Protein 6F70 (pdb70)

Foldseek 3Di:
DLQFAKEWEAEQQDLQQLLLLLLCVLLVHDYHYDYAAPQDGDPLQCVAENVPPSDDTKMWTGHDDDDPSHHDDPPIDIDHDRVVSQVVSCVVRVVSCLDPDDPVLNVQLVVLLVLCVPPQVVQCCCAFAVADAQVSNVVSVLVNLVQPDQVDDANSDNDHHSSRSNPLSVVVSLLVCLVVVQGPHHVPRSVVNNVCCVDPSNPSVVRRNVVSCPDPSNVVRHPPVRNVVSNNSNSVSVVVVD/DDFAAKEWEDAFQDLQQQLLLLLCVLLVHDYHYDYDDVCLLVPACCPAENVPPSDDGKMWGHDDDDDRNHHGDPPIDIDDDRVVSQVVSCVRRVVSCLDPDDPVLNVQLVVLLVCCVPPLVVLCCCAFAVADALVSNVVSVLVNLVQQPPVDDENSPPDHHSSNSNCLSVVVSLLVCLVVVQGPHHPPNSVVNNVCCVDPSPPSVVRNNVVVCPDPSNVVRDDPVRNVVVNNVVSVVVVVVD

Sequence (484 aa):
SAQKRITLYMASASSPFPHRVRLALEEAHATYEMIHISLVDKQDWYQKKVYPDRAQVPYLIYGGPELHPDEAPSPDAAKIPESLVILEFLADLFPAAHLLPSDPVLRARARLFTTTAVETELLPAQKAFFLMGGPPDAMLAALDALQARLPPAGGFAAGPQWSIADAAVMPILLRLRMMSVTLEVGFFAPGAAPVVRAALESPRFARLQRYIADNVARPSMAATWDEAAVKAEFVGRFEKLRSLKSAQKRITLYMASASPFPHRVRLALEEAHATYEMIHHISLVDKQDWYQKKVYPDRAQVPYLIYGGPELHPDEAPSPDAAKIPEESLVILEFLADLFPAAHLLPSDPVLRARARLFTTAVETELLPAQKAFFLMGGPPDAMLAALDALQARRLPPAGGFAAGPQWSIADAAVMPILLRLRMSVTLEVGFFAPGAAPVVRAALESPRFARLQRYIADNVARPSMAATWDEAAVKAEFVGRFEKLRSLK

Radius of gyration: 23.29 Å; Cα contacts (8 Å, |Δi|>4): 727; chains: 2; bounding box: 56×59×62 Å

Organism: Trametes versicolor (NCBI:txid5325)

B-factor: mean 24.03, std 10.71, range [9.19, 93.74]

Structure (mmCIF, N/CA/C/O backbone):
data_6F70
#
_entry.id   6F70
#
_cell.length_a   53.060
_cell.length_b   78.500
_cell.length_c   67.860
_cell.angle_alpha   90.00
_cell.angle_beta   106.56
_cell.angle_gamma   90.00
#
_symmetry.space_group_name_H-M   'P 1 21 1'
#
loop_
_entity.id
_entity.type
_entity.pdbx_description
1 polymer 'glutathione transferase'
2 non-polymer GLUTATHIONE
3 non-polymer GLYCEROL
4 non-polymer DI(HYDROXYETHYL)ETHER
5 water water
#
loop_
_atom_site.group_PDB
_atom_site.id
_atom_site.type_symbol
_atom_site.label_atom_id
_atom_site.label_alt_id
_atom_site.label_comp_id
_atom_site.label_asym_id
_atom_site.label_entity_id
_atom_site.label_seq_id
_atom_site.pdbx_PDB_ins_code
_atom_site.Cartn_x
_atom_site.Cartn_y
_atom_site.Cartn_z
_atom_site.occupancy
_atom_site.B_iso_or_equiv
_atom_site.auth_seq_id
_atom_site.auth_comp_id
_atom_site.auth_asym_id
_atom_site.auth_atom_id
_atom_site.pdbx_PDB_model_num
ATOM 1 N N . SER A 1 2 ? -14.789 12.803 -5.287 1.00 32.17 2 SER A N 1
ATOM 2 C CA . SER A 1 2 ? -14.686 14.130 -5.878 1.00 32.96 2 SER A CA 1
ATOM 3 C C . SER A 1 2 ? -13.245 14.447 -6.289 1.00 34.23 2 SER A C 1
ATOM 4 O O . SER A 1 2 ? -12.292 13.832 -5.800 1.00 29.99 2 SER A O 1
ATOM 11 N N . ALA A 1 3 ? -13.079 15.401 -7.218 1.00 28.50 3 ALA A N 1
ATOM 12 C CA . ALA A 1 3 ? -11.734 15.849 -7.554 1.00 23.78 3 ALA A CA 1
ATOM 13 C C . ALA A 1 3 ? -11.105 16.606 -6.396 1.00 23.83 3 ALA A C 1
ATOM 14 O O . ALA A 1 3 ? -9.877 16.698 -6.314 1.00 25.84 3 ALA A O 1
ATOM 21 N N . GLN A 1 4 ? -11.916 17.202 -5.529 1.00 23.08 4 GLN A N 1
ATOM 22 C CA . GLN A 1 4 ? -11.346 17.903 -4.384 1.00 23.94 4 GLN A CA 1
ATOM 23 C C . GLN A 1 4 ? -10.754 16.927 -3.367 1.00 22.98 4 GLN A C 1
ATOM 24 O O . GLN A 1 4 ? -9.747 17.249 -2.721 1.00 23.28 4 GLN A O 1
ATOM 38 N N . LYS A 1 5 ? -11.326 15.714 -3.254 1.00 21.73 5 LYS A N 1
ATOM 39 C CA . LYS A 1 5 ? -11.026 14.780 -2.174 1.00 19.31 5 LYS A CA 1
ATOM 40 C C . LYS A 1 5 ? -10.554 13.404 -2.658 1.00 17.72 5 LYS A C 1
ATOM 41 O O . LYS A 1 5 ? -10.528 12.454 -1.868 1.00 19.57 5 LYS A O 1
ATOM 60 N N . ARG A 1 6 ? -10.133 13.273 -3.914 1.00 16.67 6 ARG A N 1
ATOM 61 C CA . ARG A 1 6 ? -9.650 11.993 -4.426 1.00 15.93 6 ARG A CA 1
ATOM 62 C C . ARG A 1 6 ? -8.395 11.533 -3.676 1.00 15.96 6 ARG A C 1
ATOM 63 O O . ARG A 1 6 ? -7.474 12.307 -3.463 1.00 16.86 6 ARG A O 1
ATOM 84 N N . ILE A 1 7 ? -8.323 10.233 -3.340 1.00 14.97 7 ILE A N 1
ATOM 85 C CA . ILE A 1 7 ? -7.156 9.649 -2.686 1.00 13.53 7 ILE A CA 1
ATOM 86 C C . ILE A 1 7 ? -6.543 8.597 -3.580 1.00 12.30 7 ILE A C 1
ATOM 87 O O . ILE A 1 7 ? -7.218 7.634 -3.963 1.00 14.11 7 ILE A O 1
ATOM 103 N N . THR A 1 8 ? -5.277 8.780 -3.917 1.00 13.03 8 THR A N 1
ATOM 104 C CA . THR A 1 8 ? -4.478 7.752 -4.574 1.00 13.85 8 THR A CA 1
ATOM 105 C C . THR A 1 8 ? -3.292 7.418 -3.672 1.00 12.77 8 THR A C 1
ATOM 106 O O . THR A 1 8 ? -2.583 8.316 -3.206 1.00 13.55 8 THR A O 1
ATOM 117 N N . LEU A 1 9 ? -3.069 6.131 -3.416 1.00 10.86 9 LEU A N 1
ATOM 118 C CA . LEU A 1 9 ? -2.005 5.690 -2.526 1.00 11.87 9 LEU A CA 1
ATOM 119 C C . LEU A 1 9 ? -0.975 4.868 -3.280 1.00 12.75 9 LEU A C 1
ATOM 120 O O . LEU A 1 9 ? -1.307 3.788 -3.820 1.00 12.40 9 LEU A O 1
ATOM 136 N N . TYR A 1 10 ? 0.262 5.362 -3.334 1.00 11.93 10 TYR A N 1
ATOM 137 C CA . TYR A 1 10 ? 1.387 4.567 -3.802 1.00 10.42 10 TYR A CA 1
ATOM 138 C C . TYR A 1 10 ? 1.845 3.676 -2.664 1.00 11.14 10 TYR A C 1
ATOM 139 O O . TYR A 1 10 ? 2.069 4.153 -1.556 1.00 12.06 10 TYR A O 1
ATOM 157 N N . MET A 1 11 ? 1.919 2.375 -2.925 1.00 11.05 11 MET A N 1
ATOM 158 C CA . MET A 1 11 ? 2.071 1.389 -1.849 1.00 12.57 11 MET A CA 1
ATOM 159 C C . MET A 1 11 ? 2.874 0.199 -2.353 1.00 12.80 11 MET A C 1
ATOM 160 O O . MET A 1 11 ? 3.380 0.190 -3.472 1.00 12.89 11 MET A O 1
ATOM 174 N N . ALA A 1 12 ? 3.078 -0.764 -1.459 1.00 12.61 12 ALA A N 1
ATOM 175 C CA . ALA A 1 12 ? 3.736 -2.022 -1.763 1.00 13.35 12 ALA A CA 1
ATOM 176 C C . ALA A 1 12 ? 3.266 -3.011 -0.706 1.00 14.48 12 ALA A C 1
ATOM 177 O O . ALA A 1 12 ? 2.491 -2.671 0.188 1.00 15.92 12 ALA A O 1
ATOM 184 N N . SER A 1 13 ? 3.655 -4.276 -0.886 1.00 14.56 13 SER A N 1
ATOM 185 C CA . SER A 1 13 ? 3.152 -5.331 -0.005 1.00 14.60 13 SER A CA 1
ATOM 186 C C . SER A 1 13 ? 4.128 -5.753 1.100 1.00 13.83 13 SER A C 1
ATOM 187 O O . SER A 1 13 ? 3.726 -5.983 2.249 1.00 15.11 13 SER A O 1
ATOM 195 N N . ALA A 1 14 ? 5.414 -5.867 0.788 1.00 13.48 14 ALA A N 1
ATOM 196 C CA . ALA A 1 14 ? 6.374 -6.407 1.761 1.00 13.48 14 ALA A CA 1
ATOM 197 C C . ALA A 1 14 ? 6.557 -5.535 2.998 1.00 15.63 14 ALA A C 1
ATOM 198 O O . ALA A 1 14 ? 6.739 -6.055 4.104 1.00 16.16 14 ALA A O 1
ATOM 205 N N . SER A 1 15 ? 6.554 -4.214 2.839 1.00 15.37 15 SER A N 1
ATOM 206 C CA A SER A 1 15 ? 6.874 -3.427 4.011 0.30 15.59 15 SER A CA 1
ATOM 207 C CA B SER A 1 15 ? 6.838 -3.265 3.909 0.70 15.81 15 SER A CA 1
ATOM 208 C C . SER A 1 15 ? 5.631 -3.108 4.848 1.00 11.96 15 SER A C 1
ATOM 209 O O . SER A 1 15 ? 4.501 -3.105 4.374 1.00 14.95 15 SER A O 1
ATOM 224 N N . PRO A 1 16 ? 5.853 -2.895 6.153 1.00 12.08 16 PRO A N 1
ATOM 225 C CA . PRO A 1 16 ? 4.724 -2.593 7.037 1.00 13.86 16 PRO A CA 1
ATOM 226 C C . PRO A 1 16 ? 4.126 -1.216 6.824 1.00 11.54 16 PRO A C 1
ATOM 227 O O . PRO A 1 16 ? 2.969 -1.001 7.206 1.00 11.33 16 PRO A O 1
ATOM 238 N N . PHE A 1 17 ? 4.868 -0.266 6.246 1.00 11.00 17 PHE A N 1
ATOM 239 C CA . PHE A 1 17 ? 4.485 1.141 6.262 1.00 10.80 17 PHE A CA 1
ATOM 240 C C . PHE A 1 17 ? 3.249 1.437 5.403 1.00 12.07 17 PHE A C 1
ATOM 241 O O . PHE A 1 17 ? 2.310 2.094 5.871 1.00 12.13 17 PHE A O 1
ATOM 258 N N . PRO A 1 18 ? 3.131 0.925 4.178 1.00 10.77 18 PRO A N 1
ATOM 259 C CA . PRO A 1 18 ? 1.870 1.110 3.436 1.00 10.31 18 PRO A CA 1
ATOM 260 C C . PRO A 1 18 ? 0.691 0.391 4.057 1.00 12.47 18 PRO A C 1
ATOM 261 O O . PRO A 1 18 ? -0.442 0.878 3.969 1.00 12.79 18 PRO A O 1
ATOM 272 N N . HIS A 1 19 ? 0.911 -0.765 4.686 1.00 11.83 19 HIS A N 1
ATOM 273 C CA . HIS A 1 19 ? -0.193 -1.462 5.316 1.00 10.90 19 HIS A CA 1
ATOM 274 C C . HIS A 1 19 ? -0.838 -0.602 6.385 1.00 10.86 19 HIS A C 1
ATOM 275 O O . HIS A 1 19 ? -2.059 -0.648 6.563 1.00 11.23 19 HIS A O 1
ATOM 289 N N . ARG A 1 20 ? -0.028 0.139 7.145 1.00 10.28 20 ARG A N 1
ATOM 290 C CA . ARG A 1 20 ? -0.571 0.990 8.190 1.00 11.86 20 ARG A CA 1
ATOM 291 C C . ARG A 1 20 ? -1.639 1.891 7.613 1.00 10.75 20 ARG A C 1
ATOM 292 O O . ARG A 1 20 ? -2.735 2.018 8.173 1.00 11.06 20 ARG A O 1
ATOM 313 N N . VAL A 1 21 ? -1.350 2.479 6.472 1.00 10.85 21 VAL A N 1
ATOM 314 C CA . VAL A 1 21 ? -2.231 3.433 5.808 1.00 11.34 21 VAL A CA 1
ATOM 315 C C . VAL A 1 21 ? -3.495 2.761 5.304 1.00 12.38 21 VAL A C 1
ATOM 316 O O . VAL A 1 21 ? -4.609 3.267 5.511 1.00 12.29 21 VAL A O 1
ATOM 329 N N . ARG A 1 22 ? -3.332 1.592 4.693 1.00 12.16 22 ARG A N 1
ATOM 330 C CA . ARG A 1 22 ? -4.469 0.831 4.193 1.00 11.86 22 ARG A CA 1
ATOM 331 C C . ARG A 1 22 ? -5.444 0.496 5.345 1.00 10.75 22 ARG A C 1
ATOM 332 O O . ARG A 1 22 ? -6.657 0.620 5.172 1.00 11.82 22 ARG A O 1
ATOM 353 N N . LEU A 1 23 ? -4.932 0.090 6.512 1.00 11.36 23 LEU A N 1
ATOM 354 C CA . LEU A 1 23 ? -5.800 -0.196 7.654 1.00 11.58 23 LEU A CA 1
ATOM 355 C C . LEU A 1 23 ? -6.662 1.002 7.992 1.00 11.96 23 LEU A C 1
ATOM 356 O O . LEU A 1 23 ? -7.868 0.858 8.228 1.00 13.55 23 LEU A O 1
ATOM 372 N N . ALA A 1 24 ? -6.053 2.198 8.094 1.00 12.17 24 ALA A N 1
ATOM 373 C CA . ALA A 1 24 ? -6.846 3.375 8.439 1.00 13.32 24 ALA A CA 1
ATOM 374 C C . ALA A 1 24 ? -7.842 3.757 7.347 1.00 13.13 24 ALA A C 1
ATOM 375 O O . ALA A 1 24 ? -8.963 4.136 7.656 1.00 14.35 24 ALA A O 1
ATOM 382 N N . LEU A 1 25 ? -7.463 3.656 6.076 1.00 12.23 25 LEU A N 1
ATOM 383 C CA . LEU A 1 25 ? -8.400 3.913 4.967 1.00 12.45 25 LEU A CA 1
ATOM 384 C C . LEU A 1 25 ? -9.618 3.004 5.063 1.00 14.07 25 LEU A C 1
ATOM 385 O O . LEU A 1 25 ? -10.761 3.443 4.884 1.00 15.54 25 LEU A O 1
ATOM 401 N N . GLU A 1 26 ? -9.402 1.725 5.353 1.00 13.35 26 GLU A N 1
ATOM 402 C CA . GLU A 1 26 ? -10.520 0.795 5.457 1.00 16.30 26 GLU A CA 1
ATOM 403 C C . GLU A 1 26 ? -11.354 1.046 6.706 1.00 15.81 26 GLU A C 1
ATOM 404 O O . GLU A 1 26 ? -12.589 0.982 6.657 1.00 16.18 26 GLU A O 1
ATOM 416 N N . GLU A 1 27 ? -10.721 1.350 7.842 1.00 14.80 27 GLU A N 1
ATOM 417 C CA . GLU A 1 27 ? -11.506 1.662 9.034 1.00 14.04 27 GLU A CA 1
ATOM 418 C C . GLU A 1 27 ? -12.354 2.915 8.850 1.00 19.62 27 GLU A C 1
ATOM 419 O O . GLU A 1 27 ? -13.437 3.016 9.452 1.00 21.82 27 GLU A O 1
ATOM 431 N N . ALA A 1 28 ? -11.897 3.852 8.014 1.00 17.86 28 ALA A N 1
ATOM 432 C CA . ALA A 1 28 ? -12.673 5.053 7.685 1.00 18.91 28 ALA A CA 1
ATOM 433 C C . ALA A 1 28 ? -13.698 4.830 6.576 1.00 23.13 28 ALA A C 1
ATOM 434 O O . ALA A 1 28 ? -14.495 5.748 6.311 1.00 24.34 28 ALA A O 1
ATOM 441 N N . HIS A 1 29 ? -13.704 3.654 5.947 1.00 19.85 29 HIS A N 1
ATOM 442 C CA . HIS A 1 29 ? -14.534 3.366 4.777 1.00 20.47 29 HIS A CA 1
ATOM 443 C C . HIS A 1 29 ? -14.285 4.387 3.688 1.00 24.43 29 HIS A C 1
ATOM 444 O O . HIS A 1 29 ? -15.206 4.825 2.988 1.00 25.80 29 HIS A O 1
ATOM 458 N N . ALA A 1 30 ? -13.019 4.748 3.522 1.00 19.51 30 ALA A N 1
ATOM 459 C CA . ALA A 1 30 ? -12.659 5.721 2.512 1.00 18.71 30 ALA A CA 1
ATOM 460 C C . ALA A 1 30 ? -12.685 5.093 1.133 1.00 17.43 30 ALA A C 1
ATOM 461 O O . ALA A 1 30 ? -12.522 3.878 0.963 1.00 18.72 30 ALA A O 1
ATOM 468 N N . THR A 1 31 ? -12.929 5.947 0.131 1.00 17.46 31 THR A N 1
ATOM 469 C CA . THR A 1 31 ? -12.757 5.586 -1.255 1.00 16.98 31 THR A CA 1
ATOM 470 C C . THR A 1 31 ? -11.362 5.985 -1.707 1.00 14.55 31 THR A C 1
ATOM 471 O O . THR A 1 31 ? -10.937 7.131 -1.495 1.00 19.06 31 THR A O 1
ATOM 482 N N . TYR A 1 32 ? -10.660 5.053 -2.325 1.00 15.02 32 TYR A N 1
ATOM 483 C CA . TYR A 1 32 ? -9.269 5.254 -2.731 1.00 13.99 32 TYR A CA 1
ATOM 484 C C . TYR A 1 32 ? -8.859 4.267 -3.800 1.00 16.22 32 TYR A C 1
ATOM 485 O O . TYR A 1 32 ? -9.459 3.203 -3.972 1.00 18.39 32 TYR A O 1
ATOM 503 N N . GLU A 1 33 ? -7.801 4.634 -4.516 1.00 13.55 33 GLU A N 1
ATOM 504 C CA . GLU A 1 33 ? -7.117 3.799 -5.477 1.00 15.49 33 GLU A CA 1
ATOM 505 C C . GLU A 1 33 ? -5.683 3.578 -5.036 1.00 17.03 33 GLU A C 1
ATOM 506 O O . GLU A 1 33 ? -5.105 4.415 -4.334 1.00 17.22 33 GLU A O 1
ATOM 518 N N . MET A 1 34 ? -5.115 2.448 -5.438 1.00 14.71 34 MET A N 1
ATOM 519 C CA . MET A 1 34 ? -3.749 2.083 -5.109 1.00 14.09 34 MET A CA 1
ATOM 520 C C . MET A 1 34 ? -2.932 1.889 -6.382 1.00 15.71 34 MET A C 1
ATOM 521 O O . MET A 1 34 ? -3.443 1.373 -7.402 1.00 16.54 34 MET A O 1
ATOM 535 N N . ILE A 1 35 ? -1.672 2.320 -6.328 1.00 10.99 35 ILE A N 1
ATOM 536 C CA . ILE A 1 35 ? -0.642 2.055 -7.330 1.00 11.41 35 ILE A CA 1
ATOM 537 C C . ILE A 1 35 ? 0.506 1.292 -6.659 1.00 13.01 35 ILE A C 1
ATOM 538 O O . ILE A 1 35 ? 1.027 1.726 -5.621 1.00 12.87 35 ILE A O 1
ATOM 554 N N . HIS A 1 36 ? 0.887 0.146 -7.239 1.00 14.32 36 HIS A N 1
ATOM 555 C CA . HIS A 1 36 ? 1.865 -0.738 -6.628 1.00 13.78 36 HIS A CA 1
ATOM 556 C C . HIS A 1 36 ? 3.255 -0.426 -7.135 1.00 12.23 36 HIS A C 1
ATOM 557 O O . HIS A 1 36 ? 3.503 -0.469 -8.348 1.00 16.62 36 HIS A O 1
ATOM 571 N N . ILE A 1 37 ? 4.154 -0.110 -6.219 1.00 13.27 37 ILE A N 1
ATOM 572 C CA . ILE A 1 37 ? 5.554 0.129 -6.522 1.00 12.95 37 ILE A CA 1
ATOM 573 C C . ILE A 1 37 ? 6.297 -1.102 -6.043 1.00 14.93 37 ILE A C 1
ATOM 574 O O . ILE A 1 37 ? 6.150 -1.491 -4.874 1.00 15.06 37 ILE A O 1
ATOM 590 N N . SER A 1 38 ? 7.065 -1.722 -6.934 1.00 14.65 38 SER A N 1
ATOM 591 C CA . SER A 1 38 ? 7.828 -2.917 -6.555 1.00 15.43 38 SER A CA 1
ATOM 592 C C . SER A 1 38 ? 8.957 -2.576 -5.581 1.00 17.08 38 SER A C 1
ATOM 593 O O . SER A 1 38 ? 9.741 -1.648 -5.814 1.00 17.72 38 SER A O 1
ATOM 601 N N . LEU A 1 39 ? 9.093 -3.387 -4.525 1.00 16.51 39 LEU A N 1
ATOM 602 C CA . LEU A 1 39 ? 10.197 -3.279 -3.608 1.00 15.70 39 LEU A CA 1
ATOM 603 C C . LEU A 1 39 ? 11.289 -4.283 -3.933 1.00 20.92 39 LEU A C 1
ATOM 604 O O . LEU A 1 39 ? 12.213 -4.456 -3.140 1.00 24.11 39 LEU A O 1
ATOM 620 N N . VAL A 1 40 ? 11.181 -4.980 -5.050 1.00 18.62 40 VAL A N 1
ATOM 621 C CA . VAL A 1 40 ? 12.260 -5.826 -5.543 1.00 20.65 40 VAL A CA 1
ATOM 622 C C . VAL A 1 40 ? 13.002 -5.150 -6.690 1.00 23.55 40 VAL A C 1
ATOM 623 O O . VAL A 1 40 ? 14.221 -4.992 -6.648 1.00 27.81 40 VAL A O 1
ATOM 636 N N . ASP A 1 41 ? 12.261 -4.724 -7.721 1.00 21.42 41 ASP A N 1
ATOM 637 C CA . ASP A 1 41 ? 12.808 -4.006 -8.876 1.00 27.71 41 ASP A CA 1
ATOM 638 C C . ASP A 1 41 ? 11.970 -2.729 -9.034 1.00 18.42 41 ASP A C 1
ATOM 639 O O . ASP A 1 41 ? 11.025 -2.719 -9.798 1.00 21.18 41 ASP A O 1
ATOM 648 N N . LYS A 1 42 ? 12.327 -1.689 -8.288 1.00 21.31 42 LYS A N 1
ATOM 649 C CA . LYS A 1 42 ? 11.506 -0.490 -8.231 1.00 20.39 42 LYS A CA 1
ATOM 650 C C . LYS A 1 42 ? 11.448 0.184 -9.598 1.00 20.21 42 LYS A C 1
ATOM 651 O O . LYS A 1 42 ? 12.483 0.386 -10.240 1.00 23.76 42 LYS A O 1
ATOM 670 N N . GLN A 1 43 ? 10.237 0.527 -10.037 1.00 17.66 43 GLN A N 1
ATOM 671 C CA . GLN A 1 43 ? 10.055 1.197 -11.322 1.00 19.91 43 GLN A CA 1
ATOM 672 C C . GLN A 1 43 ? 10.759 2.554 -11.333 1.00 20.42 43 GLN A C 1
ATOM 673 O O . GLN A 1 43 ? 10.585 3.358 -10.433 1.00 18.79 43 GLN A O 1
ATOM 687 N N . ASP A 1 44 ? 11.579 2.799 -12.351 1.00 20.24 44 ASP A N 1
ATOM 688 C CA . ASP A 1 44 ? 12.329 4.045 -12.369 1.00 21.18 44 ASP A CA 1
ATOM 689 C C . ASP A 1 44 ? 11.412 5.250 -12.486 1.00 19.82 44 ASP A C 1
ATOM 690 O O . ASP A 1 44 ? 11.807 6.339 -12.056 1.00 18.99 44 ASP A O 1
ATOM 699 N N . TRP A 1 45 ? 10.208 5.089 -13.062 1.00 18.41 45 TRP A N 1
ATOM 700 C CA . TRP A 1 45 ? 9.318 6.242 -13.192 1.00 17.50 45 TRP A CA 1
ATOM 701 C C . TRP A 1 45 ? 8.829 6.742 -11.850 1.00 18.06 45 TRP A C 1
ATOM 702 O O . TRP A 1 45 ? 8.373 7.879 -11.765 1.00 16.27 45 TRP A O 1
ATOM 723 N N . TYR A 1 46 ? 8.903 5.934 -10.792 1.00 16.22 46 TYR A N 1
ATOM 724 C CA . TYR A 1 46 ? 8.452 6.415 -9.491 1.00 15.11 46 TYR A CA 1
ATOM 725 C C . TYR A 1 46 ? 9.316 7.574 -9.009 1.00 18.72 46 TYR A C 1
ATOM 726 O O . TYR A 1 46 ? 8.801 8.658 -8.718 1.00 15.62 46 TYR A O 1
ATOM 744 N N . GLN A 1 47 ? 10.633 7.379 -8.949 1.00 16.75 47 GLN A N 1
ATOM 745 C CA . GLN A 1 47 ? 11.523 8.470 -8.565 1.00 19.05 47 GLN A CA 1
ATOM 746 C C . GLN A 1 47 ? 11.456 9.605 -9.581 1.00 20.07 47 GLN A C 1
ATOM 747 O O . GLN A 1 47 ? 11.419 10.786 -9.209 1.00 19.87 47 GLN A O 1
ATOM 761 N N . LYS A 1 48 ? 11.416 9.264 -10.865 1.00 17.63 48 LYS A N 1
ATOM 762 C CA . LYS A 1 48 ? 11.528 10.296 -11.898 1.00 20.05 48 LYS A CA 1
ATOM 763 C C . LYS A 1 48 ? 10.282 11.181 -11.968 1.00 22.07 48 LYS A C 1
ATOM 764 O O . LYS A 1 48 ? 10.389 12.414 -12.098 1.00 23.01 48 LYS A O 1
ATOM 783 N N . LYS A 1 49 ? 9.088 10.589 -11.927 1.00 18.79 49 LYS A N 1
ATOM 784 C CA . LYS A 1 49 ? 7.856 11.328 -12.169 1.00 19.82 49 LYS A CA 1
ATOM 785 C C . LYS A 1 49 ? 7.051 11.638 -10.918 1.00 19.69 49 LYS A C 1
ATOM 786 O O . LYS A 1 49 ? 6.258 12.585 -10.955 1.00 18.80 49 LYS A O 1
ATOM 805 N N . VAL A 1 50 ? 7.160 10.843 -9.840 1.00 16.60 50 VAL A N 1
ATOM 806 C CA . VAL A 1 50 ? 6.199 10.895 -8.734 1.00 14.99 50 VAL A CA 1
ATOM 807 C C . VAL A 1 50 ? 6.830 11.485 -7.488 1.00 16.82 50 VAL A C 1
ATOM 808 O O . VAL A 1 50 ? 6.307 12.446 -6.903 1.00 17.78 50 VAL A O 1
ATOM 821 N N . TYR A 1 51 ? 7.937 10.899 -7.033 1.00 15.18 51 TYR A N 1
ATOM 822 C CA . TYR A 1 51 ? 8.504 11.199 -5.716 1.00 14.86 51 TYR A CA 1
ATOM 823 C C . TYR A 1 51 ? 10.024 11.282 -5.818 1.00 18.71 51 TYR A C 1
ATOM 824 O O . TYR A 1 51 ? 10.763 10.398 -5.359 1.00 17.44 51 TYR A O 1
ATOM 842 N N . PRO A 1 52 ? 10.539 12.362 -6.413 1.00 18.44 52 PRO A N 1
ATOM 843 C CA . PRO A 1 52 ? 11.980 12.396 -6.676 1.00 19.20 52 PRO A CA 1
ATOM 844 C C . PRO A 1 52 ? 12.856 12.448 -5.429 1.00 23.02 52 PRO A C 1
ATOM 845 O O . PRO A 1 52 ? 13.987 11.952 -5.467 1.00 24.40 52 PRO A O 1
ATOM 856 N N . ASP A 1 53 ? 12.382 13.011 -4.326 1.00 22.34 53 ASP A N 1
ATOM 857 C CA . ASP A 1 53 ? 13.296 13.247 -3.199 1.00 28.28 53 ASP A CA 1
ATOM 858 C C . ASP A 1 53 ? 13.704 11.956 -2.505 1.00 31.28 53 ASP A C 1
ATOM 859 O O . ASP A 1 53 ? 14.854 11.809 -2.086 1.00 28.86 53 ASP A O 1
ATOM 868 N N . ARG A 1 54 ? 12.769 11.028 -2.327 1.00 22.51 54 ARG A N 1
ATOM 869 C CA . ARG A 1 54 ? 13.050 9.834 -1.551 1.00 19.72 54 ARG A CA 1
ATOM 870 C C . ARG A 1 54 ? 12.578 8.548 -2.223 1.00 16.34 54 ARG A C 1
ATOM 871 O O . ARG A 1 54 ? 13.079 7.457 -1.913 1.00 18.40 54 ARG A O 1
ATOM 892 N N . ALA A 1 55 ? 11.565 8.646 -3.065 1.00 17.92 55 ALA A N 1
ATOM 893 C CA . ALA A 1 55 ? 11.084 7.484 -3.800 1.00 15.80 55 ALA A CA 1
ATOM 894 C C . ALA A 1 55 ? 10.712 6.334 -2.868 1.00 14.23 55 ALA A C 1
ATOM 895 O O . ALA A 1 55 ? 10.987 5.171 -3.143 1.00 18.13 55 ALA A O 1
ATOM 902 N N . GLN A 1 56 ? 10.039 6.666 -1.768 1.00 15.58 56 GLN A N 1
ATOM 903 C CA . GLN A 1 56 ? 9.600 5.688 -0.789 1.00 14.54 56 GLN A CA 1
ATOM 904 C C . GLN A 1 56 ? 8.083 5.575 -0.827 1.00 13.80 56 GLN A C 1
ATOM 905 O O . GLN A 1 56 ? 7.388 6.459 -1.305 1.00 13.98 56 GLN A O 1
ATOM 919 N N . VAL A 1 57 ? 7.592 4.432 -0.383 1.00 13.35 57 VAL A N 1
ATOM 920 C CA . VAL A 1 57 ? 6.176 4.230 -0.094 1.00 12.18 57 VAL A CA 1
ATOM 921 C C . VAL A 1 57 ? 5.958 4.051 1.400 1.00 12.61 57 VAL A C 1
ATOM 922 O O . VAL A 1 57 ? 6.854 3.583 2.086 1.00 14.47 57 VAL A O 1
ATOM 935 N N . PRO A 1 58 ? 4.775 4.422 1.936 1.00 11.70 58 PRO A N 1
ATOM 936 C CA . PRO A 1 58 ? 3.610 4.965 1.247 1.00 11.59 58 PRO A CA 1
ATOM 937 C C . PRO A 1 58 ? 3.784 6.442 0.817 1.00 11.48 58 PRO A C 1
ATOM 938 O O . PRO A 1 58 ? 4.537 7.186 1.449 1.00 13.05 58 PRO A O 1
ATOM 949 N N . TYR A 1 59 ? 2.985 6.830 -0.158 1.00 10.89 59 TYR A N 1
ATOM 950 C CA . TYR A 1 59 ? 2.910 8.238 -0.593 1.00 10.01 59 TYR A CA 1
ATOM 951 C C . TYR A 1 59 ? 1.467 8.464 -1.014 1.00 11.60 59 TYR A C 1
ATOM 952 O O . TYR A 1 59 ? 0.964 7.793 -1.940 1.00 11.29 59 TYR A O 1
ATOM 970 N N . LEU A 1 60 ? 0.791 9.387 -0.328 1.00 11.51 60 LEU A N 1
ATOM 971 C CA . LEU A 1 60 ? -0.623 9.614 -0.569 1.00 11.68 60 LEU A CA 1
ATOM 972 C C . LEU A 1 60 ? -0.814 10.878 -1.388 1.00 12.31 60 LEU A C 1
ATOM 973 O O . LEU A 1 60 ? -0.278 11.938 -1.042 1.00 12.72 60 LEU A O 1
ATOM 989 N N . ILE A 1 61 ? -1.614 10.786 -2.436 1.00 11.25 61 ILE A N 1
ATOM 990 C CA . ILE A 1 61 ? -1.934 11.918 -3.320 1.00 11.29 61 ILE A CA 1
ATOM 991 C C . ILE A 1 61 ? -3.385 12.299 -3.032 1.00 12.68 61 ILE A C 1
ATOM 992 O O . ILE A 1 61 ? -4.293 11.470 -3.171 1.00 15.69 61 ILE A O 1
ATOM 1008 N N . TYR A 1 62 ? -3.623 13.572 -2.673 1.00 12.24 62 TYR A N 1
ATOM 1009 C CA . TYR A 1 62 ? -4.940 14.010 -2.220 1.00 12.13 62 TYR A CA 1
ATOM 1010 C C . TYR A 1 62 ? -5.413 15.119 -3.148 1.00 13.73 62 TYR A C 1
ATOM 1011 O O . TYR A 1 62 ? -4.793 16.196 -3.210 1.00 14.48 62 TYR A O 1
ATOM 1029 N N . GLY A 1 63 ? -6.547 14.883 -3.797 1.00 12.95 63 GLY A N 1
ATOM 1030 C CA . GLY A 1 63 ? -7.073 15.830 -4.761 1.00 13.09 63 GLY A CA 1
ATOM 1031 C C . GLY A 1 63 ? -6.558 15.634 -6.177 1.00 14.04 63 GLY A C 1
ATOM 1032 O O . GLY A 1 63 ? -5.519 15.032 -6.433 1.00 15.78 63 GLY A O 1
ATOM 1036 N N . GLY A 1 64 ? -7.325 16.164 -7.131 1.00 14.86 64 GLY A N 1
ATOM 1037 C CA . GLY A 1 64 ? -6.921 16.194 -8.502 1.00 16.07 64 GLY A CA 1
ATOM 1038 C C . GLY A 1 64 ? -7.573 15.079 -9.286 1.00 14.74 64 GLY A C 1
ATOM 1039 O O . GLY A 1 64 ? -8.480 14.394 -8.811 1.00 17.24 64 GLY A O 1
ATOM 1043 N N . PRO A 1 65 ? -7.139 14.906 -10.513 1.00 17.03 65 PRO A N 1
ATOM 1044 C CA . PRO A 1 65 ? -7.754 13.935 -11.411 1.00 17.80 65 PRO A CA 1
ATOM 1045 C C . PRO A 1 65 ? -7.242 12.526 -11.148 1.00 16.55 65 PRO A C 1
ATOM 1046 O O . PRO A 1 65 ? -6.388 12.278 -10.291 1.00 15.63 65 PRO A O 1
ATOM 1057 N N . GLU A 1 66 ? -7.847 11.592 -11.862 1.00 17.95 66 GLU A N 1
ATOM 1058 C CA . GLU A 1 66 ? -7.472 10.201 -11.746 1.00 16.85 66 GLU A CA 1
ATOM 1059 C C . GLU A 1 66 ? -6.000 10.032 -12.102 1.00 17.77 66 GLU A C 1
ATOM 1060 O O . GLU A 1 66 ? -5.480 10.658 -13.037 1.00 19.63 66 GLU A O 1
ATOM 1072 N N . LEU A 1 67 ? -5.307 9.199 -11.333 1.00 15.88 67 LEU A N 1
ATOM 1073 C CA . LEU A 1 67 ? -3.877 9.037 -11.496 1.00 14.07 67 LEU A CA 1
ATOM 1074 C C . LEU A 1 67 ? -3.558 7.574 -11.763 1.00 19.01 67 LEU A C 1
ATOM 1075 O O . LEU A 1 67 ? -4.033 6.699 -11.031 1.00 23.13 67 LEU A O 1
ATOM 1091 N N . HIS A 1 68 ? -2.740 7.319 -12.778 1.00 17.66 68 HIS A N 1
ATOM 1092 C CA . HIS A 1 68 ? -2.313 5.967 -13.171 1.00 18.81 68 HIS A CA 1
ATOM 1093 C C . HIS A 1 68 ? -0.805 5.761 -13.035 1.00 18.44 68 HIS A C 1
ATOM 1094 O O . HIS A 1 68 ? -0.050 6.721 -12.883 1.00 16.66 68 HIS A O 1
ATOM 1108 N N . PRO A 1 69 ? -0.308 4.525 -13.104 1.00 16.61 69 PRO A N 1
ATOM 1109 C CA . PRO A 1 69 ? 1.136 4.318 -13.086 1.00 16.09 69 PRO A CA 1
ATOM 1110 C C . PRO A 1 69 ? 1.828 5.070 -14.204 1.00 16.15 69 PRO A C 1
ATOM 1111 O O . PRO A 1 69 ? 1.245 5.321 -15.278 1.00 18.26 69 PRO A O 1
ATOM 1122 N N . ASP A 1 70 ? 3.081 5.424 -13.955 1.00 17.01 70 ASP A N 1
ATOM 1123 C CA . ASP A 1 70 ? 3.959 6.003 -14.975 1.00 17.88 70 ASP A CA 1
ATOM 1124 C C . ASP A 1 70 ? 3.417 7.360 -15.435 1.00 20.62 70 ASP A C 1
ATOM 1125 O O . ASP A 1 70 ? 3.448 7.706 -16.628 1.00 21.53 70 ASP A O 1
ATOM 1134 N N . GLU A 1 71 ? 2.888 8.114 -14.457 1.00 16.79 71 GLU A N 1
ATOM 1135 C CA . GLU A 1 71 ? 2.351 9.464 -14.654 1.00 17.64 71 GLU A CA 1
ATOM 1136 C C . GLU A 1 71 ? 2.736 10.348 -13.477 1.00 19.10 71 GLU A C 1
ATOM 1137 O O . GLU A 1 71 ? 2.779 9.904 -12.334 1.00 17.77 71 GLU A O 1
ATOM 1149 N N . ALA A 1 72 ? 2.990 11.623 -13.755 1.00 18.09 72 ALA A N 1
ATOM 1150 C CA . ALA A 1 72 ? 3.243 12.571 -12.674 1.00 15.37 72 ALA A CA 1
ATOM 1151 C C . ALA A 1 72 ? 1.927 13.032 -12.040 1.00 16.01 72 ALA A C 1
ATOM 1152 O O . ALA A 1 72 ? 0.975 13.359 -12.751 1.00 19.14 72 ALA A O 1
ATOM 1159 N N . PRO A 1 73 ? 1.866 13.137 -10.709 1.00 16.07 73 PRO A N 1
ATOM 1160 C CA . PRO A 1 73 ? 0.704 13.782 -10.080 1.00 15.87 73 PRO A CA 1
ATOM 1161 C C . PRO A 1 73 ? 0.598 15.242 -10.500 1.00 15.65 73 PRO A C 1
ATOM 1162 O O . PRO A 1 73 ? 1.586 15.886 -10.847 1.00 17.00 73 PRO A O 1
ATOM 1173 N N . SER A 1 74 ? -0.629 15.740 -10.464 1.00 17.57 74 SER A N 1
ATOM 1174 C CA . SER A 1 74 ? -0.886 17.137 -10.778 1.00 15.37 74 SER A CA 1
ATOM 1175 C C . SER A 1 74 ? -0.126 18.022 -9.790 1.00 16.65 74 SER A C 1
ATOM 1176 O O . SER A 1 74 ? -0.027 17.682 -8.601 1.00 16.46 74 SER A O 1
ATOM 1184 N N . PRO A 1 75 ? 0.398 19.179 -10.223 1.00 17.45 75 PRO A N 1
ATOM 1185 C CA . PRO A 1 75 ? 0.975 20.134 -9.267 1.00 18.13 75 PRO A CA 1
ATOM 1186 C C . PRO A 1 75 ? -0.002 20.628 -8.237 1.00 16.56 75 PRO A C 1
ATOM 1187 O O . PRO A 1 75 ? 0.430 21.100 -7.172 1.00 18.26 75 PRO A O 1
ATOM 1198 N N . ASP A 1 76 ? -1.294 20.542 -8.496 1.00 15.28 76 ASP A N 1
ATOM 1199 C CA . ASP A 1 76 ? -2.309 21.024 -7.577 1.00 16.23 76 ASP A CA 1
ATOM 1200 C C . ASP A 1 76 ? -2.774 19.976 -6.569 1.00 17.04 76 ASP A C 1
ATOM 1201 O O . ASP A 1 76 ? -3.573 20.294 -5.671 1.00 18.66 76 ASP A O 1
ATOM 1210 N N . ALA A 1 77 ? -2.295 18.736 -6.671 1.00 14.71 77 ALA A N 1
ATOM 1211 C CA . ALA A 1 77 ? -2.656 17.739 -5.672 1.00 13.62 77 ALA A CA 1
ATOM 1212 C C . ALA A 1 77 ? -1.693 17.823 -4.500 1.00 14.22 77 ALA A C 1
ATOM 1213 O O . ALA A 1 77 ? -0.527 18.185 -4.676 1.00 17.80 77 ALA A O 1
ATOM 1220 N N . ALA A 1 78 ? -2.173 17.497 -3.317 1.00 12.72 78 ALA A N 1
ATOM 1221 C CA . ALA A 1 78 ? -1.289 17.428 -2.172 1.00 10.64 78 ALA A CA 1
ATOM 1222 C C . ALA A 1 78 ? -0.600 16.078 -2.142 1.00 12.44 78 ALA A C 1
ATOM 1223 O O . ALA A 1 78 ? -1.217 15.062 -2.487 1.00 14.05 78 ALA A O 1
ATOM 1230 N N . LYS A 1 79 ? 0.676 16.067 -1.775 1.00 12.91 79 LYS A N 1
ATOM 1231 C CA . LYS A 1 79 ? 1.478 14.847 -1.695 1.00 10.72 79 LYS A CA 1
ATOM 1232 C C . LYS A 1 79 ? 1.957 14.676 -0.256 1.00 12.61 79 LYS A C 1
ATOM 1233 O O . LYS A 1 79 ? 2.643 15.548 0.287 1.00 14.40 79 LYS A O 1
ATOM 1252 N N . ILE A 1 80 ? 1.615 13.549 0.347 1.00 11.56 80 ILE A N 1
ATOM 1253 C CA . ILE A 1 80 ? 1.852 13.336 1.774 1.00 10.46 80 ILE A CA 1
ATOM 1254 C C . ILE A 1 80 ? 2.606 12.026 1.976 1.00 11.88 80 ILE A C 1
ATOM 1255 O O . ILE A 1 80 ? 2.021 10.927 1.794 1.00 12.61 80 ILE A O 1
ATOM 1271 N N . PRO A 1 81 ? 3.903 12.082 2.312 1.00 10.87 81 PRO A N 1
ATOM 1272 C CA . PRO A 1 81 ? 4.639 10.891 2.726 1.00 10.24 81 PRO A CA 1
ATOM 1273 C C . PRO A 1 81 ? 4.537 10.653 4.221 1.00 12.33 81 PRO A C 1
ATOM 1274 O O . PRO A 1 81 ? 3.847 11.417 4.912 1.00 12.03 81 PRO A O 1
ATOM 1285 N N . GLU A 1 82 ? 5.197 9.589 4.706 1.00 12.22 82 GLU A N 1
ATOM 1286 C CA . GLU A 1 82 ? 5.421 9.282 6.127 1.00 11.01 82 GLU A CA 1
ATOM 1287 C C . GLU A 1 82 ? 4.178 8.656 6.731 1.00 11.29 82 GLU A C 1
ATOM 1288 O O . GLU A 1 82 ? 3.188 9.306 7.019 1.00 12.37 82 GLU A O 1
ATOM 1300 N N . SER A 1 83 ? 4.190 7.336 6.866 1.00 10.76 83 SER A N 1
ATOM 1301 C CA . SER A 1 83 ? 3.001 6.630 7.286 1.00 11.26 83 SER A CA 1
ATOM 1302 C C . SER A 1 83 ? 2.338 7.197 8.522 1.00 11.49 83 SER A C 1
ATOM 1303 O O . SER A 1 83 ? 1.102 7.228 8.583 1.00 12.04 83 SER A O 1
ATOM 1311 N N . LEU A 1 84 ? 3.112 7.551 9.566 1.00 11.00 84 LEU A N 1
ATOM 1312 C CA . LEU A 1 84 ? 2.480 8.025 10.802 1.00 11.30 84 LEU A CA 1
ATOM 1313 C C . LEU A 1 84 ? 1.803 9.362 10.599 1.00 12.04 84 LEU A C 1
ATOM 1314 O O . LEU A 1 84 ? 0.756 9.629 11.213 1.00 11.67 84 LEU A O 1
ATOM 1330 N N . VAL A 1 85 ? 2.356 10.212 9.734 1.00 11.98 85 VAL A N 1
ATOM 1331 C CA . VAL A 1 85 ? 1.698 11.476 9.392 1.00 11.53 85 VAL A CA 1
ATOM 1332 C C . VAL A 1 85 ? 0.442 11.242 8.578 1.00 12.10 85 VAL A C 1
ATOM 1333 O O . VAL A 1 85 ? -0.575 11.881 8.789 1.00 11.72 85 VAL A O 1
ATOM 1346 N N . ILE A 1 86 ? 0.494 10.288 7.663 1.00 10.82 86 ILE A N 1
ATOM 1347 C CA . ILE A 1 86 ? -0.691 9.948 6.879 1.00 9.92 86 ILE A CA 1
ATOM 1348 C C . ILE A 1 86 ? -1.810 9.463 7.785 1.00 11.39 86 ILE A C 1
ATOM 1349 O O . ILE A 1 86 ? -2.967 9.794 7.572 1.00 11.59 86 ILE A O 1
ATOM 1365 N N . LEU A 1 87 ? -1.487 8.639 8.802 1.00 12.12 87 LEU A N 1
ATOM 1366 C CA . LEU A 1 87 ? -2.525 8.177 9.721 1.00 11.67 87 LEU A CA 1
ATOM 1367 C C . LEU A 1 87 ? -3.184 9.349 10.424 1.00 12.58 87 LEU A C 1
ATOM 1368 O O . LEU A 1 87 ? -4.415 9.394 10.569 1.00 11.70 87 LEU A O 1
ATOM 1384 N N . GLU A 1 88 ? -2.386 10.312 10.881 1.00 12.62 88 GLU A N 1
ATOM 1385 C CA . GLU A 1 88 ? -2.958 11.492 11.510 1.00 10.88 88 GLU A CA 1
ATOM 1386 C C . GLU A 1 88 ? -3.775 12.316 10.512 1.00 11.98 88 GLU A C 1
ATOM 1387 O O . GLU A 1 88 ? -4.815 12.882 10.878 1.00 12.73 88 GLU A O 1
ATOM 1399 N N . PHE A 1 89 ? -3.342 12.369 9.261 1.00 11.85 89 PHE A N 1
ATOM 1400 C CA . PHE A 1 89 ? -4.071 13.068 8.207 1.00 11.23 89 PHE A CA 1
ATOM 1401 C C . PHE A 1 89 ? -5.444 12.440 7.992 1.00 14.06 89 PHE A C 1
ATOM 1402 O O . PHE A 1 89 ? -6.463 13.145 7.948 1.00 12.95 89 PHE A O 1
ATOM 1419 N N . LEU A 1 90 ? -5.494 11.111 7.884 1.00 11.05 90 LEU A N 1
ATOM 1420 C CA . LEU A 1 90 ? -6.786 10.449 7.695 1.00 12.52 90 LEU A CA 1
ATOM 1421 C C . LEU A 1 90 ? -7.686 10.645 8.912 1.00 13.24 90 LEU A C 1
ATOM 1422 O O . LEU A 1 90 ? -8.898 10.810 8.765 1.00 14.08 90 LEU A O 1
ATOM 1438 N N . ALA A 1 91 ? -7.142 10.629 10.134 1.00 13.84 91 ALA A N 1
ATOM 1439 C CA . ALA A 1 91 ? -7.995 10.898 11.290 1.00 14.62 91 ALA A CA 1
ATOM 1440 C C . ALA A 1 91 ? -8.576 12.297 11.244 1.00 14.51 91 ALA A C 1
ATOM 1441 O O . ALA A 1 91 ? -9.736 12.487 11.618 1.00 17.66 91 ALA A O 1
ATOM 1448 N N . ASP A 1 92 ? -7.837 13.277 10.740 1.00 12.32 92 ASP A N 1
ATOM 1449 C CA . ASP A 1 92 ? -8.363 14.640 10.532 1.00 15.61 92 ASP A CA 1
ATOM 1450 C C . ASP A 1 92 ? -9.389 14.702 9.385 1.00 17.92 92 ASP A C 1
ATOM 1451 O O . ASP A 1 92 ? -10.374 15.471 9.479 1.00 18.98 92 ASP A O 1
ATOM 1460 N N . LEU A 1 93 ? -9.194 13.924 8.318 1.00 14.97 93 LEU A N 1
ATOM 1461 C CA . LEU A 1 93 ? -10.128 13.959 7.187 1.00 16.09 93 LEU A CA 1
ATOM 1462 C C . LEU A 1 93 ? -11.456 13.292 7.507 1.00 18.21 93 LEU A C 1
ATOM 1463 O O . LEU A 1 93 ? -12.481 13.661 6.911 1.00 19.56 93 LEU A O 1
ATOM 1479 N N . PHE A 1 94 ? -11.460 12.275 8.364 1.00 17.14 94 PHE A N 1
ATOM 1480 C CA . PHE A 1 94 ? -12.636 11.448 8.635 1.00 18.67 94 PHE A CA 1
ATOM 1481 C C . PHE A 1 94 ? -12.976 11.457 10.119 1.00 20.57 94 PHE A C 1
ATOM 1482 O O . PHE A 1 94 ? -12.976 10.400 10.761 1.00 19.94 94 PHE A O 1
ATOM 1499 N N . PRO A 1 95 ? -13.362 12.611 10.670 1.00 19.21 95 PRO A N 1
ATOM 1500 C CA . PRO A 1 95 ? -13.667 12.685 12.117 1.00 21.14 95 PRO A CA 1
ATOM 1501 C C . PRO A 1 95 ? -14.765 11.743 12.557 1.00 21.75 95 PRO A C 1
ATOM 1502 O O . PRO A 1 95 ? -14.707 11.223 13.680 1.00 24.23 95 PRO A O 1
ATOM 1513 N N . ALA A 1 96 ? -15.745 11.478 11.690 1.00 25.95 96 ALA A N 1
ATOM 1514 C CA . ALA A 1 96 ? -16.849 10.600 12.062 1.00 31.08 96 ALA A CA 1
ATOM 1515 C C . ALA A 1 96 ? -16.420 9.151 12.248 1.00 31.84 96 ALA A C 1
ATOM 1516 O O . ALA A 1 96 ? -17.142 8.385 12.894 1.00 26.96 96 ALA A O 1
ATOM 1523 N N . ALA A 1 97 ? -15.283 8.742 11.677 1.00 24.19 97 ALA A N 1
ATOM 1524 C CA . ALA A 1 97 ? -14.788 7.385 11.867 1.00 21.86 97 ALA A CA 1
ATOM 1525 C C . ALA A 1 97 ? -14.059 7.190 13.183 1.00 21.23 97 ALA A C 1
ATOM 1526 O O . ALA A 1 97 ? -13.764 6.050 13.549 1.00 22.30 97 ALA A O 1
ATOM 1533 N N . HIS A 1 98 ? -13.745 8.256 13.899 1.00 19.74 98 HIS A N 1
ATOM 1534 C CA . HIS A 1 98 ? -13.111 8.128 15.205 1.00 21.00 98 HIS A CA 1
ATOM 1535 C C . HIS A 1 98 ? -11.842 7.298 15.121 1.00 17.38 98 HIS A C 1
ATOM 1536 O O . HIS A 1 98 ? -11.613 6.372 15.899 1.00 18.51 98 HIS A O 1
ATOM 1550 N N . LEU A 1 99 ? -10.982 7.671 14.187 1.00 15.52 99 LEU A N 1
ATOM 1551 C CA . LEU A 1 99 ? -9.717 6.956 14.084 1.00 14.94 99 LEU A CA 1
ATOM 1552 C C . LEU A 1 99 ? -8.775 7.284 15.248 1.00 14.97 99 LEU A C 1
ATOM 1553 O O . LEU A 1 99 ? -7.814 6.554 15.488 1.00 14.74 99 LEU A O 1
ATOM 1569 N N . LEU A 1 100 ? -9.023 8.392 15.947 1.00 14.15 100 LEU A N 1
ATOM 1570 C CA . LEU A 1 100 ? -8.503 8.634 17.277 1.00 12.89 100 LEU A CA 1
ATOM 1571 C C . LEU A 1 100 ? -9.690 8.895 18.196 1.00 18.24 100 LEU A C 1
ATOM 1572 O O . LEU A 1 100 ? -10.753 9.337 17.728 1.00 19.58 100 LEU A O 1
ATOM 1588 N N . PRO A 1 101 ? -9.527 8.692 19.504 1.00 18.54 101 PRO A N 1
ATOM 1589 C CA . PRO A 1 101 ? -10.590 9.043 20.464 1.00 21.87 101 PRO A CA 1
ATOM 1590 C C . PRO A 1 101 ? -10.813 10.545 20.519 1.00 21.10 101 PRO A C 1
ATOM 1591 O O . PRO A 1 101 ? -10.016 11.333 20.029 1.00 22.24 101 PRO A O 1
ATOM 1602 N N . SER A 1 102 ? -11.932 10.955 21.127 1.00 26.22 102 SER A N 1
ATOM 1603 C CA . SER A 1 102 ? -12.233 12.382 21.209 1.00 28.50 102 SER A CA 1
ATOM 1604 C C . SER A 1 102 ? -11.551 13.077 22.393 1.00 22.57 102 SER A C 1
ATOM 1605 O O . SER A 1 102 ? -11.182 14.248 22.281 1.00 27.12 102 SER A O 1
ATOM 1613 N N . ASP A 1 103 ? -11.362 12.393 23.494 1.00 24.63 103 ASP A N 1
ATOM 1614 C CA . ASP A 1 103 ? -10.797 13.038 24.691 1.00 23.96 103 ASP A CA 1
ATOM 1615 C C . ASP A 1 103 ? -9.302 13.324 24.521 1.00 21.24 103 ASP A C 1
ATOM 1616 O O . ASP A 1 103 ? -8.548 12.419 24.141 1.00 21.89 103 ASP A O 1
ATOM 1625 N N . PRO A 1 104 ? -8.823 14.542 24.844 1.00 22.03 104 PRO A N 1
ATOM 1626 C CA . PRO A 1 104 ? -7.379 14.818 24.722 1.00 19.13 104 PRO A CA 1
ATOM 1627 C C . PRO A 1 104 ? -6.456 13.839 25.435 1.00 20.99 104 PRO A C 1
ATOM 1628 O O . PRO A 1 104 ? -5.394 13.508 24.893 1.00 17.46 104 PRO A O 1
ATOM 1639 N N . VAL A 1 105 ? -6.772 13.396 26.6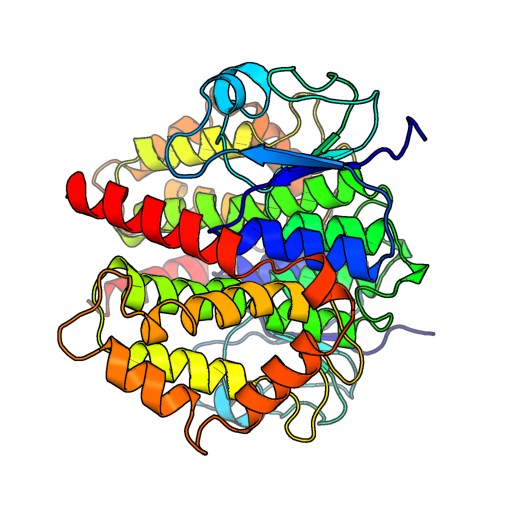52 1.00 20.46 105 VAL A N 1
ATOM 1640 C CA . VAL A 1 105 ? -5.888 12.476 27.360 1.00 17.64 105 VAL A CA 1
ATOM 1641 C C . VAL A 1 105 ? -5.812 11.136 26.642 1.00 18.60 105 VAL A C 1
ATOM 1642 O O . VAL A 1 105 ? -4.739 10.513 26.544 1.00 18.55 105 VAL A O 1
ATOM 1655 N N . LEU A 1 106 ? -6.941 10.661 26.150 1.00 18.62 106 LEU A N 1
ATOM 1656 C CA . LEU A 1 106 ? -6.957 9.380 25.448 1.00 20.78 106 LEU A CA 1
ATOM 1657 C C . LEU A 1 106 ? -6.243 9.477 24.097 1.00 16.43 106 LEU A C 1
ATOM 1658 O O . LEU A 1 106 ? -5.619 8.506 23.660 1.00 17.48 106 LEU A O 1
ATOM 1674 N N . ARG A 1 107 ? -6.356 10.628 23.418 1.00 17.02 107 ARG A N 1
ATOM 1675 C CA . ARG A 1 107 ? -5.565 10.850 22.215 1.00 14.86 107 ARG A CA 1
ATOM 1676 C C . ARG A 1 107 ? -4.078 10.817 22.537 1.00 15.72 107 ARG A C 1
ATOM 1677 O O . ARG A 1 107 ? -3.294 10.219 21.791 1.00 14.88 107 ARG A O 1
ATOM 1698 N N . ALA A 1 108 ? -3.667 11.384 23.683 1.00 13.35 108 ALA A N 1
ATOM 1699 C CA . ALA A 1 108 ? -2.251 11.289 24.062 1.00 14.52 108 ALA A CA 1
ATOM 1700 C C . ALA A 1 108 ? -1.831 9.849 24.319 1.00 14.20 108 ALA A C 1
ATOM 1701 O O . ALA A 1 108 ? -0.722 9.459 23.960 1.00 14.87 108 ALA A O 1
ATOM 1708 N N . ARG A 1 109 ? -2.698 9.048 24.967 1.00 15.03 109 ARG A N 1
ATOM 1709 C CA . ARG A 1 109 ? -2.406 7.634 25.169 1.00 16.55 109 ARG A CA 1
ATOM 1710 C C . ARG A 1 109 ? -2.116 6.934 23.838 1.00 16.06 109 ARG A C 1
ATOM 1711 O O . ARG A 1 109 ? -1.127 6.193 23.702 1.00 16.30 109 ARG A O 1
ATOM 1732 N N . ALA A 1 110 ? -2.948 7.189 22.818 1.00 14.27 110 ALA A N 1
ATOM 1733 C CA . ALA A 1 110 ? -2.713 6.561 21.528 1.00 15.29 110 ALA A CA 1
ATOM 1734 C C . ALA A 1 110 ? -1.382 7.019 20.934 1.00 12.34 110 ALA A C 1
ATOM 1735 O O . ALA A 1 110 ? -0.609 6.228 20.379 1.00 14.40 110 ALA A O 1
ATOM 1742 N N . ARG A 1 111 ? -1.083 8.321 21.054 1.00 12.88 111 ARG A N 1
ATOM 1743 C CA . ARG A 1 111 ? 0.153 8.843 20.517 1.00 12.64 111 ARG A CA 1
ATOM 1744 C C . ARG A 1 111 ? 1.381 8.345 21.261 1.00 13.66 111 ARG A C 1
ATOM 1745 O O . ARG A 1 111 ? 2.417 8.132 20.627 1.00 14.90 111 ARG A O 1
ATOM 1766 N N . LEU A 1 112 ? 1.303 8.126 22.585 1.00 13.27 112 LEU A N 1
ATOM 1767 C CA . LEU A 1 112 ? 2.423 7.538 23.330 1.00 13.55 112 LEU A CA 1
ATOM 1768 C C . LEU A 1 112 ? 2.667 6.094 22.881 1.00 13.36 112 LEU A C 1
ATOM 1769 O O . LEU A 1 112 ? 3.814 5.656 22.727 1.00 14.13 112 LEU A O 1
ATOM 1785 N N . PHE A 1 113 ? 1.597 5.349 22.623 1.00 13.15 113 PHE A N 1
ATOM 1786 C CA . PHE A 1 113 ? 1.774 3.995 22.112 1.00 13.40 113 PHE A CA 1
ATOM 1787 C C . PHE A 1 113 ? 2.496 3.991 20.768 1.00 12.92 113 PHE A C 1
ATOM 1788 O O . PHE A 1 113 ? 3.487 3.271 20.566 1.00 13.72 113 PHE A O 1
ATOM 1805 N N . THR A 1 114 ? 2.080 4.884 19.863 1.00 13.43 114 THR A N 1
ATOM 1806 C CA . THR A 1 114 ? 2.721 4.974 18.561 1.00 13.75 114 THR A CA 1
ATOM 1807 C C . THR A 1 114 ? 4.167 5.400 18.677 1.00 14.30 114 THR A C 1
ATOM 1808 O O . THR A 1 114 ? 5.028 4.872 17.981 1.00 13.26 114 THR A O 1
ATOM 1819 N N . THR A 1 115 ? 4.483 6.380 19.558 1.00 12.94 115 THR A N 1
ATOM 1820 C CA A THR A 1 115 ? 5.878 6.792 19.686 0.60 13.00 115 THR A CA 1
ATOM 1821 C CA B THR A 1 115 ? 5.883 6.783 19.651 0.40 13.06 115 THR A CA 1
ATOM 1822 C C . THR A 1 115 ? 6.753 5.622 20.109 1.00 13.38 115 THR A C 1
ATOM 1823 O O . THR A 1 115 ? 7.870 5.464 19.626 1.00 14.90 115 THR A O 1
ATOM 1842 N N . ALA A 1 116 ? 6.257 4.785 20.998 1.00 13.25 116 ALA A N 1
ATOM 1843 C CA . ALA A 1 116 ? 7.045 3.635 21.444 1.00 14.74 116 ALA A CA 1
ATOM 1844 C C . ALA A 1 116 ? 7.194 2.585 20.343 1.00 13.69 116 ALA A C 1
ATOM 1845 O O . ALA A 1 116 ? 8.245 1.938 20.229 1.00 14.90 116 ALA A O 1
ATOM 1852 N N . VAL A 1 117 ? 6.198 2.448 19.475 1.00 13.63 117 VAL A N 1
ATOM 1853 C CA . VAL A 1 117 ? 6.367 1.581 18.304 1.00 14.21 117 VAL A CA 1
ATOM 1854 C C . VAL A 1 117 ? 7.529 2.056 17.442 1.00 14.63 117 VAL A C 1
ATOM 1855 O O . VAL A 1 117 ? 8.375 1.272 17.018 1.00 14.13 117 VAL A O 1
ATOM 1868 N N . GLU A 1 118 ? 7.559 3.367 17.134 1.00 13.84 118 GLU A N 1
ATOM 1869 C CA . GLU A 1 118 ? 8.504 3.888 16.170 1.00 17.53 118 GLU A CA 1
ATOM 1870 C C . GLU A 1 118 ? 9.899 3.987 16.740 1.00 17.50 118 GLU A C 1
ATOM 1871 O O . GLU A 1 118 ? 10.874 3.781 16.010 1.00 20.47 118 GLU A O 1
ATOM 1883 N N . THR A 1 119 ? 10.048 4.288 18.035 1.00 15.32 119 THR A N 1
ATOM 1884 C CA . THR A 1 119 ? 11.350 4.545 18.635 1.00 15.48 119 THR A CA 1
ATOM 1885 C C . THR A 1 119 ? 11.927 3.393 19.430 1.00 17.05 119 THR A C 1
ATOM 1886 O O . THR A 1 119 ? 13.109 3.437 19.773 1.00 20.93 119 THR A O 1
ATOM 1897 N N . GLU A 1 120 ? 11.130 2.374 19.777 1.00 16.89 120 GLU A N 1
ATOM 1898 C CA . GLU A 1 120 ? 11.590 1.232 20.547 1.00 14.97 120 GLU A CA 1
ATOM 1899 C C . GLU A 1 120 ? 11.391 -0.076 19.781 1.00 16.97 120 GLU A C 1
ATOM 1900 O O . GLU A 1 120 ? 12.356 -0.813 19.533 1.00 17.06 120 GLU A O 1
ATOM 1912 N N . LEU A 1 121 ? 10.166 -0.381 19.343 1.00 17.02 121 LEU A N 1
ATOM 1913 C CA . LEU A 1 121 ? 9.921 -1.650 18.662 1.00 13.69 121 LEU A CA 1
ATOM 1914 C C . LEU A 1 121 ? 10.609 -1.736 17.295 1.00 15.08 121 LEU A C 1
ATOM 1915 O O . LEU A 1 121 ? 11.247 -2.739 16.985 1.00 15.38 121 LEU A O 1
ATOM 1931 N N . LEU A 1 122 ? 10.462 -0.702 16.429 1.00 14.42 122 LEU A N 1
ATOM 1932 C CA . LEU A 1 122 ? 11.080 -0.792 15.104 1.00 15.44 122 LEU A CA 1
ATOM 1933 C C . LEU A 1 122 ? 12.594 -0.879 15.186 1.00 17.44 122 LEU A C 1
ATOM 1934 O O . LEU A 1 122 ? 13.185 -1.714 14.489 1.00 16.33 122 LEU A O 1
ATOM 1950 N N . PRO A 1 123 ? 13.289 -0.083 16.002 1.00 15.88 123 PRO A N 1
ATOM 1951 C CA . PRO A 1 123 ? 14.743 -0.295 16.117 1.00 19.11 123 PRO A CA 1
ATOM 1952 C C . PRO A 1 123 ? 15.115 -1.676 16.590 1.00 17.67 123 PRO A C 1
ATOM 1953 O O . PRO A 1 123 ? 16.126 -2.216 16.126 1.00 18.46 123 PRO A O 1
ATOM 1964 N N . ALA A 1 124 ? 14.347 -2.261 17.509 1.00 15.17 124 ALA A N 1
ATOM 1965 C CA . ALA A 1 124 ? 14.631 -3.626 17.940 1.00 15.50 124 ALA A CA 1
ATOM 1966 C C . ALA A 1 124 ? 14.450 -4.623 16.799 1.00 14.93 124 ALA A C 1
ATOM 1967 O O . ALA A 1 124 ? 15.270 -5.547 16.628 1.00 16.05 124 ALA A O 1
ATOM 1974 N N . GLN A 1 125 ? 13.374 -4.503 16.029 1.00 15.80 125 GLN A N 1
ATOM 1975 C CA . GLN A 1 125 ? 13.199 -5.384 14.888 1.00 14.65 125 GLN A CA 1
ATOM 1976 C C . GLN A 1 125 ? 14.373 -5.276 13.915 1.00 16.90 125 GLN A C 1
ATOM 1977 O O . GLN A 1 125 ? 14.816 -6.288 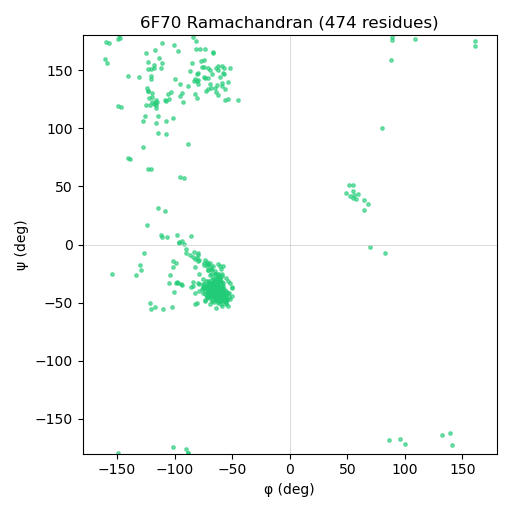13.350 1.00 16.69 125 GLN A O 1
ATOM 1991 N N . LYS A 1 126 ? 14.843 -4.047 13.636 1.00 18.08 126 LYS A N 1
ATOM 1992 C CA . LYS A 1 126 ? 15.961 -3.889 12.708 1.00 20.41 126 LYS A CA 1
ATOM 1993 C C . LYS A 1 126 ? 17.212 -4.575 13.242 1.00 20.54 126 LYS A C 1
ATOM 1994 O O . LYS A 1 126 ? 17.890 -5.301 12.511 1.00 20.45 126 LYS A O 1
ATOM 2013 N N . ALA A 1 127 ? 17.510 -4.393 14.529 1.00 17.99 127 ALA A N 1
ATOM 2014 C CA . ALA A 1 127 ? 18.681 -5.030 15.116 1.00 20.22 127 ALA A CA 1
ATOM 2015 C C . ALA A 1 127 ? 18.594 -6.543 14.986 1.00 21.31 127 ALA A C 1
ATOM 2016 O O . ALA A 1 127 ? 19.587 -7.211 14.704 1.00 23.11 127 ALA A O 1
ATOM 2023 N N . PHE A 1 128 ? 17.395 -7.088 15.128 1.00 17.83 128 PHE A N 1
ATOM 2024 C CA . PHE A 1 128 ? 17.192 -8.526 15.142 1.00 15.88 128 PHE A CA 1
ATOM 2025 C C . PHE A 1 128 ? 17.178 -9.117 13.725 1.00 17.48 128 PHE A C 1
ATOM 2026 O O . PHE A 1 128 ? 17.894 -10.072 13.434 1.00 18.04 128 PHE A O 1
ATOM 2043 N N . PHE A 1 129 ? 16.384 -8.539 12.832 1.00 17.01 129 PHE A N 1
ATOM 2044 C CA . PHE A 1 129 ? 16.132 -9.097 11.509 1.00 16.42 129 PHE A CA 1
ATOM 2045 C C . PHE A 1 129 ? 17.190 -8.692 10.502 1.00 20.22 129 PHE A C 1
ATOM 2046 O O . PHE A 1 129 ? 17.492 -9.467 9.594 1.00 22.10 129 PHE A O 1
ATOM 2063 N N . LEU A 1 130 ? 17.695 -7.459 10.595 1.00 20.33 130 LEU A N 1
ATOM 2064 C CA . LEU A 1 130 ? 18.673 -6.987 9.614 1.00 23.37 130 LEU A CA 1
ATOM 2065 C C . LEU A 1 130 ? 20.112 -7.181 10.072 1.00 22.14 130 LEU A C 1
ATOM 2066 O O . LEU A 1 130 ? 20.989 -7.458 9.250 1.00 24.74 130 LEU A O 1
ATOM 2082 N N . MET A 1 131 ? 20.391 -7.062 11.369 1.00 21.05 131 MET A N 1
ATOM 2083 C CA . MET A 1 131 ? 21.767 -7.026 11.850 1.00 20.74 131 MET A CA 1
ATOM 2084 C C . MET A 1 131 ? 22.153 -8.267 12.639 1.00 24.56 131 MET A C 1
ATOM 2085 O O . MET A 1 131 ? 23.226 -8.297 13.260 1.00 25.69 131 MET A O 1
ATOM 2099 N N . GLY A 1 132 ? 21.290 -9.274 12.690 1.00 21.59 132 GLY A N 1
ATOM 2100 C CA . GLY A 1 132 ? 21.662 -10.509 13.325 1.00 20.35 132 GLY A CA 1
ATOM 2101 C C . GLY A 1 132 ? 21.846 -10.448 14.824 1.00 20.84 132 GLY A C 1
ATOM 2102 O O . GLY A 1 132 ? 22.674 -11.191 15.372 1.00 23.26 132 GLY A O 1
ATOM 2106 N N . GLY A 1 133 ? 21.052 -9.626 15.509 1.00 19.08 133 GLY A N 1
ATOM 2107 C CA . GLY A 1 133 ? 21.168 -9.465 16.940 1.00 23.04 133 GLY A CA 1
ATOM 2108 C C . GLY A 1 133 ? 20.543 -10.609 17.712 1.00 22.09 133 GLY A C 1
ATOM 2109 O O . GLY A 1 133 ? 19.799 -11.436 17.189 1.00 21.93 133 GLY A O 1
ATOM 2113 N N . PRO A 1 134 ? 20.828 -10.658 19.013 1.00 20.77 134 PRO A N 1
ATOM 2114 C CA . PRO A 1 134 ? 20.406 -11.797 19.791 1.00 18.39 134 PRO A CA 1
ATOM 2115 C C . PRO A 1 134 ? 18.920 -11.757 20.063 1.00 19.38 134 PRO A C 1
ATOM 2116 O O . PRO A 1 134 ? 18.310 -10.670 20.126 1.00 20.88 134 PRO A O 1
ATOM 2127 N N . PRO A 1 135 ? 18.283 -12.915 20.251 1.00 18.85 135 PRO A N 1
ATOM 2128 C CA . PRO A 1 135 ? 16.811 -12.939 20.425 1.00 17.86 135 PRO A CA 1
ATOM 2129 C C . PRO A 1 135 ? 16.331 -12.333 21.729 1.00 22.69 135 PRO A C 1
ATOM 2130 O O . PRO A 1 135 ? 15.205 -11.817 21.768 1.00 19.19 135 PRO A O 1
ATOM 2141 N N . ASP A 1 136 ? 17.148 -12.315 22.797 1.00 22.72 136 ASP A N 1
ATOM 2142 C CA . ASP A 1 136 ? 16.624 -11.749 24.032 1.00 21.33 136 ASP A CA 1
ATOM 2143 C C . ASP A 1 136 ? 16.342 -10.260 23.900 1.00 21.47 136 ASP A C 1
ATOM 2144 O O . ASP A 1 136 ? 15.415 -9.768 24.543 1.00 20.36 136 ASP A O 1
ATOM 2153 N N . ALA A 1 137 ? 17.098 -9.529 23.078 1.00 18.14 137 ALA A N 1
ATOM 2154 C CA . ALA A 1 137 ? 16.825 -8.111 22.903 1.00 17.42 137 ALA A CA 1
ATOM 2155 C C . ALA A 1 137 ? 15.502 -7.896 22.166 1.00 17.72 137 ALA A C 1
ATOM 2156 O O . ALA A 1 137 ? 14.756 -6.948 22.449 1.00 17.97 137 ALA A O 1
ATOM 2163 N N . MET A 1 138 ? 15.205 -8.751 21.193 1.00 19.27 138 MET A N 1
ATOM 2164 C CA . MET A 1 138 ? 13.910 -8.636 20.531 1.00 16.55 138 MET A CA 1
ATOM 2165 C C . MET A 1 138 ? 12.786 -8.945 21.506 1.00 17.00 138 MET A C 1
ATOM 2166 O O . MET A 1 138 ? 11.744 -8.272 21.530 1.00 15.51 138 MET A O 1
ATOM 2180 N N . LEU A 1 139 ? 12.968 -9.995 22.318 1.00 16.20 139 LEU A N 1
ATOM 2181 C CA . LEU A 1 139 ? 11.937 -10.329 23.285 1.00 17.52 139 LEU A CA 1
ATOM 2182 C C . LEU A 1 139 ? 11.735 -9.207 24.295 1.00 15.18 139 LEU A C 1
ATOM 2183 O O . LEU A 1 139 ? 10.599 -8.966 24.713 1.00 16.59 139 LEU A O 1
ATOM 2199 N N . ALA A 1 140 ? 12.797 -8.516 24.687 1.00 15.93 140 ALA A N 1
ATOM 2200 C CA . ALA A 1 140 ? 12.622 -7.404 25.614 1.00 15.35 140 ALA A CA 1
ATOM 2201 C C . ALA A 1 140 ? 11.700 -6.343 25.030 1.00 15.34 140 ALA A C 1
ATOM 2202 O O . ALA A 1 140 ? 10.857 -5.781 25.732 1.00 16.50 140 ALA A O 1
ATOM 2209 N N . ALA A 1 141 ? 11.844 -6.057 23.741 1.00 16.86 141 ALA A N 1
ATOM 2210 C CA . ALA A 1 141 ? 10.986 -5.053 23.109 1.00 15.97 141 ALA A CA 1
ATOM 2211 C C . ALA A 1 141 ? 9.553 -5.541 22.980 1.00 13.83 141 ALA A C 1
ATOM 2212 O O . ALA A 1 141 ? 8.609 -4.762 23.128 1.00 14.96 141 ALA A O 1
ATOM 2219 N N . LEU A 1 142 ? 9.372 -6.848 22.778 1.00 14.08 142 LEU A N 1
ATOM 2220 C CA . LEU A 1 142 ? 8.018 -7.395 22.708 1.00 14.75 142 LEU A CA 1
ATOM 2221 C C . LEU A 1 142 ? 7.384 -7.443 24.091 1.00 13.57 142 LEU A C 1
ATOM 2222 O O . LEU A 1 142 ? 6.192 -7.142 24.246 1.00 13.68 142 LEU A O 1
ATOM 2238 N N . ASP A 1 143 ? 8.159 -7.820 25.114 1.00 15.51 143 ASP A N 1
ATOM 2239 C CA . ASP A 1 143 ? 7.653 -7.715 26.486 1.00 16.62 143 ASP A CA 1
ATOM 2240 C C . ASP A 1 143 ? 7.193 -6.298 26.812 1.00 15.80 143 ASP A C 1
ATOM 2241 O O . ASP A 1 143 ? 6.138 -6.102 27.440 1.00 16.94 143 ASP A O 1
ATOM 2250 N N . ALA A 1 144 ? 7.979 -5.285 26.419 1.00 13.50 144 ALA A N 1
ATOM 2251 C CA . ALA A 1 144 ? 7.595 -3.913 26.727 1.00 14.29 144 ALA A CA 1
ATOM 2252 C C . ALA A 1 144 ? 6.335 -3.492 25.970 1.00 15.29 144 ALA A C 1
ATOM 2253 O O . ALA A 1 144 ? 5.440 -2.874 26.549 1.00 15.54 144 ALA A O 1
ATOM 2260 N N . LEU A 1 145 ? 6.226 -3.864 24.698 1.00 14.63 145 LEU A N 1
ATOM 2261 C CA . LEU A 1 145 ? 5.017 -3.606 23.941 1.00 15.54 145 LEU A CA 1
ATOM 2262 C C . LEU A 1 145 ? 3.813 -4.266 24.603 1.00 14.45 145 LEU A C 1
ATOM 2263 O O . LEU A 1 145 ? 2.754 -3.647 24.769 1.00 15.22 145 LEU A O 1
ATOM 2279 N N . GLN A 1 146 ? 3.949 -5.533 24.977 1.00 13.66 146 GLN A N 1
ATOM 2280 C CA . GLN A 1 146 ? 2.824 -6.250 25.572 1.00 14.13 146 GLN A CA 1
ATOM 2281 C C . GLN A 1 146 ? 2.359 -5.572 26.851 1.00 15.86 146 GLN A C 1
ATOM 2282 O O . GLN A 1 146 ? 1.148 -5.496 27.120 1.00 15.80 146 GLN A O 1
ATOM 2296 N N . ALA A 1 147 ? 3.309 -5.067 27.652 1.00 15.44 147 ALA A N 1
ATOM 2297 C CA . ALA A 1 147 ? 2.963 -4.391 28.903 1.00 17.34 147 ALA A CA 1
ATOM 2298 C C . ALA A 1 147 ? 2.279 -3.051 28.697 1.00 20.27 147 ALA A C 1
ATOM 2299 O O . ALA A 1 147 ? 1.627 -2.565 29.630 1.00 20.21 147 ALA A O 1
ATOM 2306 N N . ARG A 1 148 ? 2.350 -2.472 27.496 1.00 15.59 148 ARG A N 1
ATOM 2307 C CA . ARG A 1 148 ? 1.661 -1.224 27.208 1.00 16.01 148 ARG A CA 1
ATOM 2308 C C . ARG A 1 148 ? 0.207 -1.444 26.811 1.00 16.35 148 ARG A C 1
ATOM 2309 O O . ARG A 1 148 ? -0.553 -0.477 26.722 1.00 20.82 148 ARG A O 1
ATOM 2330 N N . LEU A 1 149 ? -0.195 -2.691 26.562 1.00 17.47 149 LEU A N 1
ATOM 2331 C CA . LEU A 1 149 ? -1.596 -3.001 26.217 1.00 17.48 149 LEU A CA 1
ATOM 2332 C C . LEU A 1 149 ? -2.481 -3.045 27.472 1.00 19.27 149 LEU A C 1
ATOM 2333 O O . LEU A 1 149 ? -2.047 -3.545 28.526 1.00 22.12 149 LEU A O 1
ATOM 2349 N N . PRO A 1 150 ? -3.722 -2.555 27.411 1.00 20.03 150 PRO A N 1
ATOM 2350 C CA . PRO A 1 150 ? -4.653 -2.789 28.550 1.00 23.46 150 PRO A CA 1
ATOM 2351 C C . PRO A 1 150 ? -4.753 -4.271 28.869 1.00 22.16 150 PRO A C 1
ATOM 2352 O O . PRO A 1 150 ? -5.053 -5.074 27.978 1.00 22.24 150 PRO A O 1
ATOM 2363 N N . PRO A 1 151 ? -4.500 -4.692 30.122 1.00 21.00 151 PRO A N 1
ATOM 2364 C CA . PRO A 1 151 ? -4.394 -6.132 30.396 1.00 20.33 151 PRO A CA 1
ATOM 2365 C C . PRO A 1 151 ? -5.676 -6.923 30.181 1.00 22.15 151 PRO A C 1
ATOM 2366 O O . PRO A 1 151 ? -5.607 -8.100 29.810 1.00 22.68 151 PRO A O 1
ATOM 2377 N N . ALA A 1 152 ? -6.845 -6.319 30.420 1.00 24.46 152 ALA A N 1
ATOM 2378 C CA . ALA A 1 152 ? -8.084 -7.072 30.402 1.00 27.84 152 ALA A CA 1
ATOM 2379 C C . ALA A 1 152 ? -8.602 -7.324 28.994 1.00 28.72 152 ALA A C 1
ATOM 2380 O O . ALA A 1 152 ? -9.489 -8.166 28.815 1.00 28.18 152 ALA A O 1
ATOM 2387 N N . GLY A 1 153 ? -8.069 -6.627 27.985 1.00 21.90 153 GLY A N 1
ATOM 2388 C CA . GLY A 1 153 ? -8.498 -6.815 26.620 1.00 22.88 153 GLY A CA 1
ATOM 2389 C C . GLY A 1 153 ? -8.560 -5.490 25.902 1.00 19.86 153 GLY A C 1
ATOM 2390 O O . GLY A 1 153 ? -8.103 -4.483 26.410 1.00 19.98 153 GLY A O 1
ATOM 2394 N N . GLY A 1 154 ? -9.097 -5.509 24.684 1.00 19.50 154 GLY A N 1
ATOM 2395 C CA . GLY A 1 154 ? -9.230 -4.277 23.915 1.00 18.82 154 GLY A CA 1
ATOM 2396 C C . GLY A 1 154 ? -7.978 -3.946 23.132 1.00 17.10 154 GLY A C 1
ATOM 2397 O O . GLY A 1 154 ? -7.059 -4.755 22.945 1.00 18.33 154 GLY A O 1
ATOM 2401 N N . PHE A 1 155 ? -7.981 -2.717 22.627 1.00 16.19 155 PHE A N 1
ATOM 2402 C CA . PHE A 1 155 ? -6.973 -2.258 21.681 1.00 14.98 155 PHE A CA 1
ATOM 2403 C C . PHE A 1 155 ? -5.925 -1.397 22.386 1.00 17.16 155 PHE A C 1
ATOM 2404 O O . PHE A 1 155 ? -5.895 -1.252 23.620 1.00 20.05 155 PHE A O 1
ATOM 2421 N N . ALA A 1 156 ? -5.019 -0.829 21.587 1.00 16.98 156 ALA A N 1
ATOM 2422 C CA . ALA A 1 156 ? -3.820 -0.221 22.144 1.00 18.68 156 ALA A CA 1
ATOM 2423 C C . ALA A 1 156 ? -4.121 0.966 23.038 1.00 18.22 156 ALA A C 1
ATOM 2424 O O . ALA A 1 156 ? -3.471 1.129 24.075 1.00 23.22 156 ALA A O 1
ATOM 2431 N N . ALA A 1 157 ? -5.112 1.778 22.702 1.00 15.16 157 ALA A N 1
ATOM 2432 C CA . ALA A 1 157 ? -5.406 3.002 23.429 1.00 20.57 157 ALA A CA 1
ATOM 2433 C C . ALA A 1 157 ? -6.653 2.881 24.274 1.00 22.93 157 ALA A C 1
ATOM 2434 O O . ALA A 1 157 ? -7.060 3.865 24.893 1.00 26.35 157 ALA A O 1
ATOM 2441 N N . GLY A 1 158 ? -7.237 1.683 24.355 1.00 20.71 158 GLY A N 1
ATOM 2442 C CA . GLY A 1 158 ? -8.474 1.481 25.067 1.00 21.39 158 GLY A CA 1
ATOM 2443 C C . GLY A 1 158 ? -9.409 0.553 24.325 1.00 21.42 158 GLY A C 1
ATOM 2444 O O . GLY A 1 158 ? -8.997 -0.207 23.455 1.00 19.67 158 GLY A O 1
ATOM 2448 N N . PRO A 1 159 ? -10.698 0.582 24.680 1.00 22.55 159 PRO A N 1
ATOM 2449 C CA . PRO A 1 159 ? -11.647 -0.383 24.107 1.00 22.47 159 PRO A CA 1
ATOM 2450 C C . PRO A 1 159 ? -11.854 -0.248 22.613 1.00 19.66 159 PRO A C 1
ATOM 2451 O O . PRO A 1 159 ? -12.278 -1.219 21.978 1.00 21.17 159 PRO A O 1
ATOM 2462 N N . GLN A 1 160 ? -11.633 0.937 22.044 1.00 17.77 160 GLN A N 1
ATOM 2463 C CA . GLN A 1 160 ? -11.850 1.172 20.626 1.00 18.25 160 GLN A CA 1
ATOM 2464 C C . GLN A 1 160 ? -10.538 1.115 19.846 1.00 17.77 160 GLN A C 1
ATOM 2465 O O . GLN A 1 160 ? -9.517 1.665 20.287 1.00 17.65 160 GLN A O 1
ATOM 2479 N N . TRP A 1 161 ? -10.626 0.545 18.642 1.00 16.80 161 TRP A N 1
ATOM 2480 C CA . TRP A 1 161 ? -9.536 0.601 17.670 1.00 13.13 161 TRP A CA 1
ATOM 2481 C C . TRP A 1 161 ? -9.172 2.058 17.372 1.00 16.90 161 TRP A C 1
ATOM 2482 O O . TRP A 1 161 ? -10.028 2.954 17.327 1.00 16.97 161 TRP A O 1
ATOM 2503 N N . SER A 1 162 ? -7.882 2.282 17.108 1.00 11.23 162 SER A N 1
ATOM 2504 C CA . SER A 1 162 ? -7.392 3.602 16.721 1.00 13.73 162 SER A CA 1
ATOM 2505 C C . SER A 1 162 ? -6.196 3.436 15.809 1.00 12.84 162 SER A C 1
ATOM 2506 O O . SER A 1 162 ? -5.679 2.337 15.605 1.00 12.43 162 SER A O 1
ATOM 2514 N N . ILE A 1 163 ? -5.698 4.571 15.323 1.00 12.91 163 ILE A N 1
ATOM 2515 C CA . ILE A 1 163 ? -4.495 4.554 14.498 1.00 13.37 163 ILE A CA 1
ATOM 2516 C C . ILE A 1 163 ? -3.270 4.017 15.251 1.00 11.17 163 ILE A C 1
ATOM 2517 O O . ILE A 1 163 ? -2.258 3.715 14.597 1.00 12.19 163 ILE A O 1
ATOM 2533 N N . ALA A 1 164 ? -3.282 3.948 16.587 1.00 12.63 164 ALA A N 1
ATOM 2534 C CA . ALA A 1 164 ? -2.194 3.273 17.283 1.00 11.92 164 ALA A CA 1
ATOM 2535 C C . ALA A 1 164 ? -2.142 1.798 16.908 1.00 13.38 164 ALA A C 1
ATOM 2536 O O . ALA A 1 164 ? -1.052 1.232 16.784 1.00 12.34 164 ALA A O 1
ATOM 2543 N N . ASP A 1 165 ? -3.311 1.168 16.685 1.00 11.94 165 ASP A N 1
ATOM 2544 C CA . ASP A 1 165 ? -3.339 -0.227 16.262 1.00 11.64 165 ASP A CA 1
ATOM 2545 C C . ASP A 1 165 ? -2.846 -0.357 14.836 1.00 12.62 165 ASP A C 1
ATOM 2546 O O . ASP A 1 165 ? -2.076 -1.261 14.507 1.00 12.57 165 ASP A O 1
ATOM 2555 N N . ALA A 1 166 ? -3.254 0.576 13.964 1.00 11.68 166 ALA A N 1
ATOM 2556 C CA . ALA A 1 166 ? -2.745 0.575 12.600 1.00 11.50 166 ALA A CA 1
ATOM 2557 C C . ALA A 1 166 ? -1.229 0.702 12.577 1.00 11.60 166 ALA A C 1
ATOM 2558 O O . ALA A 1 166 ? -0.578 0.155 11.688 1.00 12.16 166 ALA A O 1
ATOM 2565 N N . ALA A 1 167 ? -0.638 1.456 13.518 1.00 10.74 167 ALA A N 1
ATOM 2566 C CA . ALA A 1 167 ? 0.809 1.632 13.487 1.00 11.78 167 ALA A CA 1
ATOM 2567 C C . ALA A 1 167 ? 1.561 0.322 13.749 1.00 11.38 167 ALA A C 1
ATOM 2568 O O . ALA A 1 167 ? 2.647 0.108 13.211 1.00 13.42 167 ALA A O 1
ATOM 2575 N N . VAL A 1 168 ? 1.056 -0.508 14.662 1.00 11.43 168 VAL A N 1
ATOM 2576 C CA . VAL A 1 168 ? 1.800 -1.673 15.164 1.00 12.15 168 VAL A CA 1
ATOM 2577 C C . VAL A 1 168 ? 1.442 -2.984 14.464 1.00 11.89 168 VAL A C 1
ATOM 2578 O O . VAL A 1 168 ? 2.308 -3.860 14.305 1.00 11.37 168 VAL A O 1
ATOM 2591 N N . MET A 1 169 ? 0.198 -3.153 14.041 1.00 11.71 169 MET A N 1
ATOM 2592 C CA . MET A 1 169 ? -0.210 -4.473 13.566 1.00 12.59 169 MET A CA 1
ATOM 2593 C C . MET A 1 169 ? 0.539 -4.915 12.327 1.00 11.97 169 MET A C 1
ATOM 2594 O O . MET A 1 169 ? 0.922 -6.096 12.250 1.00 11.74 169 MET A O 1
ATOM 2608 N N . PRO A 1 170 ? 0.859 -4.041 11.366 1.00 11.54 170 PRO A N 1
ATOM 2609 C CA . PRO A 1 170 ? 1.668 -4.499 10.224 1.00 11.08 170 PRO A CA 1
ATOM 2610 C C . PRO A 1 170 ? 3.027 -5.013 10.611 1.00 13.80 170 PRO A C 1
ATOM 2611 O O . PRO A 1 170 ? 3.529 -5.913 9.941 1.00 12.61 170 PRO A O 1
ATOM 2622 N N . ILE A 1 171 ? 3.623 -4.470 11.667 1.00 11.60 171 ILE A N 1
ATOM 2623 C CA . ILE A 1 171 ? 4.932 -4.905 12.132 1.00 11.41 171 ILE A CA 1
ATOM 2624 C C . ILE A 1 171 ? 4.820 -6.301 12.763 1.00 13.23 171 ILE A C 1
ATOM 2625 O O . ILE A 1 171 ? 5.632 -7.209 12.507 1.00 13.26 171 ILE A O 1
ATOM 2641 N N . LEU A 1 172 ? 3.815 -6.480 13.611 1.00 11.23 172 LEU A N 1
ATOM 2642 C CA . LEU A 1 172 ? 3.661 -7.744 14.316 1.00 11.59 172 LEU A CA 1
ATOM 2643 C C . LEU A 1 172 ? 3.418 -8.885 13.345 1.00 12.06 172 LEU A C 1
ATOM 2644 O O . LEU A 1 172 ? 3.983 -9.968 13.504 1.00 13.08 172 LEU A O 1
ATOM 2660 N N . LEU A 1 173 ? 2.575 -8.668 12.354 1.00 12.01 173 LEU A N 1
ATOM 2661 C CA . LEU A 1 173 ? 2.288 -9.724 11.362 1.00 10.63 173 LEU A CA 1
ATOM 2662 C C . LEU A 1 173 ? 3.538 -10.092 10.578 1.00 12.01 173 LEU A C 1
ATOM 2663 O O . LEU A 1 173 ? 3.825 -11.286 10.348 1.00 13.10 173 LEU A O 1
ATOM 2679 N N . ARG A 1 174 ? 4.314 -9.102 10.165 1.00 11.30 174 ARG A N 1
ATOM 2680 C CA . ARG A 1 174 ? 5.522 -9.404 9.410 1.00 10.45 174 ARG A CA 1
ATOM 2681 C C . ARG A 1 174 ? 6.612 -10.023 10.271 1.00 12.45 174 ARG A C 1
ATOM 2682 O O . ARG A 1 174 ? 7.422 -10.825 9.767 1.00 13.30 174 ARG A O 1
ATOM 2703 N N . LEU A 1 175 ? 6.719 -9.594 11.535 1.00 12.29 175 LEU A N 1
ATOM 2704 C CA . LEU A 1 175 ? 7.676 -10.210 12.449 1.00 13.20 175 LEU A CA 1
ATOM 2705 C C . LEU A 1 175 ? 7.371 -11.688 12.595 1.00 12.51 175 LEU A C 1
ATOM 2706 O O . LEU A 1 175 ? 8.264 -12.530 12.468 1.00 13.27 175 LEU A O 1
ATOM 2722 N N . ARG A 1 176 ? 6.121 -12.001 12.892 1.00 12.51 176 ARG A N 1
ATOM 2723 C CA . ARG A 1 176 ? 5.712 -13.409 13.048 1.00 13.11 176 ARG A CA 1
ATOM 2724 C C . ARG A 1 176 ? 6.034 -14.208 11.779 1.00 14.51 176 ARG A C 1
ATOM 2725 O O . ARG A 1 176 ? 6.586 -15.314 11.828 1.00 13.37 176 ARG A O 1
ATOM 2746 N N . MET A 1 177 ? 5.681 -13.657 10.614 1.00 13.49 177 MET A N 1
ATOM 2747 C CA A MET A 1 177 ? 5.949 -14.355 9.365 0.68 14.93 177 MET A CA 1
ATOM 2748 C CA B MET A 1 177 ? 5.946 -14.371 9.380 0.32 14.93 177 MET A CA 1
ATOM 2749 C C . MET A 1 177 ? 7.445 -14.595 9.187 1.00 12.95 177 MET A C 1
ATOM 2750 O O . MET A 1 177 ? 7.869 -15.699 8.798 1.00 14.83 177 MET A O 1
ATOM 2775 N N . SER A 1 178 ? 8.271 -13.581 9.438 1.00 13.12 178 SER A N 1
ATOM 2776 C CA . SER A 1 178 ? 9.704 -13.689 9.224 1.00 14.79 178 SER A CA 1
ATOM 2777 C C . SER A 1 178 ? 10.319 -14.753 10.119 1.00 14.30 178 SER A C 1
ATOM 2778 O O . SER A 1 178 ? 11.204 -15.474 9.674 1.00 14.98 178 SER A O 1
ATOM 2786 N N . VAL A 1 179 ? 9.897 -14.827 11.383 1.00 14.02 179 VAL A N 1
ATOM 2787 C CA . VAL A 1 179 ? 10.528 -15.798 12.268 1.00 13.92 179 VAL A CA 1
ATOM 2788 C C . VAL A 1 179 ? 9.984 -17.182 12.015 1.00 17.05 179 VAL A C 1
ATOM 2789 O O . VAL A 1 179 ? 10.673 -18.180 12.285 1.00 17.60 179 VAL A O 1
ATOM 2802 N N . THR A 1 180 ? 8.756 -17.278 11.491 1.00 14.55 180 THR A N 1
ATOM 2803 C CA . THR A 1 180 ? 8.150 -18.577 11.220 1.00 15.10 180 THR A CA 1
ATOM 2804 C C . THR A 1 180 ? 8.741 -19.200 9.963 1.00 17.78 180 THR A C 1
ATOM 2805 O O . THR A 1 180 ? 8.973 -20.427 9.913 1.00 16.88 180 THR A O 1
ATOM 2816 N N . LEU A 1 181 ? 9.016 -18.388 8.939 1.00 16.71 181 LEU A N 1
ATOM 2817 C CA . LEU A 1 181 ? 9.659 -18.882 7.724 1.00 15.51 181 LEU A CA 1
ATOM 2818 C C . LEU A 1 181 ? 11.173 -18.791 7.802 1.00 17.19 181 LEU A C 1
ATOM 2819 O O . LEU A 1 181 ? 11.878 -19.270 6.909 1.00 18.55 181 LEU A O 1
ATOM 2835 N N . GLU A 1 182 ? 11.703 -18.163 8.852 1.00 16.39 182 GLU A N 1
ATOM 2836 C CA . GLU A 1 182 ? 13.132 -17.942 8.983 1.00 18.19 182 GLU A CA 1
ATOM 2837 C C . GLU A 1 182 ? 13.716 -17.215 7.780 1.00 19.29 182 GLU A C 1
ATOM 2838 O O . GLU A 1 182 ? 14.816 -17.532 7.305 1.00 23.46 182 GLU A O 1
ATOM 2850 N N . VAL A 1 183 ? 13.031 -16.153 7.353 1.00 16.37 183 VAL A N 1
ATOM 2851 C CA . VAL A 1 183 ? 13.449 -15.321 6.228 1.00 15.56 183 VAL A CA 1
ATOM 2852 C C . VAL A 1 183 ? 13.940 -14.006 6.823 1.00 17.51 183 VAL A C 1
ATOM 2853 O O . VAL A 1 183 ? 13.147 -13.191 7.299 1.00 18.33 183 VAL A O 1
ATOM 2866 N N . GLY A 1 184 ? 15.253 -13.815 6.828 1.00 17.29 184 GLY A N 1
ATOM 2867 C CA . GLY A 1 184 ? 15.852 -12.668 7.483 1.00 17.19 184 GLY A CA 1
ATOM 2868 C C . GLY A 1 184 ? 17.319 -12.930 7.735 1.00 16.15 184 GLY A C 1
ATOM 2869 O O . GLY A 1 184 ? 17.822 -14.048 7.531 1.00 17.58 184 GLY A O 1
ATOM 2873 N N . PHE A 1 185 ? 18.021 -11.866 8.161 1.00 18.09 185 PHE A N 1
ATOM 2874 C CA . PHE A 1 185 ? 19.454 -11.970 8.453 1.00 18.04 185 PHE A CA 1
ATOM 2875 C C . PHE A 1 185 ? 19.680 -12.299 9.924 1.00 18.90 185 PHE A C 1
ATOM 2876 O O . PHE A 1 185 ? 20.380 -11.607 10.639 1.00 23.63 185 PHE A O 1
ATOM 2893 N N . PHE A 1 186 ? 19.089 -13.405 10.349 1.00 20.97 186 PHE A N 1
ATOM 2894 C CA . PHE A 1 186 ? 19.081 -13.792 11.757 1.00 19.50 186 PHE A CA 1
ATOM 2895 C C . PHE A 1 186 ? 20.382 -14.462 12.172 1.00 22.62 186 PHE A C 1
ATOM 2896 O O . PHE A 1 186 ? 21.033 -15.163 11.395 1.00 25.68 186 PHE A O 1
ATOM 2913 N N . ALA A 1 187 ? 20.760 -14.240 13.417 1.00 20.54 187 ALA A N 1
ATOM 2914 C CA . ALA A 1 187 ? 21.832 -15.016 14.023 1.00 21.84 187 ALA A CA 1
ATOM 2915 C C . ALA A 1 187 ? 21.441 -16.492 14.079 1.00 23.31 187 ALA A C 1
ATOM 2916 O O . ALA A 1 187 ? 20.265 -16.824 14.214 1.00 21.36 187 ALA A O 1
ATOM 2923 N N . PRO A 1 188 ? 22.420 -17.414 14.009 1.00 24.94 188 PRO A N 1
ATOM 2924 C CA . PRO A 1 188 ? 22.132 -18.830 14.301 1.00 25.49 188 PRO A CA 1
ATOM 2925 C C . PRO A 1 188 ? 21.285 -19.050 15.547 1.00 22.52 188 PRO A C 1
ATOM 2926 O O . PRO A 1 188 ? 21.642 -18.577 16.634 1.00 27.35 188 PRO A O 1
ATOM 2937 N N . GLY A 1 189 ? 20.150 -19.747 15.409 1.00 25.48 189 GLY A N 1
ATOM 2938 C CA . GLY A 1 189 ? 19.266 -20.043 16.520 1.00 25.05 189 GLY A CA 1
ATOM 2939 C C . GLY A 1 189 ? 18.296 -18.966 16.924 1.00 23.18 189 GLY A C 1
ATOM 2940 O O . GLY A 1 189 ? 17.417 -19.237 17.747 1.00 24.55 189 GLY A O 1
ATOM 2944 N N . ALA A 1 190 ? 18.391 -17.764 16.365 1.00 19.92 190 ALA A N 1
ATOM 2945 C CA . ALA A 1 190 ? 17.654 -16.644 16.932 1.00 20.78 190 ALA A CA 1
ATOM 2946 C C . ALA A 1 190 ? 16.186 -16.658 16.531 1.00 19.61 190 ALA A C 1
ATOM 2947 O O . ALA A 1 190 ? 15.315 -16.335 17.347 1.00 19.12 190 ALA A O 1
ATOM 2954 N N . ALA A 1 191 ? 15.891 -16.995 15.277 1.00 18.45 191 ALA A N 1
ATOM 2955 C CA . ALA A 1 191 ? 14.501 -17.005 14.834 1.00 18.90 191 ALA A CA 1
ATOM 2956 C C . ALA A 1 191 ? 13.665 -18.001 15.616 1.00 17.18 191 ALA A C 1
ATOM 2957 O O . ALA A 1 191 ? 12.549 -17.648 16.034 1.00 16.32 191 ALA A O 1
ATOM 2964 N N . PRO A 1 192 ? 14.112 -19.245 15.843 1.00 18.33 192 PRO A N 1
ATOM 2965 C CA . PRO A 1 192 ? 13.273 -20.186 16.582 1.00 19.32 192 PRO A CA 1
ATOM 2966 C C . PRO A 1 192 ? 12.989 -19.740 18.007 1.00 15.88 192 PRO A C 1
ATOM 2967 O O . PRO A 1 192 ? 11.909 -20.046 18.536 1.00 18.56 192 PRO A O 1
ATOM 2978 N N . VAL A 1 193 ? 13.905 -19.008 18.628 1.00 16.26 193 VAL A N 1
ATOM 2979 C CA . VAL A 1 193 ? 13.660 -18.552 19.989 1.00 18.83 193 VAL A CA 1
ATOM 2980 C C . VAL A 1 193 ? 12.490 -17.588 20.009 1.00 18.77 193 VAL A C 1
ATOM 2981 O O . VAL A 1 193 ? 11.555 -17.721 20.806 1.00 18.68 193 VAL A O 1
ATOM 2994 N N . VAL A 1 194 ? 12.495 -16.631 19.085 1.00 16.23 194 VAL A N 1
ATOM 2995 C CA . VAL A 1 194 ? 11.401 -15.676 19.072 1.00 16.83 194 VAL A CA 1
ATOM 2996 C C . VAL A 1 194 ? 10.095 -16.329 18.602 1.00 18.07 194 VAL A C 1
ATOM 2997 O O . VAL A 1 194 ? 9.010 -16.048 19.147 1.00 15.03 194 VAL A O 1
ATOM 3010 N N . ARG A 1 195 ? 10.153 -17.184 17.570 1.00 15.61 195 ARG A N 1
ATOM 3011 C CA . ARG A 1 195 ? 8.956 -17.896 17.128 1.00 15.68 195 ARG A CA 1
ATOM 3012 C C . ARG A 1 195 ? 8.312 -18.654 18.284 1.00 16.64 195 ARG A C 1
ATOM 3013 O O . ARG A 1 195 ? 7.105 -18.537 18.527 1.00 16.95 195 ARG A O 1
ATOM 3034 N N . ALA A 1 196 ? 9.115 -19.403 19.046 1.00 19.01 196 ALA A N 1
ATOM 3035 C CA . ALA A 1 196 ? 8.538 -20.179 20.131 1.00 20.93 196 ALA A CA 1
ATOM 3036 C C . ALA A 1 196 ? 7.957 -19.281 21.221 1.00 18.44 196 ALA A C 1
ATOM 3037 O O . ALA A 1 196 ? 6.869 -19.546 21.745 1.00 21.38 196 ALA A O 1
ATOM 3044 N N . ALA A 1 197 ? 8.635 -18.192 21.538 1.00 17.51 197 ALA A N 1
ATOM 3045 C CA . ALA A 1 197 ? 8.125 -17.294 22.565 1.00 18.33 197 ALA A CA 1
ATOM 3046 C C . ALA A 1 197 ? 6.795 -16.678 22.152 1.00 17.31 197 ALA A C 1
ATOM 3047 O O . ALA A 1 197 ? 5.875 -16.553 22.975 1.00 18.45 197 ALA A O 1
ATOM 3054 N N . LEU A 1 198 ? 6.666 -16.266 20.880 1.00 17.78 198 LEU A N 1
ATOM 3055 C CA . LEU A 1 198 ? 5.431 -15.646 20.433 1.00 16.87 198 LEU A CA 1
ATOM 3056 C C . LEU A 1 198 ? 4.240 -16.581 20.548 1.00 18.58 198 LEU A C 1
ATOM 3057 O O . LEU A 1 198 ? 3.118 -16.109 20.724 1.00 19.87 198 LEU A O 1
ATOM 3073 N N . GLU A 1 199 ? 4.467 -17.892 20.473 1.00 19.16 199 GLU A N 1
ATOM 3074 C CA . GLU A 1 199 ? 3.428 -18.908 20.595 1.00 21.20 199 GLU A CA 1
ATOM 3075 C C . GLU A 1 199 ? 3.230 -19.400 22.018 1.00 20.87 199 GLU A C 1
ATOM 3076 O O . GLU A 1 199 ? 2.383 -20.277 22.230 1.00 24.55 199 GLU A O 1
ATOM 3088 N N . SER A 1 200 ? 3.979 -18.887 22.973 1.00 20.06 200 SER A N 1
ATOM 3089 C CA . SER A 1 200 ? 3.981 -19.417 24.345 1.00 19.50 200 SER A CA 1
ATOM 3090 C C . SER A 1 200 ? 3.062 -18.616 25.275 1.00 19.79 200 SER A C 1
ATOM 3091 O O . SER A 1 200 ? 2.658 -17.488 24.975 1.00 18.24 200 SER A O 1
ATOM 3099 N N . PRO A 1 201 ? 2.753 -19.139 26.467 1.00 17.95 201 PRO A N 1
ATOM 3100 C CA . PRO A 1 201 ? 1.870 -18.386 27.367 1.00 17.12 201 PRO A CA 1
ATOM 3101 C C . PRO A 1 201 ? 2.417 -17.036 27.788 1.00 17.45 201 PRO A C 1
ATOM 3102 O O . PRO A 1 201 ? 1.620 -16.148 28.118 1.00 18.12 201 PRO A O 1
ATOM 3113 N N . ARG A 1 202 ? 3.748 -16.844 27.786 1.00 16.76 202 ARG A N 1
ATOM 3114 C CA . ARG A 1 202 ? 4.324 -15.538 28.090 1.00 16.84 202 ARG A CA 1
ATOM 3115 C C . ARG A 1 202 ? 3.657 -14.440 27.261 1.00 16.72 202 ARG A C 1
ATOM 3116 O O . ARG A 1 202 ? 3.463 -13.320 27.745 1.00 17.73 202 ARG A O 1
ATOM 3137 N N . PHE A 1 203 ? 3.335 -14.747 26.009 1.00 17.80 203 PHE A N 1
ATOM 3138 C CA . PHE A 1 203 ? 2.796 -13.754 25.087 1.00 15.71 203 PHE A CA 1
ATOM 3139 C C . PHE A 1 203 ? 1.315 -13.949 24.783 1.00 17.53 203 PHE A C 1
ATOM 3140 O O . PHE A 1 203 ? 0.808 -13.527 23.746 1.00 15.35 203 PHE A O 1
ATOM 3157 N N . ALA A 1 204 ? 0.567 -14.521 25.718 1.00 15.90 204 ALA A N 1
ATOM 3158 C CA . ALA A 1 204 ? -0.860 -14.704 25.503 1.00 17.76 204 ALA A CA 1
ATOM 3159 C C . ALA A 1 204 ? -1.582 -13.380 25.244 1.00 16.59 204 ALA A C 1
ATOM 3160 O O . ALA A 1 204 ? -2.500 -13.334 24.429 1.00 16.04 204 ALA A O 1
ATOM 3167 N N . ARG A 1 205 ? -1.250 -12.325 25.982 1.00 15.76 205 ARG A N 1
ATOM 3168 C CA . ARG A 1 205 ? -1.931 -11.048 25.807 1.00 16.21 205 ARG A CA 1
ATOM 3169 C C . ARG A 1 205 ? -1.692 -10.503 24.403 1.00 14.89 205 ARG A C 1
ATOM 3170 O O . ARG A 1 205 ? -2.625 -10.017 23.753 1.00 14.53 205 ARG A O 1
ATOM 3191 N N . LEU A 1 206 ? -0.458 -10.606 23.912 1.00 15.44 206 LEU A N 1
ATOM 3192 C CA . LEU A 1 206 ? -0.144 -10.114 22.582 1.00 14.47 206 LEU A CA 1
ATOM 3193 C C . LEU A 1 206 ? -0.812 -10.970 21.519 1.00 13.40 206 LEU A C 1
ATOM 3194 O O . LEU A 1 206 ? -1.244 -10.450 20.484 1.00 13.99 206 LEU A O 1
ATOM 3210 N N . GLN A 1 207 ? -0.910 -12.284 21.759 1.00 15.02 207 GLN A N 1
ATOM 3211 C CA . GLN A 1 207 ? -1.627 -13.157 20.832 1.00 16.38 207 GLN A CA 1
ATOM 3212 C C . GLN A 1 207 ? -3.092 -12.766 20.728 1.00 14.05 207 GLN A C 1
ATOM 3213 O O . GLN A 1 207 ? -3.682 -12.791 19.637 1.00 16.61 207 GLN A O 1
ATOM 3227 N N . ARG A 1 208 ? -3.720 -12.473 21.862 1.00 14.16 208 ARG A N 1
ATOM 3228 C CA . ARG A 1 208 ? -5.120 -12.076 21.846 1.00 14.57 208 ARG A CA 1
ATOM 3229 C C . ARG A 1 208 ? -5.270 -10.754 21.095 1.00 15.85 208 ARG A C 1
ATOM 3230 O O . ARG A 1 208 ? -6.213 -10.576 20.318 1.00 15.59 208 ARG A O 1
ATOM 3251 N N . TYR A 1 209 ? -4.366 -9.805 21.359 1.00 13.49 209 TYR A N 1
ATOM 3252 C CA . TYR A 1 209 ? -4.343 -8.538 20.625 1.00 14.34 209 TYR A CA 1
ATOM 3253 C C . TYR A 1 209 ? -4.294 -8.767 19.114 1.00 14.91 209 TYR A C 1
ATOM 3254 O O . TYR A 1 209 ? -5.087 -8.172 18.354 1.00 14.13 209 TYR A O 1
ATOM 3272 N N . ILE A 1 210 ? -3.336 -9.570 18.657 1.00 14.56 210 ILE A N 1
ATOM 3273 C CA . ILE A 1 210 ? -3.221 -9.859 17.225 1.00 14.02 210 ILE A CA 1
ATOM 3274 C C . ILE A 1 210 ? -4.532 -10.455 16.727 1.00 16.60 210 ILE A C 1
ATOM 3275 O O . ILE A 1 210 ? -5.075 -10.018 15.714 1.00 14.43 210 ILE A O 1
ATOM 3291 N N . ALA A 1 211 ? -5.096 -11.425 17.464 1.00 15.61 211 ALA A N 1
ATOM 3292 C CA . ALA A 1 211 ? -6.329 -12.051 17.008 1.00 15.06 211 ALA A CA 1
ATOM 3293 C C . ALA A 1 211 ? -7.505 -11.085 16.945 1.00 15.72 211 ALA A C 1
ATOM 3294 O O . ALA A 1 211 ? -8.305 -11.154 15.998 1.00 16.53 211 ALA A O 1
ATOM 3301 N N . ASP A 1 212 ? -7.616 -10.163 17.907 1.00 15.08 212 ASP A N 1
ATOM 3302 C CA . ASP A 1 212 ? -8.709 -9.197 17.917 1.00 16.75 212 ASP A CA 1
ATOM 3303 C C . ASP A 1 212 ? -8.597 -8.224 16.731 1.00 18.95 212 ASP A C 1
ATOM 3304 O O . ASP A 1 212 ? -9.614 -7.791 16.179 1.00 18.37 212 ASP A O 1
ATOM 3313 N N . ASN A 1 213 ? -7.374 -7.879 16.318 1.00 14.55 213 ASN A N 1
ATOM 3314 C CA . ASN A 1 213 ? -7.198 -7.017 15.151 1.00 13.88 213 ASN A CA 1
ATOM 3315 C C . ASN A 1 213 ? -7.451 -7.769 13.844 1.00 12.63 213 ASN A C 1
ATOM 3316 O O . ASN A 1 213 ? -8.060 -7.225 12.911 1.00 14.03 213 ASN A O 1
ATOM 3327 N N . VAL A 1 214 ? -6.966 -9.000 13.739 1.00 13.62 214 VAL A N 1
ATOM 3328 C CA . VAL A 1 214 ? -7.180 -9.805 12.544 1.00 14.07 214 VAL A CA 1
ATOM 3329 C C . VAL A 1 214 ? -8.664 -10.080 12.299 1.00 15.26 214 VAL A C 1
ATOM 3330 O O . VAL A 1 214 ? -9.094 -10.252 11.143 1.00 17.19 214 VAL A O 1
ATOM 3343 N N . ALA A 1 215 ? -9.465 -10.121 13.353 1.00 16.22 215 ALA A N 1
ATOM 3344 C CA . ALA A 1 215 ? -10.880 -10.425 13.203 1.00 16.33 215 ALA A CA 1
ATOM 3345 C C . ALA A 1 215 ? -11.664 -9.270 12.630 1.00 17.30 215 ALA A C 1
ATOM 3346 O O . ALA A 1 215 ? -12.783 -9.480 12.166 1.00 20.72 215 ALA A O 1
ATOM 3353 N N . ARG A 1 216 ? -11.127 -8.056 12.662 1.00 15.43 216 ARG A N 1
ATOM 3354 C CA . ARG A 1 216 ? -11.847 -6.915 12.110 1.00 16.65 216 ARG A CA 1
ATOM 3355 C C . ARG A 1 216 ? -11.825 -6.960 10.579 1.00 14.16 216 ARG A C 1
ATOM 3356 O O . ARG A 1 216 ? -10.834 -7.385 9.976 1.00 16.10 216 ARG A O 1
ATOM 3377 N N . PRO A 1 217 ? -12.910 -6.534 9.919 1.00 14.50 217 PRO A N 1
ATOM 3378 C CA . PRO A 1 217 ? -12.948 -6.539 8.448 1.00 17.47 217 PRO A CA 1
ATOM 3379 C C . PRO A 1 217 ? -11.802 -5.821 7.778 1.00 15.94 217 PRO A C 1
ATOM 3380 O O . PRO A 1 217 ? -11.375 -6.207 6.700 1.00 16.16 217 PRO A O 1
ATOM 3391 N N . SER A 1 218 ? -11.269 -4.773 8.411 1.00 15.05 218 SER A N 1
ATOM 3392 C CA . SER A 1 218 ? -10.147 -4.063 7.811 1.00 13.76 218 SER A CA 1
ATOM 3393 C C . SER A 1 218 ? -8.941 -4.961 7.575 1.00 14.74 218 SER A C 1
ATOM 3394 O O . SER A 1 218 ? -8.123 -4.637 6.718 1.00 13.58 218 SER A O 1
ATOM 3402 N N . MET A 1 219 ? -8.749 -6.040 8.360 1.00 13.14 219 MET A N 1
ATOM 3403 C CA . MET A 1 219 ? -7.584 -6.886 8.099 1.00 12.63 219 MET A CA 1
ATOM 3404 C C . MET A 1 219 ? -7.725 -7.650 6.778 1.00 14.26 219 MET A C 1
ATOM 3405 O O . MET A 1 219 ? -6.795 -7.649 5.972 1.00 13.69 219 MET A O 1
ATOM 3419 N N . ALA A 1 220 ? -8.849 -8.345 6.555 1.00 16.25 220 ALA A N 1
ATOM 3420 C CA . ALA A 1 220 ? -9.003 -9.073 5.292 1.00 17.22 220 ALA A CA 1
ATOM 3421 C C . ALA A 1 220 ? -8.954 -8.134 4.086 1.00 15.88 220 ALA A C 1
ATOM 3422 O O . ALA A 1 220 ? -8.494 -8.514 3.009 1.00 16.23 220 ALA A O 1
ATOM 3429 N N . ALA A 1 221 ? -9.357 -6.894 4.265 1.00 12.98 221 ALA A N 1
ATOM 3430 C CA . ALA A 1 221 ? -9.359 -5.926 3.172 1.00 13.79 221 ALA A CA 1
ATOM 3431 C C . ALA A 1 221 ? -7.978 -5.331 2.903 1.00 13.86 221 ALA A C 1
ATOM 3432 O O . ALA A 1 221 ? -7.817 -4.592 1.932 1.00 16.86 221 ALA A O 1
ATOM 3439 N N . THR A 1 222 ? -6.984 -5.629 3.749 1.00 13.47 222 THR A N 1
ATOM 3440 C CA . THR A 1 222 ? -5.660 -5.050 3.587 1.00 13.91 222 THR A CA 1
ATOM 3441 C C . THR A 1 222 ? -4.485 -6.028 3.617 1.00 14.54 222 THR A C 1
ATOM 3442 O O . THR A 1 222 ? -3.373 -5.631 3.227 1.00 15.05 222 THR A O 1
ATOM 3453 N N . TRP A 1 223 ? -4.646 -7.244 4.121 1.00 13.96 223 TRP A N 1
ATOM 3454 C CA . TRP A 1 223 ? -3.560 -8.196 4.354 1.00 12.95 223 TRP A CA 1
ATOM 3455 C C . TRP A 1 223 ? -3.789 -9.406 3.455 1.00 15.76 223 TRP A C 1
ATOM 3456 O O . TRP A 1 223 ? -4.648 -10.256 3.761 1.00 17.77 223 TRP A O 1
ATOM 3477 N N . ASP A 1 224 ? -3.002 -9.483 2.379 1.00 13.31 224 ASP A N 1
ATOM 3478 C CA . ASP A 1 224 ? -2.976 -10.618 1.422 1.00 13.61 224 ASP A CA 1
ATOM 3479 C C . ASP A 1 224 ? -1.649 -11.308 1.734 1.00 12.74 224 ASP A C 1
ATOM 3480 O O . ASP A 1 224 ? -0.581 -10.896 1.265 1.00 13.49 224 ASP A O 1
ATOM 3489 N N . GLU A 1 225 ? -1.697 -12.334 2.584 1.00 13.98 225 GLU A N 1
ATOM 3490 C CA . GLU A 1 225 ? -0.431 -12.837 3.067 1.00 17.22 225 GLU A CA 1
ATOM 3491 C C . GLU A 1 225 ? 0.392 -13.467 1.961 1.00 14.50 225 GLU A C 1
ATOM 3492 O O . GLU A 1 225 ? 1.606 -13.331 1.959 1.00 12.36 225 GLU A O 1
ATOM 3504 N N . ALA A 1 226 ? -0.238 -14.081 0.952 1.00 13.10 226 ALA A N 1
ATOM 3505 C CA . ALA A 1 226 ? 0.581 -14.642 -0.121 1.00 12.83 226 ALA A CA 1
ATOM 3506 C C . ALA A 1 226 ? 1.297 -13.577 -0.929 1.00 13.83 226 ALA A C 1
ATOM 3507 O O . ALA A 1 226 ? 2.448 -13.763 -1.350 1.00 12.27 226 ALA A O 1
ATOM 3514 N N . ALA A 1 227 ? 0.659 -12.439 -1.147 1.00 12.54 227 ALA A N 1
ATOM 3515 C CA . ALA A 1 227 ? 1.344 -11.381 -1.891 1.00 12.79 227 ALA A CA 1
ATOM 3516 C C . ALA A 1 227 ? 2.422 -10.705 -1.034 1.00 10.83 227 ALA A C 1
ATOM 3517 O O . ALA A 1 227 ? 3.508 -10.372 -1.536 1.00 12.06 227 ALA A O 1
ATOM 3524 N N . VAL A 1 228 ? 2.144 -10.526 0.248 1.00 11.88 228 VAL A N 1
ATOM 3525 C CA . VAL A 1 228 ? 3.150 -9.995 1.182 1.00 11.63 228 VAL A CA 1
ATOM 3526 C C . VAL A 1 228 ? 4.366 -10.904 1.208 1.00 11.62 228 VAL A C 1
ATOM 3527 O O . VAL A 1 228 ? 5.512 -10.456 1.028 1.00 11.78 228 VAL A O 1
ATOM 3540 N N . LYS A 1 229 ? 4.125 -12.200 1.443 1.00 11.76 229 LYS A N 1
ATOM 3541 C CA . LYS A 1 229 ? 5.219 -13.151 1.514 1.00 12.89 229 LYS A CA 1
ATOM 3542 C C . LYS A 1 229 ? 6.031 -13.182 0.214 1.00 11.13 229 LYS A C 1
ATOM 3543 O O . LYS A 1 229 ? 7.273 -13.241 0.255 1.00 12.76 229 LYS A O 1
ATOM 3562 N N . ALA A 1 230 ? 5.363 -13.184 -0.971 1.00 10.48 230 ALA A N 1
ATOM 3563 C CA . ALA A 1 230 ? 6.135 -13.274 -2.202 1.00 11.58 230 ALA A CA 1
ATOM 3564 C C . ALA A 1 230 ? 7.074 -12.091 -2.330 1.00 12.63 230 ALA A C 1
ATOM 3565 O O . ALA A 1 230 ? 8.240 -12.248 -2.715 1.00 13.53 230 ALA A O 1
ATOM 3572 N N . GLU A 1 231 ? 6.597 -10.878 -2.007 1.00 12.89 231 GLU A N 1
ATOM 3573 C CA . GLU A 1 231 ? 7.473 -9.717 -2.163 1.00 12.30 231 GLU A CA 1
ATOM 3574 C C . GLU A 1 231 ? 8.521 -9.669 -1.055 1.00 13.09 231 GLU A C 1
ATOM 3575 O O . GLU A 1 231 ? 9.660 -9.260 -1.283 1.00 13.58 231 GLU A O 1
ATOM 3587 N N . PHE A 1 232 ? 8.145 -10.050 0.157 1.00 10.88 232 PHE A N 1
ATOM 3588 C CA . PHE A 1 232 ? 9.077 -10.070 1.294 1.00 11.12 232 PHE A CA 1
ATOM 3589 C C . PHE A 1 232 ? 10.222 -11.031 1.015 1.00 14.16 232 PHE A C 1
ATOM 3590 O O . PHE A 1 232 ? 11.394 -10.686 1.204 1.00 14.29 232 PHE A O 1
ATOM 3607 N N . VAL A 1 233 ? 9.900 -12.249 0.559 1.00 13.09 233 VAL A N 1
ATOM 3608 C CA . VAL A 1 233 ? 10.940 -13.230 0.244 1.00 15.65 233 VAL A CA 1
ATOM 3609 C C . VAL A 1 233 ? 11.754 -12.769 -0.943 1.00 14.68 233 VAL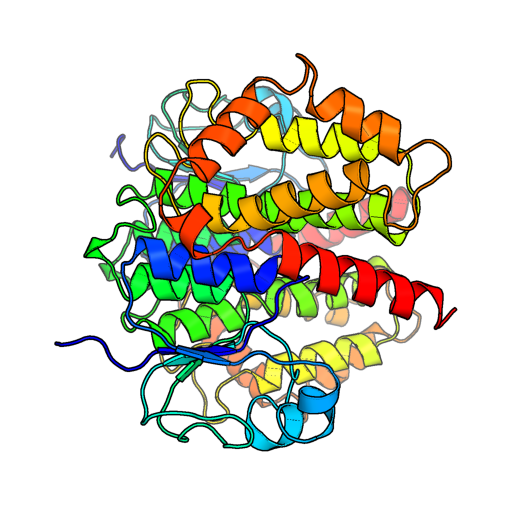 A C 1
ATOM 3610 O O . VAL A 1 233 ? 12.991 -12.818 -0.922 1.00 14.94 233 VAL A O 1
ATOM 3623 N N . GLY A 1 234 ? 11.094 -12.256 -1.972 1.00 15.06 234 GLY A N 1
ATOM 3624 C CA . GLY A 1 234 ? 11.822 -11.753 -3.118 1.00 15.68 234 GLY A CA 1
ATOM 3625 C C . GLY A 1 234 ? 12.800 -10.647 -2.757 1.00 15.94 234 GLY A C 1
ATOM 3626 O O . GLY A 1 234 ? 13.931 -10.594 -3.260 1.00 16.11 234 GLY A O 1
ATOM 3630 N N . ARG A 1 235 ? 12.362 -9.713 -1.949 1.00 14.36 235 ARG A N 1
ATOM 3631 C CA . ARG A 1 235 ? 13.255 -8.633 -1.547 1.00 15.33 235 ARG A CA 1
ATOM 3632 C C . ARG A 1 235 ? 14.400 -9.150 -0.685 1.00 15.72 235 ARG A C 1
ATOM 3633 O O . ARG A 1 235 ? 15.562 -8.779 -0.898 1.00 16.73 235 ARG A O 1
ATOM 3654 N N . PHE A 1 236 ? 14.114 -10.013 0.281 1.00 14.44 236 PHE A N 1
ATOM 3655 C CA . PHE A 1 236 ? 15.180 -10.583 1.105 1.00 18.04 236 PHE A CA 1
ATOM 3656 C C . PHE A 1 236 ? 16.218 -11.304 0.260 1.00 17.64 236 PHE A C 1
ATOM 3657 O O . PHE A 1 236 ? 17.419 -11.090 0.437 1.00 17.23 236 PHE A O 1
ATOM 3674 N N . GLU A 1 237 ? 15.777 -12.168 -0.645 1.00 17.42 237 GLU A N 1
ATOM 3675 C CA . GLU A 1 237 ? 16.709 -12.930 -1.465 1.00 18.02 237 GLU A CA 1
ATOM 3676 C C . GLU A 1 237 ? 17.524 -12.007 -2.357 1.00 17.90 237 GLU A C 1
ATOM 3677 O O . GLU A 1 237 ? 18.731 -12.212 -2.540 1.00 17.66 237 GLU A O 1
ATOM 3689 N N . LYS A 1 238 ? 16.918 -10.944 -2.880 1.00 16.27 238 LYS A N 1
ATOM 3690 C CA . LYS A 1 238 ? 17.707 -9.991 -3.662 1.00 17.30 238 LYS A CA 1
ATOM 3691 C C . LYS A 1 238 ? 18.739 -9.286 -2.788 1.00 18.43 238 LYS A C 1
ATOM 3692 O O . LYS A 1 238 ? 19.938 -9.261 -3.118 1.00 17.04 238 LYS A O 1
ATOM 3711 N N . LEU A 1 239 ? 18.319 -8.763 -1.646 1.00 18.20 239 LEU A N 1
ATOM 3712 C CA . LEU A 1 239 ? 19.273 -8.085 -0.781 1.00 20.18 239 LEU A CA 1
ATOM 3713 C C . LEU A 1 239 ? 20.423 -8.993 -0.397 1.00 17.64 239 LEU A C 1
ATOM 3714 O O . LEU A 1 239 ? 21.590 -8.550 -0.376 1.00 20.39 239 LEU A O 1
ATOM 3730 N N . ARG A 1 240 ? 20.122 -10.235 -0.035 1.00 18.67 240 ARG A N 1
ATOM 3731 C CA . ARG A 1 240 ? 21.156 -11.170 0.383 1.00 19.18 240 ARG A CA 1
ATOM 3732 C C . ARG A 1 240 ? 22.153 -11.388 -0.745 1.00 22.23 240 ARG A C 1
ATOM 3733 O O . ARG A 1 240 ? 23.365 -11.450 -0.506 1.00 24.19 240 ARG A O 1
ATOM 3754 N N . SER A 1 241 ? 21.671 -11.423 -1.994 1.00 17.58 241 SER A N 1
ATOM 3755 C CA . SER A 1 241 ? 22.562 -11.748 -3.105 1.00 20.02 241 SER A CA 1
ATOM 3756 C C . SER A 1 241 ? 23.500 -10.596 -3.454 1.00 20.80 241 SER A C 1
ATOM 3757 O O . SER A 1 241 ? 24.501 -10.828 -4.139 1.00 21.64 241 SER A O 1
ATOM 3765 N N . LEU A 1 242 ? 23.222 -9.374 -2.988 1.00 20.23 242 LEU A N 1
ATOM 3766 C CA . LEU A 1 242 ? 24.041 -8.187 -3.204 1.00 19.39 242 LEU A CA 1
ATOM 3767 C C . LEU A 1 242 ? 24.979 -7.922 -2.029 1.00 20.73 242 LEU A C 1
ATOM 3768 O O . LEU A 1 242 ? 25.728 -6.929 -2.051 1.00 24.74 242 LEU A O 1
ATOM 3784 N N . LYS A 1 243 ? 24.920 -8.819 -1.045 1.00 22.86 243 LYS A N 1
ATOM 3785 C CA . LYS A 1 243 ? 25.659 -8.968 0.203 1.00 37.51 243 LYS A CA 1
ATOM 3786 C C . LYS A 1 243 ? 25.351 -7.910 1.231 1.00 36.12 243 LYS A C 1
ATOM 3787 O O . LYS A 1 243 ? 24.625 -8.223 2.187 1.00 44.65 243 LYS A O 1
ATOM 3806 N N . SER B 1 2 ? -15.813 24.118 32.796 1.00 45.47 2 SER B N 1
ATOM 3807 C CA . SER B 1 2 ? -15.359 24.817 31.595 1.00 51.46 2 SER B CA 1
ATOM 3808 C C . SER B 1 2 ? -14.025 25.557 31.803 1.00 45.27 2 SER B C 1
ATOM 3809 O O . SER B 1 2 ? -13.267 25.717 30.857 1.00 42.70 2 SER B O 1
ATOM 3816 N N . ALA B 1 3 ? -13.721 26.003 33.023 1.00 44.93 3 ALA B N 1
ATOM 3817 C CA . ALA B 1 3 ? -12.424 26.631 33.244 1.00 40.21 3 ALA B CA 1
ATOM 3818 C C . ALA B 1 3 ? -11.307 25.591 33.135 1.00 38.44 3 ALA B C 1
ATOM 3819 O O . ALA B 1 3 ? -11.494 24.406 33.410 1.00 29.63 3 ALA B O 1
ATOM 3826 N N . GLN B 1 4 ? -10.133 26.048 32.713 1.00 35.39 4 GLN B N 1
ATOM 3827 C CA . GLN B 1 4 ? -9.015 25.135 32.497 1.00 32.87 4 GLN B CA 1
ATOM 3828 C C . GLN B 1 4 ? -8.667 24.373 33.779 1.00 27.80 4 GLN B C 1
ATOM 3829 O O . GLN B 1 4 ? -8.599 24.960 34.860 1.00 30.28 4 GLN B O 1
ATOM 3843 N N . LYS B 1 5 ? -8.425 23.063 33.662 1.00 27.52 5 LYS B N 1
ATOM 3844 C CA . LYS B 1 5 ? -7.888 22.278 34.775 1.00 29.74 5 LYS B CA 1
ATOM 3845 C C . LYS B 1 5 ? -6.412 22.598 34.999 1.00 29.97 5 LYS B C 1
ATOM 3846 O O . LYS B 1 5 ? -5.742 23.204 34.157 1.00 24.86 5 LYS B O 1
ATOM 3865 N N . ARG B 1 6 ? -5.895 22.133 36.135 1.00 26.83 6 ARG B N 1
ATOM 3866 C CA . ARG B 1 6 ? -4.549 22.504 36.556 1.00 27.56 6 ARG B CA 1
ATOM 3867 C C . ARG B 1 6 ? -3.492 21.882 35.645 1.00 22.52 6 ARG B C 1
ATOM 3868 O O . ARG B 1 6 ? -3.552 20.687 35.316 1.00 25.25 6 ARG B O 1
ATOM 3889 N N . ILE B 1 7 ? -2.471 22.678 35.308 1.00 23.19 7 ILE B N 1
ATOM 3890 C CA . ILE B 1 7 ? -1.279 22.199 34.602 1.00 21.76 7 ILE B CA 1
ATOM 3891 C C . ILE B 1 7 ? -0.037 22.500 35.432 1.00 21.06 7 ILE B C 1
ATOM 3892 O O . ILE B 1 7 ? 0.205 23.659 35.778 1.00 21.54 7 ILE B O 1
ATOM 3908 N N . THR B 1 8 ? 0.755 21.464 35.697 1.00 20.05 8 THR B N 1
ATOM 3909 C CA . THR B 1 8 ? 2.083 21.588 36.284 1.00 22.02 8 THR B CA 1
ATOM 3910 C C . THR B 1 8 ? 3.071 20.916 35.339 1.00 19.78 8 THR B C 1
ATOM 3911 O O . THR B 1 8 ? 2.869 19.762 34.954 1.00 22.02 8 THR B O 1
ATOM 3922 N N . LEU B 1 9 ? 4.178 21.600 35.035 1.00 19.93 9 LEU B N 1
ATOM 3923 C CA . LEU B 1 9 ? 5.193 21.102 34.116 1.00 19.58 9 LEU B CA 1
ATOM 3924 C C . LEU B 1 9 ? 6.503 20.903 34.875 1.00 18.79 9 LEU B C 1
ATOM 3925 O O . LEU B 1 9 ? 7.077 21.878 35.378 1.00 17.70 9 LEU B O 1
ATOM 3941 N N . TYR B 1 10 ? 7.001 19.671 34.897 1.00 16.48 10 TYR B N 1
ATOM 3942 C CA . TYR B 1 10 ? 8.352 19.397 35.358 1.00 17.25 10 TYR B CA 1
ATOM 3943 C C . TYR B 1 10 ? 9.314 19.667 34.213 1.00 18.67 10 TYR B C 1
ATOM 3944 O O . TYR B 1 10 ? 9.103 19.196 33.095 1.00 17.31 10 TYR B O 1
ATOM 3962 N N . MET B 1 11 ? 10.356 20.445 34.475 1.00 18.77 11 MET B N 1
ATOM 3963 C CA . MET B 1 11 ? 11.192 20.960 33.415 1.00 16.55 11 MET B CA 1
ATOM 3964 C C . MET B 1 11 ? 12.620 21.141 33.901 1.00 18.84 11 MET B C 1
ATOM 3965 O O . MET B 1 11 ? 12.958 20.864 35.065 1.00 17.99 11 MET B O 1
ATOM 3979 N N . ALA B 1 12 ? 13.448 21.632 32.987 1.00 18.87 12 ALA B N 1
ATOM 3980 C CA . ALA B 1 12 ? 14.831 22.052 33.222 1.00 19.02 12 ALA B CA 1
ATOM 3981 C C . ALA B 1 12 ? 15.179 22.989 32.074 1.00 19.72 12 ALA B C 1
ATOM 3982 O O . ALA B 1 12 ? 14.419 23.093 31.118 1.00 19.43 12 ALA B O 1
ATOM 3989 N N . SER B 1 13 ? 16.363 23.617 32.118 1.00 19.92 13 SER B N 1
ATOM 3990 C CA . SER B 1 13 ? 16.674 24.685 31.156 1.00 16.21 13 SER B CA 1
ATOM 3991 C C . SER B 1 13 ? 17.634 24.309 30.040 1.00 18.29 13 SER B C 1
ATOM 3992 O O . SER B 1 13 ? 17.523 24.855 28.933 1.00 17.93 13 SER B O 1
ATOM 4000 N N . ALA B 1 14 ? 18.600 23.425 30.284 1.00 18.00 14 ALA B N 1
ATOM 4001 C CA . ALA B 1 14 ? 19.623 23.172 29.267 1.00 20.91 14 ALA B CA 1
ATOM 4002 C C . ALA B 1 14 ? 19.042 22.474 28.033 1.00 17.69 14 ALA B C 1
ATOM 4003 O O . ALA B 1 14 ? 19.400 22.802 26.895 1.00 19.00 14 ALA B O 1
ATOM 4010 N N . SER B 1 15 ? 18.191 21.476 28.262 1.00 18.81 15 SER B N 1
ATOM 4011 C CA . SER B 1 15 ? 17.631 20.658 27.191 1.00 15.89 15 SER B CA 1
ATOM 4012 C C . SER B 1 15 ? 16.684 21.487 26.310 1.00 16.26 15 SER B C 1
ATOM 4013 O O . SER B 1 15 ? 15.969 22.356 26.799 1.00 17.36 15 SER B O 1
ATOM 4021 N N . PRO B 1 16 ? 16.614 21.209 25.002 1.00 15.29 16 PRO B N 1
ATOM 4022 C CA . PRO B 1 16 ? 15.563 21.841 24.192 1.00 13.39 16 PRO B CA 1
ATOM 4023 C C . PRO B 1 16 ? 14.139 21.361 24.538 1.00 12.84 16 PRO B C 1
ATOM 4024 O O . PRO B 1 16 ? 13.179 22.033 24.183 1.00 14.23 16 PRO B O 1
ATOM 4035 N N . PHE B 1 17 ? 13.973 20.163 25.150 1.00 13.92 17 PHE B N 1
ATOM 4036 C CA . PHE B 1 17 ? 12.667 19.500 25.134 1.00 15.19 17 PHE B CA 1
ATOM 4037 C C . PHE B 1 17 ? 11.643 20.186 26.027 1.00 14.85 17 PHE B C 1
ATOM 4038 O O . PHE B 1 17 ? 10.509 20.393 25.592 1.00 14.23 17 PHE B O 1
ATOM 4055 N N . PRO B 1 18 ? 11.973 20.589 27.251 1.00 12.84 18 PRO B N 1
ATOM 4056 C CA . PRO B 1 18 ? 10.978 21.326 28.037 1.00 13.48 18 PRO B CA 1
ATOM 4057 C C . PRO B 1 18 ? 10.636 22.686 27.440 1.00 13.09 18 PRO B C 1
ATOM 4058 O O . PRO B 1 18 ? 9.508 23.169 27.579 1.00 13.98 18 PRO B O 1
ATOM 4069 N N . HIS B 1 19 ? 11.608 23.345 26.804 1.00 12.79 19 HIS B N 1
ATOM 4070 C CA . HIS B 1 19 ? 11.356 24.634 26.180 1.00 11.93 19 HIS B CA 1
ATOM 4071 C C . HIS B 1 19 ? 10.260 24.530 25.125 1.00 12.61 19 HIS B C 1
ATOM 4072 O O . HIS B 1 19 ? 9.437 25.438 24.993 1.00 12.93 19 HIS B O 1
ATOM 4086 N N . ARG B 1 20 ? 10.252 23.429 24.367 1.00 11.97 20 ARG B N 1
ATOM 4087 C CA . ARG B 1 20 ? 9.195 23.224 23.402 1.00 11.96 20 ARG B CA 1
ATOM 4088 C C . ARG B 1 20 ? 7.831 23.365 24.035 1.00 11.63 20 ARG B C 1
ATOM 4089 O O . ARG B 1 20 ? 6.964 24.031 23.475 1.00 12.74 20 ARG B O 1
ATOM 4110 N N . VAL B 1 21 ? 7.646 22.725 25.180 1.00 12.66 21 VAL B N 1
ATOM 4111 C CA . VAL B 1 21 ? 6.349 22.715 25.870 1.00 11.30 21 VAL B CA 1
ATOM 4112 C C . VAL B 1 21 ? 6.004 24.102 26.378 1.00 14.28 21 VAL B C 1
ATOM 4113 O O . VAL B 1 21 ? 4.867 24.557 26.240 1.00 15.28 21 VAL B O 1
ATOM 4126 N N . ARG B 1 22 ? 6.991 24.793 26.969 1.00 13.86 22 ARG B N 1
ATOM 4127 C CA . ARG B 1 22 ? 6.771 26.159 27.466 1.00 15.37 22 ARG B CA 1
ATOM 4128 C C . ARG B 1 22 ? 6.309 27.086 26.353 1.00 14.87 22 ARG B C 1
ATOM 4129 O O . ARG B 1 22 ? 5.435 27.927 26.567 1.00 13.51 22 ARG B O 1
ATOM 4150 N N . LEU B 1 23 ? 6.928 26.996 25.167 1.00 12.09 23 LEU B N 1
ATOM 4151 C CA . LEU B 1 23 ? 6.485 27.819 24.034 1.00 11.33 23 LEU B CA 1
ATOM 4152 C C . LEU B 1 23 ? 5.011 27.596 23.736 1.00 13.22 23 LEU B C 1
ATOM 4153 O O . LEU B 1 23 ? 4.271 28.543 23.493 1.00 13.83 23 LEU B O 1
ATOM 41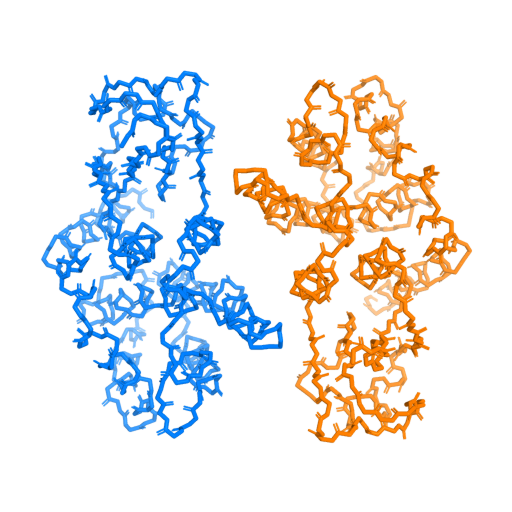69 N N . ALA B 1 24 ? 4.594 26.328 23.675 1.00 14.48 24 ALA B N 1
ATOM 4170 C CA . ALA B 1 24 ? 3.205 26.012 23.360 1.00 14.30 24 ALA B CA 1
ATOM 4171 C C . ALA B 1 24 ? 2.262 26.459 24.468 1.00 15.04 24 ALA B C 1
ATOM 4172 O O . ALA B 1 24 ? 1.204 26.991 24.173 1.00 15.14 24 ALA B O 1
ATOM 4179 N N . LEU B 1 25 ? 2.656 26.319 25.739 1.00 15.38 25 LEU B N 1
ATOM 4180 C CA . LEU B 1 25 ? 1.819 26.815 26.828 1.00 16.74 25 LEU B CA 1
ATOM 4181 C C . LEU B 1 25 ? 1.609 28.320 26.758 1.00 18.20 25 LEU B C 1
ATOM 4182 O O . LEU B 1 25 ? 0.494 28.814 26.993 1.00 18.48 25 LEU B O 1
ATOM 4198 N N . GLU B 1 26 ? 2.666 29.073 26.441 1.00 15.30 26 GLU B N 1
ATOM 4199 C CA . GLU B 1 26 ? 2.534 30.514 26.328 1.00 16.21 26 GLU B CA 1
ATOM 4200 C C . GLU B 1 26 ? 1.689 30.908 25.124 1.00 17.88 26 GLU B C 1
ATOM 4201 O O . GLU B 1 26 ? 0.913 31.876 25.179 1.00 19.06 26 GLU B O 1
ATOM 4213 N N . GLU B 1 27 ? 1.842 30.205 24.006 1.00 15.89 27 GLU B N 1
ATOM 4214 C CA . GLU B 1 27 ? 1.039 30.539 22.828 1.00 16.62 27 GLU B CA 1
ATOM 4215 C C . GLU B 1 27 ? -0.448 30.265 23.054 1.00 18.59 27 GLU B C 1
ATOM 4216 O O . GLU B 1 27 ? -1.300 30.935 22.445 1.00 22.41 27 GLU B O 1
ATOM 4228 N N . ALA B 1 28 ? -0.765 29.277 23.896 1.00 17.51 28 ALA B N 1
ATOM 4229 C CA . ALA B 1 28 ? -2.136 28.940 24.295 1.00 19.85 28 ALA B CA 1
ATOM 4230 C C . ALA B 1 28 ? -2.662 29.871 25.372 1.00 24.84 28 ALA B C 1
ATOM 4231 O O . ALA B 1 28 ? -3.851 29.811 25.686 1.00 26.61 28 ALA B O 1
ATOM 4238 N N . HIS B 1 29 ? -1.804 30.708 25.939 1.00 21.89 29 HIS B N 1
ATOM 4239 C CA . HIS B 1 29 ? -2.120 31.509 27.134 1.00 26.27 29 HIS B CA 1
ATOM 4240 C C . HIS B 1 29 ? -2.660 30.653 28.255 1.00 25.37 29 HIS B C 1
ATOM 4241 O O . HIS B 1 29 ? -3.607 31.038 28.947 1.00 25.68 29 HIS B O 1
ATOM 4255 N N . ALA B 1 30 ? -2.043 29.491 28.438 1.00 23.34 30 ALA B N 1
ATOM 4256 C CA . ALA B 1 30 ? -2.379 28.575 29.508 1.00 20.82 30 ALA B CA 1
ATOM 4257 C C . ALA B 1 30 ? -1.929 29.142 30.851 1.00 21.49 30 ALA B C 1
ATOM 4258 O O . ALA B 1 30 ? -0.961 29.906 30.954 1.00 22.92 30 ALA B O 1
ATOM 4265 N N . THR B 1 31 ? -2.640 28.738 31.882 1.00 23.64 31 THR B N 1
ATOM 4266 C CA . THR B 1 31 ? -2.215 28.948 33.256 1.00 23.30 31 THR B CA 1
ATOM 4267 C C . THR B 1 31 ? -1.499 27.683 33.700 1.00 22.29 31 THR B C 1
ATOM 4268 O O . THR B 1 31 ? -2.036 26.581 33.560 1.00 24.08 31 THR B O 1
ATOM 4279 N N . TYR B 1 32 ? -0.287 27.838 34.221 1.00 23.21 32 TYR B N 1
ATOM 4280 C CA . TYR B 1 32 ? 0.534 26.691 34.567 1.00 20.76 32 TYR B CA 1
ATOM 4281 C C . TYR B 1 32 ? 1.593 27.088 35.593 1.00 23.10 32 TYR B C 1
ATOM 4282 O O . TYR B 1 32 ? 1.966 28.257 35.707 1.00 21.46 32 TYR B O 1
ATOM 4300 N N . GLU B 1 33 ? 2.060 26.095 36.333 1.00 21.29 33 GLU B N 1
ATOM 4301 C CA . GLU B 1 33 ? 3.192 26.224 37.234 1.00 22.45 33 GLU B CA 1
ATOM 4302 C C . GLU B 1 33 ? 4.297 25.290 36.762 1.00 20.01 33 GLU B C 1
ATOM 4303 O O . GLU B 1 33 ? 4.046 24.297 36.061 1.00 21.32 33 GLU B O 1
ATOM 4315 N N . MET B 1 34 ? 5.531 25.632 37.103 1.00 21.04 34 MET B N 1
ATOM 4316 C CA . MET B 1 34 ? 6.687 24.830 36.741 1.00 18.30 34 MET B CA 1
ATOM 4317 C C . MET B 1 34 ? 7.461 24.366 37.970 1.00 24.71 34 MET B C 1
ATOM 4318 O O . MET B 1 34 ? 7.558 25.074 38.976 1.00 23.46 34 MET B O 1
ATOM 4332 N N . ILE B 1 35 ? 8.011 23.164 37.869 1.00 18.73 35 ILE B N 1
ATOM 4333 C CA . ILE B 1 35 ? 8.912 22.613 38.862 1.00 18.23 35 ILE B CA 1
ATOM 4334 C C . ILE B 1 35 ? 10.207 22.200 38.158 1.00 21.96 35 ILE B C 1
ATOM 4335 O O . ILE B 1 35 ? 10.189 21.352 37.251 1.00 19.53 35 ILE B O 1
ATOM 4351 N N . HIS B 1 36 ? 11.335 22.793 38.582 1.00 19.97 36 HIS B N 1
ATOM 4352 C CA A HIS B 1 36 ? 12.646 22.461 38.037 0.41 19.16 36 HIS B CA 1
ATOM 4353 C CA B HIS B 1 36 ? 12.641 22.453 38.032 0.59 19.12 36 HIS B CA 1
ATOM 4354 C C . HIS B 1 36 ? 13.136 21.146 38.627 1.00 23.17 36 HIS B C 1
ATOM 4355 O O . HIS B 1 36 ? 13.118 20.953 39.860 1.00 24.53 36 HIS B O 1
ATOM 4382 N N . ILE B 1 37 ? 13.629 20.273 37.761 1.00 21.30 37 ILE B N 1
ATOM 4383 C CA . ILE B 1 37 ? 14.167 18.972 38.129 1.00 20.24 37 ILE B CA 1
ATOM 4384 C C . ILE B 1 37 ? 15.654 18.920 37.804 1.00 26.32 37 ILE B C 1
ATOM 4385 O O . ILE B 1 37 ? 16.061 19.118 36.652 1.00 25.09 37 ILE B O 1
ATOM 4401 N N . SER B 1 38 ? 16.464 18.639 38.826 1.00 27.80 38 SER B N 1
ATOM 4402 C CA . SER B 1 38 ? 17.894 18.410 38.679 1.00 32.80 38 SER B CA 1
ATOM 4403 C C . SER B 1 38 ? 18.188 16.939 38.959 1.00 29.28 38 SER B C 1
ATOM 4404 O O . SER B 1 38 ? 17.311 16.182 39.382 1.00 27.94 38 SER B O 1
ATOM 4412 N N . LEU B 1 39 ? 19.437 16.523 38.728 1.00 29.71 39 LEU B N 1
ATOM 4413 C CA . LEU B 1 39 ? 19.775 15.119 38.965 1.00 35.21 39 LEU B CA 1
ATOM 4414 C C . LEU B 1 39 ? 19.476 14.710 40.411 1.00 36.10 39 LEU B C 1
ATOM 4415 O O . LEU B 1 39 ? 18.926 13.632 40.659 1.00 28.81 39 LEU B O 1
ATOM 4431 N N . VAL B 1 40 ? 19.834 15.559 41.390 1.00 31.77 40 VAL B N 1
ATOM 4432 C CA . VAL B 1 40 ? 19.526 15.233 42.790 1.00 36.77 40 VAL B CA 1
ATOM 4433 C C . VAL B 1 40 ? 18.034 14.960 42.993 1.00 39.45 40 VAL B C 1
ATOM 4434 O O . VAL B 1 40 ? 17.651 14.066 43.760 1.00 31.81 40 VAL B O 1
ATOM 4447 N N . ASP B 1 41 ? 17.166 15.751 42.348 1.00 32.98 41 ASP B N 1
ATOM 4448 C CA . ASP B 1 41 ? 15.729 15.510 42.459 1.00 33.79 41 ASP B CA 1
ATOM 4449 C C . ASP B 1 41 ? 15.365 14.154 41.876 1.00 38.42 41 ASP B C 1
ATOM 4450 O O . ASP B 1 41 ? 14.553 13.421 42.450 1.00 33.59 41 ASP B O 1
ATOM 4459 N N . LYS B 1 42 ? 15.951 13.814 40.726 1.00 33.51 42 LYS B N 1
ATOM 4460 C CA . LYS B 1 42 ? 15.724 12.501 40.134 1.00 38.90 42 LYS B CA 1
ATOM 4461 C C . LYS B 1 42 ? 16.080 11.408 41.123 1.00 47.11 42 LYS B C 1
ATOM 4462 O O . LYS B 1 42 ? 15.282 10.496 41.378 1.00 49.69 42 LYS B O 1
ATOM 4481 N N . GLN B 1 43 ? 17.276 11.498 41.705 1.00 38.92 43 GLN B N 1
ATOM 4482 C CA . GLN B 1 43 ? 17.756 10.448 42.595 1.00 41.10 43 GLN B CA 1
ATOM 4483 C C . GLN B 1 43 ? 16.986 10.414 43.911 1.00 46.81 43 GLN B C 1
ATOM 4484 O O . GLN B 1 43 ? 16.826 9.339 44.494 1.00 49.21 43 GLN B O 1
ATOM 4492 N N . ASP B 1 44 ? 16.524 11.566 44.415 1.00 50.26 44 ASP B N 1
ATOM 4493 C CA . ASP B 1 44 ? 15.991 11.620 45.776 1.00 39.35 44 ASP B CA 1
ATOM 4494 C C . ASP B 1 44 ? 14.479 11.435 45.861 1.00 48.90 44 ASP B C 1
ATOM 4495 O O . ASP B 1 44 ? 14.004 10.850 46.845 1.00 54.99 44 ASP B O 1
ATOM 4504 N N . TRP B 1 45 ? 13.702 11.922 44.883 1.00 31.66 45 TRP B N 1
ATOM 4505 C CA . TRP B 1 45 ? 12.247 11.889 45.008 1.00 32.33 45 TRP B CA 1
ATOM 4506 C C . TRP B 1 45 ? 11.478 11.883 43.687 1.00 31.98 45 TRP B C 1
ATOM 4507 O O . TRP B 1 45 ? 10.333 11.434 43.671 1.00 33.05 45 TRP B O 1
ATOM 4528 N N . TYR B 1 46 ? 12.057 12.410 42.600 1.00 31.40 46 TYR B N 1
ATOM 4529 C CA . TYR B 1 46 ? 11.292 12.565 41.359 1.00 30.22 46 TYR B CA 1
ATOM 4530 C C . TYR B 1 46 ? 11.045 11.212 40.700 1.00 30.87 46 TYR B C 1
ATOM 4531 O O . TYR B 1 46 ? 9.921 10.919 40.270 1.00 27.27 46 TYR B O 1
ATOM 4549 N N . GLN B 1 47 ? 12.076 10.371 40.623 1.00 26.28 47 GLN B N 1
ATOM 4550 C CA . GLN B 1 47 ? 11.857 9.006 40.148 1.00 31.45 47 GLN B CA 1
ATOM 4551 C C . GLN B 1 47 ? 10.904 8.239 41.066 1.00 38.28 47 GLN B C 1
ATOM 4552 O O . GLN B 1 47 ? 10.037 7.497 40.588 1.00 33.80 47 GLN B O 1
ATOM 4566 N N . LYS B 1 48 ? 11.024 8.426 42.385 1.00 36.71 48 LYS B N 1
ATOM 4567 C CA . LYS B 1 48 ? 10.250 7.629 43.338 1.00 36.85 48 LYS B CA 1
ATOM 4568 C C . LYS B 1 48 ? 8.786 8.031 43.376 1.00 35.29 48 LYS B C 1
ATOM 4569 O O . LYS B 1 48 ? 7.900 7.171 43.353 1.00 39.79 48 LYS B O 1
ATOM 4588 N N . LYS B 1 49 ? 8.507 9.321 43.464 1.00 28.77 49 LYS B N 1
ATOM 4589 C CA . LYS B 1 49 ? 7.154 9.790 43.702 1.00 32.14 49 LYS B CA 1
ATOM 4590 C C . LYS B 1 49 ? 6.433 10.288 42.452 1.00 32.80 49 LYS B C 1
ATOM 4591 O O . LYS B 1 49 ? 5.204 10.417 42.483 1.00 32.18 49 LYS B O 1
ATOM 4610 N N . VAL B 1 50 ? 7.138 10.622 41.374 1.00 32.30 50 VAL B N 1
ATOM 4611 C CA . VAL B 1 50 ? 6.524 11.318 40.247 1.00 38.54 50 VAL B CA 1
ATOM 4612 C C . VAL B 1 50 ? 6.561 10.489 38.963 1.00 28.95 50 VAL B C 1
ATOM 4613 O O . VAL B 1 50 ? 5.524 10.281 38.323 1.00 28.64 50 VAL B O 1
ATOM 4626 N N . TYR B 1 51 ? 7.741 10.016 38.565 1.00 26.81 51 TYR B N 1
ATOM 4627 C CA . TYR B 1 51 ? 7.941 9.432 37.233 1.00 35.88 51 TYR B CA 1
ATOM 4628 C C . TYR B 1 51 ? 8.849 8.214 37.344 1.00 30.54 51 TYR B C 1
ATOM 4629 O O . TYR B 1 51 ? 10.017 8.239 36.938 1.00 27.63 51 TYR B O 1
ATOM 4647 N N . PRO B 1 52 ? 8.315 7.091 37.854 1.00 32.35 52 PRO B N 1
ATOM 4648 C CA . PRO B 1 52 ? 9.185 5.932 38.137 1.00 36.84 52 PRO B CA 1
ATOM 4649 C C . PRO B 1 52 ? 9.810 5.281 36.911 1.00 39.62 52 PRO B C 1
ATOM 4650 O O . PRO B 1 52 ? 10.968 4.840 36.972 1.00 34.97 52 PRO B O 1
ATOM 4661 N N . ASP B 1 53 ? 9.077 5.197 35.799 1.00 40.92 53 ASP B N 1
ATOM 4662 C CA . ASP B 1 53 ? 9.569 4.447 34.644 1.00 45.88 53 ASP B CA 1
ATOM 4663 C C . ASP B 1 53 ? 10.831 5.080 34.060 1.00 44.57 53 ASP B C 1
ATOM 4664 O O . ASP B 1 53 ? 11.813 4.384 33.778 1.00 47.81 53 ASP B O 1
ATOM 4673 N N . ARG B 1 54 ? 10.834 6.404 33.887 1.00 35.86 54 ARG B N 1
ATOM 4674 C CA . ARG B 1 54 ? 11.907 7.071 33.164 1.00 37.57 54 ARG B CA 1
ATOM 4675 C C . ARG B 1 54 ? 12.539 8.261 33.889 1.00 26.94 54 ARG B C 1
ATOM 4676 O O . ARG B 1 54 ? 13.694 8.574 33.595 1.00 27.29 54 ARG B O 1
ATOM 4697 N N . ALA B 1 55 ? 11.853 8.888 34.844 1.00 31.12 55 ALA B N 1
ATOM 4698 C CA . ALA B 1 55 ? 12.390 10.033 35.593 1.00 33.53 55 ALA B CA 1
ATOM 4699 C C . ALA B 1 55 ? 12.980 11.090 34.659 1.00 30.00 55 ALA B C 1
ATOM 4700 O O . ALA B 1 55 ? 14.055 11.638 34.898 1.00 28.44 55 ALA B O 1
ATOM 4707 N N . GLN B 1 56 ? 12.248 11.392 33.585 1.00 25.91 56 GLN B N 1
ATOM 4708 C CA . GLN B 1 56 ? 12.693 12.366 32.597 1.00 28.26 56 GLN B CA 1
ATOM 4709 C C . GLN B 1 56 ? 11.799 13.598 32.601 1.00 23.05 56 GLN B C 1
ATOM 4710 O O . GLN B 1 56 ? 10.665 13.575 33.091 1.00 22.31 56 GLN B O 1
ATOM 4724 N N . VAL B 1 57 ? 12.343 14.678 32.041 1.00 21.33 57 VAL B N 1
ATOM 4725 C CA . VAL B 1 57 ? 11.594 15.893 31.772 1.00 20.98 57 VAL B CA 1
ATOM 4726 C C . VAL B 1 57 ? 11.656 16.175 30.261 1.00 18.23 57 VAL B C 1
ATOM 4727 O O . VAL B 1 57 ? 12.599 15.781 29.556 1.00 19.67 57 VAL B O 1
ATOM 4740 N N . PRO B 1 58 ? 10.626 16.820 29.731 1.00 16.14 58 PRO B N 1
ATOM 4741 C CA . PRO B 1 58 ? 9.423 17.334 30.406 1.00 15.05 58 PRO B CA 1
ATOM 4742 C C . PRO B 1 58 ? 8.391 16.295 30.756 1.00 16.68 58 PRO B C 1
ATOM 4743 O O . PRO B 1 58 ? 8.334 15.235 30.132 1.00 19.12 58 PRO B O 1
ATOM 4754 N N . TYR B 1 59 ? 7.551 16.634 31.727 1.00 17.45 59 TYR B N 1
ATOM 4755 C CA . TYR B 1 59 ? 6.488 15.755 32.189 1.00 18.39 59 TYR B CA 1
ATOM 4756 C C . TYR B 1 59 ? 5.370 16.669 32.656 1.00 18.03 59 TYR B C 1
ATOM 4757 O O . TYR B 1 59 ? 5.596 17.548 33.511 1.00 17.42 59 TYR B O 1
ATOM 4775 N N . LEU B 1 60 ? 4.197 16.552 32.023 1.00 17.90 60 LEU B N 1
ATOM 4776 C CA . LEU B 1 60 ? 3.089 17.454 32.250 1.00 16.00 60 LEU B CA 1
ATOM 4777 C C . LEU B 1 60 ? 2.032 16.745 33.077 1.00 20.74 60 LEU B C 1
ATOM 4778 O O . LEU B 1 60 ? 1.641 15.619 32.752 1.00 20.08 60 LEU B O 1
ATOM 4794 N N . ILE B 1 61 ? 1.586 17.391 34.155 1.00 20.97 61 ILE B N 1
ATOM 4795 C CA . ILE B 1 61 ? 0.510 16.878 35.009 1.00 20.94 61 ILE B CA 1
ATOM 4796 C C . ILE B 1 61 ? -0.727 17.721 34.757 1.00 23.95 61 ILE B C 1
ATOM 4797 O O . ILE B 1 61 ? -0.703 18.955 34.895 1.00 22.07 61 ILE B O 1
ATOM 4813 N N . TYR B 1 62 ? -1.818 17.055 34.369 1.00 23.69 62 TYR B N 1
ATOM 4814 C CA . TYR B 1 62 ? -3.050 17.719 33.990 1.00 20.62 62 TYR B CA 1
ATOM 4815 C C . TYR B 1 62 ? -4.164 17.305 34.947 1.00 23.84 62 TYR B C 1
ATOM 4816 O O . TYR B 1 62 ? -4.497 16.124 35.041 1.00 24.42 62 TYR B O 1
ATOM 4834 N N . GLY B 1 63 ? -4.745 18.284 35.625 1.00 25.71 63 GLY B N 1
ATOM 4835 C CA . GLY B 1 63 ? -5.696 18.022 36.695 1.00 29.45 63 GLY B CA 1
ATOM 4836 C C . GLY B 1 63 ? -5.032 17.862 38.056 1.00 31.06 63 GLY B C 1
ATOM 4837 O O . GLY B 1 63 ? -3.802 17.860 38.224 1.00 25.31 63 GLY B O 1
ATOM 4841 N N . GLY B 1 64 ? -5.892 17.710 39.060 1.00 35.27 64 GLY B N 1
ATOM 4842 C CA . GLY B 1 64 ? -5.445 17.485 40.411 1.00 29.55 64 GLY B CA 1
ATOM 4843 C C . GLY B 1 64 ? -5.215 18.781 41.157 1.00 28.41 64 GLY B C 1
ATOM 4844 O O . GLY B 1 64 ? -5.384 19.879 40.620 1.00 30.47 64 GLY B O 1
ATOM 4848 N N . PRO B 1 65 ? -4.835 18.677 42.424 1.00 31.85 65 PRO B N 1
ATOM 4849 C CA . PRO B 1 65 ? -4.618 19.868 43.249 1.00 32.96 65 PRO B CA 1
ATOM 4850 C C . PRO B 1 65 ? -3.216 20.437 43.041 1.00 37.75 65 PRO B C 1
ATOM 4851 O O . PRO B 1 65 ? -2.394 19.895 42.300 1.00 35.55 65 PRO B O 1
ATOM 4862 N N . GLU B 1 66 ? -2.942 21.540 43.737 1.00 35.56 66 GLU B N 1
ATOM 4863 C CA . GLU B 1 66 ? -1.628 22.164 43.666 1.00 35.97 66 GLU B CA 1
ATOM 4864 C C . GLU B 1 66 ? -0.526 21.160 43.987 1.00 36.50 66 GLU B C 1
ATOM 4865 O O . GLU B 1 66 ? -0.643 20.332 44.897 1.00 34.09 66 GLU B O 1
ATOM 4877 N N . LEU B 1 67 ? 0.567 21.249 43.236 1.00 30.28 67 LEU B N 1
ATOM 4878 C CA . LEU B 1 67 ? 1.642 20.2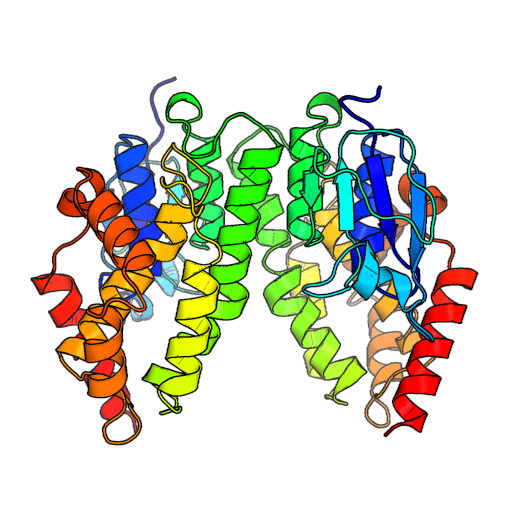76 43.314 1.00 33.16 67 LEU B CA 1
ATOM 4879 C C . LEU B 1 67 ? 2.959 20.984 43.619 1.00 32.80 67 LEU B C 1
ATOM 4880 O O . LEU B 1 67 ? 3.277 22.013 43.017 1.00 34.63 67 LEU B O 1
ATOM 4896 N N . HIS B 1 68 ? 3.715 20.427 44.551 1.00 32.19 68 HIS B N 1
ATOM 4897 C CA . HIS B 1 68 ? 4.985 21.002 45.010 1.00 31.12 68 HIS B CA 1
ATOM 4898 C C . HIS B 1 68 ? 6.062 19.955 44.858 1.00 28.45 68 HIS B C 1
ATOM 4899 O O . HIS B 1 68 ? 5.779 18.766 44.689 1.00 29.14 68 HIS B O 1
ATOM 4913 N N . PRO B 1 69 ? 7.325 20.360 44.930 1.00 29.44 69 PRO B N 1
ATOM 4914 C CA . PRO B 1 69 ? 8.416 19.381 44.901 1.00 29.75 69 PRO B CA 1
ATOM 4915 C C . PRO B 1 69 ? 8.300 18.377 46.045 1.00 30.74 69 PRO B C 1
ATOM 4916 O O . PRO B 1 69 ? 7.744 18.671 47.102 1.00 36.18 69 PRO B O 1
ATOM 4927 N N . ASP B 1 70 ? 8.849 17.179 45.823 1.00 27.00 70 ASP B N 1
ATOM 4928 C CA . ASP B 1 70 ? 8.852 16.107 46.818 1.00 31.47 70 ASP B CA 1
ATOM 4929 C C . ASP B 1 70 ? 7.439 15.615 47.152 1.00 41.35 70 ASP B C 1
ATOM 4930 O O . ASP B 1 70 ? 7.182 15.148 48.270 1.00 39.31 70 ASP B O 1
ATOM 4939 N N . GLU B 1 71 ? 6.513 15.707 46.189 1.00 32.92 71 GLU B N 1
ATOM 4940 C CA . GLU B 1 71 ? 5.143 15.239 46.336 1.00 30.51 71 GLU B CA 1
ATOM 4941 C C . GLU B 1 71 ? 4.756 14.377 45.133 1.00 36.86 71 GLU B C 1
ATOM 4942 O O . GLU B 1 71 ? 5.159 14.639 44.002 1.00 31.54 71 GLU B O 1
ATOM 4954 N N . ALA B 1 72 ? 3.959 13.358 45.381 1.00 35.35 72 ALA B N 1
ATOM 4955 C CA . ALA B 1 72 ? 3.448 12.548 44.282 1.00 31.38 72 ALA B CA 1
ATOM 4956 C C . ALA B 1 72 ? 2.229 13.223 43.661 1.00 29.97 72 ALA B C 1
ATOM 4957 O O . ALA B 1 72 ? 1.416 13.812 44.373 1.00 32.45 72 ALA B O 1
ATOM 4964 N N . PRO B 1 73 ? 2.059 13.153 42.337 1.00 29.65 73 PRO B N 1
ATOM 4965 C CA . PRO B 1 73 ? 0.812 13.640 41.733 1.00 32.60 73 PRO B CA 1
ATOM 4966 C C . PRO B 1 73 ? -0.405 12.834 42.191 1.00 30.81 73 PRO B C 1
ATOM 4967 O O . PRO B 1 73 ? -0.308 11.655 42.526 1.00 33.53 73 PRO B O 1
ATOM 4978 N N . SER B 1 74 ? -1.559 13.490 42.206 1.00 36.70 74 SER B N 1
ATOM 4979 C CA . SER B 1 74 ? -2.807 12.797 42.499 1.00 36.39 74 SER B CA 1
ATOM 4980 C C . SER B 1 74 ? -2.982 11.634 41.527 1.00 38.07 74 SER B C 1
ATOM 4981 O O . SER B 1 74 ? -2.786 11.814 40.316 1.00 33.18 74 SER B O 1
ATOM 4989 N N . PRO B 1 75 ? -3.361 10.434 42.001 1.00 43.60 75 PRO B N 1
ATOM 4990 C CA . PRO B 1 75 ? -3.647 9.335 41.066 1.00 39.46 75 PRO B CA 1
ATOM 4991 C C . PRO B 1 75 ? -4.738 9.664 40.054 1.00 36.38 75 PRO B C 1
ATOM 4992 O O . PRO B 1 75 ? -4.843 9.002 39.017 1.00 39.07 75 PRO B O 1
ATOM 5003 N N . ASP B 1 76 ? -5.550 10.679 40.322 1.00 40.17 76 ASP B N 1
ATOM 5004 C CA . ASP B 1 76 ? -6.612 11.046 39.391 1.00 41.22 76 ASP B CA 1
ATOM 5005 C C . ASP B 1 76 ? -6.156 12.010 38.294 1.00 47.33 76 ASP B C 1
ATOM 5006 O O . ASP B 1 76 ? -6.920 12.257 37.352 1.00 40.42 76 ASP B O 1
ATOM 5015 N N . ALA B 1 77 ? -4.944 12.554 38.380 1.00 38.01 77 ALA B N 1
ATOM 5016 C CA . ALA B 1 77 ? -4.451 13.456 37.346 1.00 33.87 77 ALA B CA 1
ATOM 5017 C C . ALA B 1 77 ? -3.832 12.656 36.204 1.00 30.20 77 ALA B C 1
ATOM 5018 O O . ALA B 1 77 ? -3.385 11.524 36.374 1.00 29.04 77 ALA B O 1
ATOM 5025 N N . ALA B 1 78 ? -3.806 13.274 35.024 1.00 26.26 78 ALA B N 1
ATOM 5026 C CA . ALA B 1 78 ? -3.176 12.690 33.852 1.00 25.35 78 ALA B CA 1
ATOM 5027 C C . ALA B 1 78 ? -1.710 13.093 33.848 1.00 24.78 78 ALA B C 1
ATOM 5028 O O . ALA B 1 78 ? -1.384 14.228 34.182 1.00 24.48 78 ALA B O 1
ATOM 5035 N N . LYS B 1 79 ? -0.830 12.147 33.560 1.00 21.00 79 LYS B N 1
ATOM 5036 C CA . LYS B 1 79 ? 0.599 12.427 33.453 1.00 24.45 79 LYS B CA 1
ATOM 5037 C C . LYS B 1 79 ? 1.038 12.148 32.020 1.00 26.70 79 LYS B C 1
ATOM 5038 O O . LYS B 1 79 ? 0.875 11.031 31.528 1.00 24.90 79 LYS B O 1
ATOM 5057 N N . ILE B 1 80 ? 1.633 13.148 31.374 1.00 22.16 80 ILE B N 1
ATOM 5058 C CA . ILE B 1 80 ? 1.976 13.041 29.959 1.00 20.20 80 ILE B CA 1
ATOM 5059 C C . ILE B 1 80 ? 3.453 13.346 29.730 1.00 17.07 80 ILE B C 1
ATOM 5060 O O . ILE B 1 80 ? 3.881 14.493 29.907 1.00 17.77 80 ILE B O 1
ATOM 5076 N N . PRO B 1 81 ? 4.257 12.350 29.378 1.00 14.22 81 PRO B N 1
ATOM 5077 C CA . PRO B 1 81 ? 5.632 12.579 28.937 1.00 16.25 81 PRO B CA 1
ATOM 5078 C C . PRO B 1 81 ? 5.690 12.819 27.444 1.00 15.96 81 PRO B C 1
ATOM 5079 O O . PRO B 1 81 ? 4.653 12.739 26.779 1.00 15.06 81 PRO B O 1
ATOM 5090 N N . GLU B 1 82 ? 6.932 13.018 26.980 1.00 15.78 82 GLU B N 1
ATOM 5091 C CA A GLU B 1 82 ? 7.309 13.131 25.565 0.56 16.19 82 GLU B CA 1
ATOM 5092 C CA B GLU B 1 82 ? 7.313 13.145 25.573 0.44 16.18 82 GLU B CA 1
ATOM 5093 C C . GLU B 1 82 ? 6.910 14.478 24.969 1.00 13.19 82 GLU B C 1
ATOM 5094 O O . GLU B 1 82 ? 5.736 14.726 24.698 1.00 14.05 82 GLU B O 1
ATOM 5115 N N . SER B 1 83 ? 7.903 15.324 24.738 1.00 15.92 83 SER B N 1
ATOM 5116 C CA . SER B 1 83 ? 7.624 16.690 24.343 1.00 12.99 83 SER B CA 1
ATOM 5117 C C . SER B 1 83 ? 6.706 16.780 23.132 1.00 14.30 83 SER B C 1
ATOM 5118 O O . SER B 1 83 ? 5.829 17.633 23.109 1.00 13.42 83 SER B O 1
ATOM 5126 N N . LEU B 1 84 ? 6.912 15.940 22.125 1.00 13.19 84 LEU B N 1
ATOM 5127 C CA . LEU B 1 84 ? 6.090 16.049 20.923 1.00 11.61 84 LEU B CA 1
ATOM 5128 C C . LEU B 1 84 ? 4.648 15.639 21.186 1.00 13.81 84 LEU B C 1
ATOM 5129 O O . LEU B 1 84 ? 3.722 16.180 20.560 1.00 13.70 84 LEU B O 1
ATOM 5145 N N . VAL B 1 85 ? 4.436 14.630 22.043 1.00 13.33 85 VAL B N 1
ATOM 5146 C CA . VAL B 1 85 ? 3.083 14.242 22.410 1.00 10.93 85 VAL B CA 1
ATOM 5147 C C . VAL B 1 85 ? 2.426 15.306 23.262 1.00 12.84 85 VAL B C 1
ATOM 5148 O O . VAL B 1 85 ? 1.223 15.598 23.108 1.00 12.35 85 VAL B O 1
ATOM 5161 N N . ILE B 1 86 ? 3.198 15.919 24.175 1.00 12.17 86 ILE B N 1
ATOM 5162 C CA . ILE B 1 86 ? 2.659 17.021 24.970 1.00 12.85 86 ILE B CA 1
ATOM 5163 C C . ILE B 1 86 ? 2.229 18.174 24.060 1.00 13.83 86 ILE B C 1
ATOM 5164 O O . ILE B 1 86 ? 1.187 18.794 24.282 1.00 13.50 86 ILE B O 1
ATOM 5180 N N . LEU B 1 87 ? 3.033 18.519 23.042 1.00 13.00 87 LEU B N 1
ATOM 5181 C CA . LEU B 1 87 ? 2.630 19.557 22.077 1.00 12.52 87 LEU B CA 1
ATOM 5182 C C . LEU B 1 87 ? 1.285 19.241 21.423 1.00 12.36 87 LEU B C 1
ATOM 5183 O O . LEU B 1 87 ? 0.426 20.117 21.296 1.00 13.88 87 LEU B O 1
ATOM 5199 N N . GLU B 1 88 ? 1.105 18.000 20.924 1.00 12.14 88 GLU B N 1
ATOM 5200 C CA . GLU B 1 88 ? -0.160 17.595 20.311 1.00 12.44 88 GLU B CA 1
ATOM 5201 C C . GLU B 1 88 ? -1.278 17.623 21.331 1.00 14.45 88 GLU B C 1
ATOM 5202 O O . GLU B 1 88 ? -2.388 18.004 20.992 1.00 14.09 88 GLU B O 1
ATOM 5214 N N . PHE B 1 89 ? -0.980 17.270 22.590 1.00 13.62 89 PHE B N 1
ATOM 5215 C CA . PHE B 1 89 ? -1.975 17.333 23.657 1.00 12.67 89 PHE B CA 1
ATOM 5216 C C . PHE B 1 89 ? -2.443 18.760 23.864 1.00 15.04 89 PHE B C 1
ATOM 5217 O O . PHE B 1 89 ? -3.637 19.005 24.009 1.00 15.60 89 PHE B O 1
ATOM 5234 N N . LEU B 1 90 ? -1.504 19.705 23.970 1.00 13.86 90 LEU B N 1
ATOM 5235 C CA . LEU B 1 90 ? -1.875 21.105 24.164 1.00 14.34 90 LEU B CA 1
ATOM 5236 C C . LEU B 1 90 ? -2.669 21.642 22.975 1.00 13.98 90 LEU B C 1
ATOM 5237 O O . LEU B 1 90 ? -3.615 22.444 23.155 1.00 16.54 90 LEU B O 1
ATOM 5253 N N . ALA B 1 91 ? -2.361 21.205 21.745 1.00 13.51 91 ALA B N 1
ATOM 5254 C CA . ALA B 1 91 ? -3.145 21.632 20.615 1.00 13.61 91 ALA B CA 1
ATOM 5255 C C . ALA B 1 91 ? -4.584 21.107 20.706 1.00 15.12 91 ALA B C 1
ATOM 5256 O O . ALA B 1 91 ? -5.522 21.803 20.299 1.00 17.91 91 ALA B O 1
ATOM 5263 N N . ASP B 1 92 ? -4.771 19.892 21.236 1.00 14.44 92 ASP B N 1
ATOM 5264 C CA . ASP B 1 92 ? -6.113 19.354 21.439 1.00 16.79 92 ASP B CA 1
ATOM 5265 C C . ASP B 1 92 ? -6.831 20.047 22.601 1.00 16.34 92 ASP B C 1
ATOM 5266 O O . ASP B 1 92 ? -8.057 20.209 22.567 1.00 19.62 92 ASP B O 1
ATOM 5275 N N . LEU B 1 93 ? -6.104 20.394 23.665 1.00 16.01 93 LEU B N 1
ATOM 5276 C CA . LEU B 1 93 ? -6.725 20.932 24.877 1.00 16.87 93 LEU B CA 1
ATOM 5277 C C . LEU B 1 93 ? -7.159 22.381 24.685 1.00 20.87 93 LEU B C 1
ATOM 5278 O O . LEU B 1 93 ? -8.146 22.825 25.299 1.00 23.45 93 LEU B O 1
ATOM 5294 N N . PHE B 1 94 ? -6.469 23.132 23.827 1.00 18.55 94 PHE B N 1
ATOM 5295 C CA . PHE B 1 94 ? -6.731 24.553 23.600 1.00 19.62 94 PHE B CA 1
ATOM 5296 C C . PHE B 1 94 ? -7.078 24.813 22.138 1.00 17.92 94 PHE B C 1
ATOM 5297 O O . PHE B 1 94 ? -6.352 25.523 21.426 1.00 18.81 94 PHE B O 1
ATOM 5314 N N . PRO B 1 95 ? -8.213 24.281 21.657 1.00 19.36 95 PRO B N 1
ATOM 5315 C CA . PRO B 1 95 ? -8.509 24.389 20.217 1.00 19.05 95 PRO B CA 1
ATOM 5316 C C . PRO B 1 95 ? -8.619 25.819 19.719 1.00 21.04 95 PRO B C 1
ATOM 5317 O O . PRO B 1 95 ? -8.260 26.103 18.568 1.00 24.26 95 PRO B O 1
ATOM 5328 N N . ALA B 1 96 ? -9.080 26.745 20.562 1.00 20.83 96 ALA B N 1
ATOM 5329 C CA . ALA B 1 96 ? -9.275 28.118 20.137 1.00 23.55 96 ALA B CA 1
ATOM 5330 C C . ALA B 1 96 ? -7.963 28.856 19.938 1.00 24.39 96 ALA B C 1
ATOM 5331 O O . ALA B 1 96 ? -7.946 29.932 19.320 1.00 23.17 96 ALA B O 1
ATOM 5338 N N . ALA B 1 97 ? -6.867 28.306 20.440 1.00 20.28 97 ALA B N 1
ATOM 5339 C CA . ALA B 1 97 ? -5.547 28.880 20.208 1.00 21.21 97 ALA B CA 1
ATOM 5340 C C . ALA B 1 97 ? -4.926 28.487 18.872 1.00 18.22 97 ALA B C 1
ATOM 5341 O O . ALA B 1 97 ? -3.897 29.054 18.503 1.00 20.55 97 ALA B O 1
ATOM 5348 N N . HIS B 1 98 ? -5.480 27.493 18.171 1.00 17.06 98 HIS B N 1
ATOM 5349 C CA . HIS B 1 98 ? -5.007 27.088 16.859 1.00 20.33 98 HIS B CA 1
ATOM 5350 C C . HIS B 1 98 ? -3.501 26.827 16.869 1.00 16.96 98 HIS B C 1
ATOM 5351 O O . HIS B 1 98 ? -2.737 27.360 16.060 1.00 18.90 98 HIS B O 1
ATOM 5365 N N . LEU B 1 99 ? -3.080 26.000 17.830 1.00 14.83 99 LEU B N 1
ATOM 5366 C CA . LEU B 1 99 ? -1.671 25.629 17.938 1.00 15.65 99 LEU B CA 1
ATOM 5367 C C . LEU B 1 99 ? -1.285 24.700 16.797 1.00 14.18 99 LEU B C 1
ATOM 5368 O O . LEU B 1 99 ? -0.086 24.522 16.512 1.00 13.08 99 LEU B O 1
ATOM 5384 N N . LEU B 1 100 ? -2.291 24.105 16.130 1.00 16.06 100 LEU B N 1
ATOM 5385 C CA . LEU B 1 100 ? -2.154 23.560 14.803 1.00 14.46 100 LEU B CA 1
ATOM 5386 C C . LEU B 1 100 ? -3.180 24.236 13.906 1.00 15.80 100 LEU B C 1
ATOM 5387 O O . LEU B 1 100 ? -4.214 24.722 14.398 1.00 17.27 100 LEU B O 1
ATOM 5403 N N . PRO B 1 101 ? -2.900 24.366 12.620 1.00 14.58 101 PRO B N 1
ATOM 5404 C CA . PRO B 1 101 ? -3.887 24.978 11.713 1.00 15.50 101 PRO B CA 1
ATOM 5405 C C . PRO B 1 101 ? -5.132 24.124 11.562 1.00 16.87 101 PRO B C 1
ATOM 5406 O O . PRO B 1 101 ? -5.156 22.947 11.904 1.00 15.47 101 PRO B O 1
ATOM 5417 N N . SER B 1 102 ? -6.185 24.736 11.020 1.00 18.30 102 SER B N 1
ATOM 5418 C CA . SER B 1 102 ? -7.417 23.987 10.846 1.00 17.86 102 SER B CA 1
ATOM 5419 C C . SER B 1 102 ? -7.373 23.070 9.610 1.00 15.34 102 SER B C 1
ATOM 5420 O O . SER B 1 102 ? -7.962 21.972 9.630 1.00 19.22 102 SER B O 1
ATOM 5428 N N . ASP B 1 103 ? -6.699 23.469 8.536 1.00 14.42 103 ASP B N 1
ATOM 5429 C CA . ASP B 1 103 ? -6.766 22.688 7.316 1.00 15.47 103 ASP B CA 1
ATOM 5430 C C . ASP B 1 103 ? -5.998 21.370 7.457 1.00 14.20 103 ASP B C 1
ATOM 5431 O O . ASP B 1 103 ? -4.840 21.374 7.899 1.00 14.00 103 ASP B O 1
ATOM 5440 N N . PRO B 1 104 ? -6.567 20.236 7.041 1.00 14.06 104 PRO B N 1
ATOM 5441 C CA . PRO B 1 104 ? -5.849 18.962 7.238 1.00 13.59 104 PRO B CA 1
ATOM 5442 C C . PRO B 1 104 ? -4.506 18.836 6.513 1.00 13.52 104 PRO B C 1
ATOM 5443 O O . PRO B 1 104 ? -3.584 18.203 7.055 1.00 12.54 104 PRO B O 1
ATOM 5454 N N . VAL B 1 105 ? -4.350 19.389 5.310 1.00 12.07 105 VAL B N 1
ATOM 5455 C CA . VAL B 1 105 ? -3.068 19.336 4.636 1.00 10.53 105 VAL B CA 1
ATOM 5456 C C . VAL B 1 105 ? -2.025 20.189 5.375 1.00 11.88 105 VAL B C 1
ATOM 5457 O O . VAL B 1 105 ? -0.862 19.802 5.500 1.00 12.94 105 VAL B O 1
ATOM 5470 N N . LEU B 1 106 ? -2.410 21.385 5.848 1.00 13.28 106 LEU B N 1
ATOM 5471 C CA . LEU B 1 106 ? -1.443 22.174 6.607 1.00 12.11 106 LEU B CA 1
ATOM 5472 C C . LEU B 1 106 ? -1.088 21.518 7.935 1.00 12.15 106 LEU B C 1
ATOM 5473 O O . LEU B 1 106 ? 0.061 21.652 8.391 1.00 12.19 106 LEU B O 1
ATOM 5489 N N . ARG B 1 107 ? -2.018 20.806 8.542 1.00 10.10 107 ARG B N 1
ATOM 5490 C CA . ARG B 1 107 ? -1.678 20.014 9.731 1.00 11.03 107 ARG B CA 1
ATOM 5491 C C . ARG B 1 107 ? -0.661 18.937 9.386 1.00 12.47 107 ARG B C 1
ATOM 5492 O O . ARG B 1 107 ? 0.304 18.718 10.125 1.00 10.55 107 ARG B O 1
ATOM 5513 N N . ALA B 1 108 ? -0.850 18.260 8.245 1.00 11.39 108 ALA B N 1
ATOM 5514 C CA . ALA B 1 108 ? 0.155 17.301 7.797 1.00 13.32 108 ALA B CA 1
ATOM 5515 C C . ALA B 1 108 ? 1.503 17.959 7.554 1.00 12.02 108 ALA B C 1
ATOM 5516 O O . ALA B 1 108 ? 2.547 17.418 7.927 1.00 11.42 108 ALA B O 1
ATOM 5523 N N . ARG B 1 109 ? 1.508 19.154 6.935 1.00 11.48 109 ARG B N 1
ATOM 5524 C CA . ARG B 1 109 ? 2.755 19.882 6.751 1.00 10.82 109 ARG B CA 1
ATOM 5525 C C . ARG B 1 109 ? 3.472 20.138 8.080 1.00 10.51 109 ARG B C 1
ATOM 5526 O O . ARG B 1 109 ? 4.698 19.964 8.174 1.00 11.63 109 ARG B O 1
ATOM 5547 N N . ALA B 1 110 ? 2.737 20.549 9.108 1.00 10.02 110 ALA B N 1
ATOM 5548 C CA . ALA B 1 110 ? 3.356 20.773 10.413 1.00 9.85 110 ALA B CA 1
ATOM 5549 C C . ALA B 1 110 ? 3.978 19.481 10.925 1.00 11.36 110 ALA B C 1
ATOM 5550 O O . ALA B 1 110 ? 5.094 19.494 11.471 1.00 12.00 110 ALA B O 1
ATOM 5557 N N . ARG B 1 111 ? 3.262 18.373 10.775 1.00 11.26 111 ARG B N 1
ATOM 5558 C CA . ARG B 1 111 ? 3.749 17.115 11.323 1.00 10.52 111 ARG B CA 1
ATOM 5559 C C . ARG B 1 111 ? 4.932 16.572 10.519 1.00 11.28 111 ARG B C 1
ATOM 5560 O O . ARG B 1 111 ? 5.832 15.958 11.108 1.00 12.77 111 ARG B O 1
ATOM 5581 N N . LEU B 1 112 ? 4.937 16.747 9.194 1.00 9.19 112 LEU B N 1
ATOM 5582 C CA . LEU B 1 112 ? 6.115 16.406 8.395 1.00 11.91 112 LEU B CA 1
ATOM 5583 C C . LEU B 1 112 ? 7.343 17.199 8.843 1.00 12.31 112 LEU B C 1
ATOM 5584 O O . LEU B 1 112 ? 8.466 16.687 8.882 1.00 13.11 112 LEU B O 1
ATOM 5600 N N . PHE B 1 113 ? 7.170 18.489 9.125 1.00 10.56 113 PHE B N 1
ATOM 5601 C CA . PHE B 1 113 ? 8.292 19.290 9.577 1.00 10.84 113 PHE B CA 1
ATOM 5602 C C . PHE B 1 113 ? 8.825 18.779 10.902 1.00 11.10 113 PHE B C 1
ATOM 5603 O O . PHE B 1 113 ? 10.033 18.601 11.055 1.00 12.63 113 PHE B O 1
ATOM 5620 N N . THR B 1 114 ? 7.928 18.497 11.838 1.00 10.60 114 THR B N 1
ATOM 5621 C CA . THR B 1 114 ? 8.344 17.960 13.132 1.00 10.34 114 THR B CA 1
ATOM 5622 C C . THR B 1 114 ? 9.038 16.616 12.965 1.00 12.20 114 THR B C 1
ATOM 5623 O O . THR B 1 114 ? 10.061 16.365 13.634 1.00 13.37 114 THR B O 1
ATOM 5634 N N . THR B 1 115 ? 8.516 15.736 12.102 1.00 11.78 115 THR B N 1
ATOM 5635 C CA . THR B 1 115 ? 9.159 14.436 11.873 1.00 12.31 115 THR B CA 1
ATOM 5636 C C . THR B 1 115 ? 10.603 14.619 11.438 1.00 14.29 115 THR B C 1
ATOM 5637 O O . THR B 1 115 ? 11.504 13.925 11.922 1.00 14.01 115 THR B O 1
ATOM 5648 N N . ALA B 1 116 ? 10.844 15.564 10.529 1.00 12.01 116 ALA B N 1
ATOM 5649 C CA . ALA B 1 116 ? 12.182 15.791 10.024 1.00 14.49 116 ALA B CA 1
ATOM 5650 C C . ALA B 1 116 ? 13.093 16.367 11.096 1.00 14.93 116 ALA B C 1
ATOM 5651 O O . ALA B 1 116 ? 14.295 16.098 11.099 1.00 14.92 116 ALA B O 1
ATOM 5658 N N . VAL B 1 117 ? 12.565 17.212 11.960 1.00 13.59 117 VAL B N 1
ATOM 5659 C CA . VAL B 1 117 ? 13.367 17.698 13.084 1.00 14.01 117 VAL B CA 1
ATOM 5660 C C . VAL B 1 117 ? 13.850 16.534 13.923 1.00 16.13 117 VAL B C 1
ATOM 5661 O O . VAL B 1 117 ? 15.035 16.465 14.293 1.00 16.87 117 VAL B O 1
ATOM 5674 N N . GLU B 1 118 ? 12.937 15.611 14.267 1.00 15.43 118 GLU B N 1
ATOM 5675 C CA . GLU B 1 118 ? 13.275 14.547 15.206 1.00 18.68 118 GLU B CA 1
ATOM 5676 C C . GLU B 1 118 ? 14.169 13.500 14.558 1.00 18.58 118 GLU B C 1
ATOM 5677 O O . GLU B 1 118 ? 15.096 12.975 15.204 1.00 22.38 118 GLU B O 1
ATOM 5689 N N . THR B 1 119 ? 13.952 13.199 13.282 1.00 16.98 119 THR B N 1
ATOM 5690 C CA . THR B 1 119 ? 14.611 12.075 12.660 1.00 17.44 119 THR B CA 1
ATOM 5691 C C . THR B 1 119 ? 15.831 12.480 11.838 1.00 21.92 119 THR B C 1
ATOM 5692 O O . THR B 1 119 ? 16.674 11.618 11.547 1.00 23.42 119 THR B O 1
ATOM 5703 N N . GLU B 1 120 ? 15.988 13.770 11.498 1.00 17.52 120 GLU B N 1
ATOM 5704 C CA . GLU B 1 120 ? 17.127 14.228 10.715 1.00 16.77 120 GLU B CA 1
ATOM 5705 C C . GLU B 1 120 ? 17.964 15.296 11.411 1.00 20.37 120 GLU B C 1
ATOM 5706 O O . GLU B 1 120 ? 19.192 15.150 11.503 1.00 20.34 120 GLU B O 1
ATOM 5718 N N . LEU B 1 121 ? 17.353 16.364 11.936 1.00 16.93 121 LEU B N 1
ATOM 5719 C CA . LEU B 1 121 ? 18.130 17.450 12.523 1.00 16.71 121 LEU B CA 1
ATOM 5720 C C . LEU B 1 121 ? 18.756 17.052 13.848 1.00 18.83 121 LEU B C 1
ATOM 5721 O O . LEU B 1 121 ? 19.932 17.351 14.085 1.00 18.18 121 LEU B O 1
ATOM 5737 N N . LEU B 1 122 ? 17.993 16.383 14.724 1.00 16.09 122 LEU B N 1
ATOM 5738 C CA . LEU B 1 122 ? 18.551 15.984 16.012 1.00 17.19 122 LEU B CA 1
ATOM 5739 C C . LEU B 1 122 ? 19.693 14.992 15.871 1.00 18.25 122 LEU B C 1
ATOM 5740 O O . LEU B 1 122 ? 20.715 15.183 16.560 1.00 19.62 122 LEU B O 1
ATOM 5756 N N . PRO B 1 123 ? 19.596 13.933 15.072 1.00 18.53 123 PRO B N 1
ATOM 5757 C CA . PRO B 1 123 ? 20.779 13.074 14.872 1.00 19.07 123 PRO B CA 1
ATOM 5758 C C . PRO B 1 123 ? 21.980 13.821 14.350 1.00 20.53 123 PRO B C 1
ATOM 5759 O O . PRO B 1 123 ? 23.100 13.525 14.775 1.00 21.64 123 PRO B O 1
ATOM 5770 N N . ALA B 1 124 ? 21.792 14.792 13.446 1.00 18.06 124 ALA B N 1
ATOM 5771 C CA . ALA B 1 124 ? 22.930 15.549 12.933 1.00 18.66 124 ALA B CA 1
ATOM 5772 C C . ALA B 1 124 ? 23.560 16.394 14.023 1.00 22.06 124 ALA B C 1
ATOM 5773 O O . ALA B 1 124 ? 24.789 16.519 14.083 1.00 22.29 124 ALA B O 1
ATOM 5780 N N . GLN B 1 125 ? 22.742 16.996 14.887 1.00 17.78 125 GLN B N 1
ATOM 5781 C CA . GLN B 1 125 ? 23.278 17.790 15.994 1.00 18.44 125 GLN B CA 1
ATOM 5782 C C . GLN B 1 125 ? 24.099 16.920 16.937 1.00 19.78 125 GLN B C 1
ATOM 5783 O O . GLN B 1 125 ? 25.170 17.339 17.401 1.00 22.81 125 GLN B O 1
ATOM 5797 N N . LYS B 1 126 ? 23.627 15.705 17.210 1.00 20.00 126 LYS B N 1
ATOM 5798 C CA . LYS B 1 126 ? 24.359 14.817 18.114 1.00 24.35 126 LYS B CA 1
ATOM 5799 C C . LYS B 1 126 ? 25.700 14.431 17.505 1.00 25.42 126 LYS B C 1
ATOM 5800 O O . LYS B 1 126 ? 26.739 14.487 18.187 1.00 23.02 126 LYS B O 1
ATOM 5819 N N . ALA B 1 127 ? 25.699 14.086 16.207 1.00 23.58 127 ALA B N 1
ATOM 5820 C CA . ALA B 1 127 ? 26.932 13.719 15.504 1.00 26.80 127 ALA B CA 1
ATOM 5821 C C . ALA B 1 127 ? 27.955 14.845 15.557 1.00 27.11 127 ALA B C 1
ATOM 5822 O O . ALA B 1 127 ? 29.162 14.599 15.686 1.00 28.95 127 ALA B O 1
ATOM 5829 N N . PHE B 1 128 ? 27.493 16.088 15.493 1.00 23.17 128 PHE B N 1
ATOM 5830 C CA . PHE B 1 128 ? 28.367 17.248 15.461 1.00 26.20 128 PHE B CA 1
ATOM 5831 C C . PHE B 1 128 ? 28.839 17.646 16.857 1.00 26.59 128 PHE B C 1
ATOM 5832 O O . PHE B 1 128 ? 30.039 17.833 17.088 1.00 28.21 128 PHE B O 1
ATOM 5849 N N . PHE B 1 129 ? 27.910 17.794 17.804 1.00 22.01 129 PHE B N 1
ATOM 5850 C CA . PHE B 1 129 ? 28.189 18.341 19.127 1.00 20.64 129 PHE B CA 1
ATOM 5851 C C . PHE B 1 129 ? 28.722 17.292 20.091 1.00 25.38 129 PHE B C 1
ATOM 5852 O O . PHE B 1 129 ? 29.561 17.611 20.944 1.00 28.18 129 PHE B O 1
ATOM 5869 N N . LEU B 1 130 ? 28.248 16.060 19.999 1.00 23.02 130 LEU B N 1
ATOM 5870 C CA . LEU B 1 130 ? 28.616 15.048 20.981 1.00 26.93 130 LEU B CA 1
ATOM 5871 C C . LEU B 1 130 ? 29.731 14.145 20.495 1.00 32.06 130 LEU B C 1
ATOM 5872 O O . LEU B 1 130 ? 30.572 13.727 21.306 1.00 30.31 130 LEU B O 1
ATOM 5888 N N . MET B 1 131 ? 29.773 13.878 19.187 1.00 26.73 131 MET B N 1
ATOM 5889 C CA . MET B 1 131 ? 30.676 12.909 18.575 1.00 31.62 131 MET B CA 1
ATOM 5890 C C . MET B 1 131 ? 31.745 13.553 17.692 1.00 33.06 131 MET B C 1
ATOM 5891 O O . MET B 1 131 ? 32.447 12.833 16.973 1.00 39.65 131 MET B O 1
ATOM 5905 N N . GLY B 1 132 ? 31.860 14.877 17.707 1.00 28.06 132 GLY B N 1
ATOM 5906 C CA . GLY B 1 132 ? 32.911 15.597 16.980 1.00 31.16 132 GLY B CA 1
ATOM 5907 C C . GLY B 1 132 ? 32.932 15.380 15.482 1.00 33.56 132 GLY B C 1
ATOM 5908 O O . GLY B 1 132 ? 34.007 15.250 14.880 1.00 39.53 132 GLY B O 1
ATOM 5912 N N . GLY B 1 133 ? 31.775 15.395 14.854 1.00 27.79 133 GLY B N 1
ATOM 5913 C CA . GLY B 1 133 ? 31.698 15.189 13.428 1.00 29.16 133 GLY B CA 1
ATOM 5914 C C . GLY B 1 133 ? 32.006 16.457 12.641 1.00 20.63 133 GLY B C 1
ATOM 5915 O O . GLY B 1 133 ? 32.059 17.572 13.164 1.00 29.41 133 GLY B O 1
ATOM 5919 N N . PRO B 1 134 ? 32.185 16.283 11.338 1.00 30.34 134 PRO B N 1
ATOM 5920 C CA . PRO B 1 134 ? 32.641 17.378 10.506 1.00 31.21 134 PRO B CA 1
ATOM 5921 C C . PRO B 1 134 ? 31.558 18.428 10.336 1.00 30.72 134 PRO B C 1
ATOM 5922 O O . PRO B 1 134 ? 30.364 18.094 10.200 1.00 31.18 134 PRO B O 1
ATOM 5933 N N . PRO B 1 135 ? 31.956 19.699 10.296 1.00 27.09 135 PRO B N 1
ATOM 5934 C CA . PRO B 1 135 ? 30.978 20.784 10.141 1.00 26.10 135 PRO B CA 1
ATOM 5935 C C . PRO B 1 135 ? 30.176 20.711 8.857 1.00 27.55 135 PRO B C 1
ATOM 5936 O O . PRO B 1 135 ? 29.020 21.149 8.845 1.00 24.23 135 PRO B O 1
ATOM 5947 N N . ASP B 1 136 ? 30.720 20.154 7.772 1.00 25.99 136 ASP B N 1
ATOM 5948 C CA . ASP B 1 136 ? 29.960 20.128 6.530 1.00 24.11 136 ASP B CA 1
ATOM 5949 C C . ASP B 1 136 ? 28.689 19.297 6.665 1.00 22.14 136 ASP B C 1
ATOM 5950 O O . ASP B 1 136 ? 27.679 19.603 6.024 1.00 22.60 136 ASP B O 1
ATOM 5959 N N . ALA B 1 137 ? 28.714 18.242 7.469 1.00 22.94 137 ALA B N 1
ATOM 5960 C CA . ALA B 1 137 ? 27.518 17.420 7.609 1.00 24.14 137 ALA B CA 1
ATOM 5961 C C . ALA B 1 137 ? 26.461 18.154 8.416 1.00 21.56 137 ALA B C 1
ATOM 5962 O O . ALA B 1 137 ? 25.263 18.028 8.128 1.00 22.33 137 ALA B O 1
ATOM 5969 N N . MET B 1 138 ? 26.885 18.907 9.430 1.00 22.03 138 MET B N 1
ATOM 5970 C CA . MET B 1 138 ? 25.941 19.694 10.224 1.00 21.41 138 MET B CA 1
ATOM 5971 C C . MET B 1 138 ? 25.332 20.785 9.361 1.00 20.63 138 MET B C 1
ATOM 5972 O O . MET B 1 138 ? 24.110 20.979 9.369 1.00 17.27 138 MET B O 1
ATOM 5986 N N . LEU B 1 139 ? 26.146 21.446 8.536 1.00 18.89 139 LEU B N 1
ATOM 5987 C CA . LEU B 1 139 ? 25.606 22.472 7.645 1.00 18.79 139 LEU B CA 1
ATOM 5988 C C . LEU B 1 139 ? 24.706 21.882 6.557 1.00 20.37 139 LEU B C 1
ATOM 5989 O O . LEU B 1 139 ? 23.734 22.534 6.144 1.00 17.31 139 LEU B O 1
ATOM 6005 N N . ALA B 1 140 ? 24.958 20.648 6.124 1.00 19.48 140 ALA B N 1
ATOM 6006 C CA . ALA B 1 140 ? 24.058 20.030 5.156 1.00 20.14 140 ALA B CA 1
ATOM 6007 C C . ALA B 1 140 ? 22.701 19.753 5.777 1.00 18.19 140 ALA B C 1
ATOM 6008 O O . ALA B 1 140 ? 21.674 19.915 5.121 1.00 19.31 140 ALA B O 1
ATOM 6015 N N . ALA B 1 141 ? 22.681 19.326 7.040 1.00 17.86 141 ALA B N 1
ATOM 6016 C CA . ALA B 1 141 ? 21.408 19.137 7.726 1.00 17.40 141 ALA B CA 1
ATOM 6017 C C . ALA B 1 141 ? 20.680 20.461 7.905 1.00 18.59 141 ALA B C 1
ATOM 6018 O O . ALA B 1 141 ? 19.441 20.500 7.844 1.00 15.82 141 ALA B O 1
ATOM 6025 N N . LEU B 1 142 ? 21.420 21.543 8.124 1.00 17.10 142 LEU B N 1
ATOM 6026 C CA . LEU B 1 142 ? 20.775 22.847 8.273 1.00 17.21 142 LEU B CA 1
ATOM 6027 C C . LEU B 1 142 ? 20.250 23.350 6.932 1.00 17.72 142 LEU B C 1
ATOM 6028 O O . LEU B 1 142 ? 19.188 23.977 6.881 1.00 16.53 142 LEU B O 1
ATOM 6044 N N . ASP B 1 143 ? 20.984 23.080 5.841 1.00 17.02 143 ASP B N 1
ATOM 6045 C CA . ASP B 1 143 ? 20.465 23.353 4.501 1.00 18.27 143 ASP B CA 1
ATOM 6046 C C . ASP B 1 143 ? 19.124 22.658 4.290 1.00 15.87 143 ASP B C 1
ATOM 6047 O O . ASP B 1 143 ? 18.190 23.244 3.719 1.00 18.14 143 ASP B O 1
ATOM 6056 N N . ALA B 1 144 ? 19.040 21.375 4.667 1.00 16.98 144 ALA B N 1
ATOM 6057 C CA . ALA B 1 144 ? 17.826 20.602 4.448 1.00 16.69 144 ALA B CA 1
ATOM 6058 C C . ALA B 1 144 ? 16.691 21.167 5.278 1.00 17.82 144 ALA B C 1
ATOM 6059 O O . ALA B 1 144 ? 15.546 21.261 4.811 1.00 17.44 144 ALA B O 1
ATOM 6066 N N . LEU B 1 145 ? 16.981 21.502 6.539 1.00 14.98 145 LEU B N 1
ATOM 6067 C CA . LEU B 1 145 ? 15.973 22.144 7.380 1.00 13.14 145 LEU B CA 1
ATOM 6068 C C . LEU B 1 145 ? 15.482 23.441 6.759 1.00 15.32 145 LEU B C 1
ATOM 6069 O O . LEU B 1 145 ? 14.278 23.706 6.682 1.00 15.15 145 LEU B O 1
ATOM 6085 N N . GLN B 1 146 ? 16.406 24.261 6.315 1.00 14.99 146 GLN B N 1
ATOM 6086 C CA . GLN B 1 146 ? 16.032 25.545 5.747 1.00 13.66 146 GLN B CA 1
ATOM 6087 C C . GLN B 1 146 ? 15.149 25.350 4.512 1.00 15.69 146 GLN B C 1
ATOM 6088 O O . GLN B 1 146 ? 14.216 26.135 4.285 1.00 16.03 146 GLN B O 1
ATOM 6102 N N . ALA B 1 147 ? 15.427 24.303 3.719 1.00 15.37 147 ALA B N 1
ATOM 6103 C CA . ALA B 1 147 ? 14.666 24.065 2.502 1.00 17.67 147 ALA B CA 1
ATOM 6104 C C . ALA B 1 147 ? 13.252 23.589 2.805 1.00 17.05 147 ALA B C 1
ATOM 6105 O O . ALA B 1 147 ? 12.370 23.753 1.957 1.00 17.94 147 ALA B O 1
ATOM 6112 N N . ARG B 1 148 ? 13.016 23.029 3.992 1.00 13.00 148 ARG B N 1
ATOM 6113 C CA A ARG B 1 148 ? 11.685 22.641 4.428 0.52 14.64 148 ARG B CA 1
ATOM 6114 C CA B ARG B 1 148 ? 11.683 22.645 4.427 0.48 14.65 148 ARG B CA 1
ATOM 6115 C C . ARG B 1 148 ? 10.853 23.823 4.902 1.00 16.84 148 ARG B C 1
ATOM 6116 O O . ARG B 1 148 ? 9.630 23.683 5.015 1.00 20.22 148 ARG B O 1
ATOM 6155 N N . LEU B 1 149 ? 11.462 24.982 5.170 1.00 14.44 149 LEU B N 1
ATOM 6156 C CA . LEU B 1 149 ? 10.686 26.159 5.522 1.00 15.48 149 LEU B CA 1
ATOM 6157 C C . LEU B 1 149 ? 10.014 26.665 4.249 1.00 16.55 149 LEU B C 1
ATOM 6158 O O . LEU B 1 149 ? 10.587 26.549 3.173 1.00 18.55 149 LEU B O 1
ATOM 6174 N N . PRO B 1 150 ? 8.797 27.165 4.326 1.00 15.83 150 PRO B N 1
ATOM 6175 C CA . PRO B 1 150 ? 8.177 27.709 3.114 1.00 17.72 150 PRO B CA 1
ATOM 6176 C C . PRO B 1 150 ? 9.050 28.791 2.503 1.00 16.59 150 PRO B C 1
ATOM 6177 O O . PRO B 1 150 ? 9.337 29.812 3.144 1.00 17.20 150 PRO B O 1
ATOM 6188 N N . PRO B 1 151 ? 9.421 28.653 1.217 1.00 16.88 151 PRO B N 1
ATOM 6189 C CA . PRO B 1 151 ? 10.258 29.694 0.606 1.00 16.94 151 PRO B CA 1
ATOM 6190 C C . PRO B 1 151 ? 9.528 30.996 0.437 1.00 18.53 151 PRO B C 1
ATOM 6191 O O . PRO B 1 151 ? 10.175 32.033 0.273 1.00 19.57 151 PRO B O 1
ATOM 6202 N N . ALA B 1 152 ? 8.197 30.987 0.457 1.00 17.65 152 ALA B N 1
ATOM 6203 C CA . ALA B 1 152 ? 7.471 32.240 0.307 1.00 15.36 152 ALA B CA 1
ATOM 6204 C C . ALA B 1 152 ? 7.272 32.984 1.604 1.00 20.82 152 ALA B C 1
ATOM 6205 O O . ALA B 1 152 ? 6.618 34.030 1.609 1.00 19.02 152 ALA B O 1
ATOM 6212 N N . GLY B 1 153 ? 7.890 32.514 2.683 1.00 17.61 153 GLY B N 1
ATOM 6213 C CA . GLY B 1 153 ? 7.848 33.197 3.960 1.00 17.18 153 GLY B CA 1
ATOM 6214 C C . GLY B 1 153 ? 6.998 32.448 4.980 1.00 17.95 153 GLY B C 1
ATOM 6215 O O . GLY B 1 153 ? 6.394 31.408 4.711 1.00 18.69 153 GLY B O 1
ATOM 6219 N N . GLY B 1 154 ? 6.983 33.003 6.168 1.00 17.69 154 GLY B N 1
ATOM 6220 C CA . GLY B 1 154 ? 6.133 32.473 7.206 1.00 17.27 154 GLY B CA 1
ATOM 6221 C C . GLY B 1 154 ? 6.842 31.503 8.141 1.00 15.99 154 GLY B C 1
ATOM 6222 O O . GLY B 1 154 ? 8.069 31.339 8.177 1.00 17.23 154 GLY B O 1
ATOM 6226 N N . PHE B 1 155 ? 5.996 30.830 8.905 1.00 14.76 155 PHE B N 1
ATOM 6227 C CA . PHE B 1 155 ? 6.419 29.855 9.915 1.00 14.46 155 PHE B CA 1
ATOM 6228 C C . PHE B 1 155 ? 6.506 28.475 9.263 1.00 14.60 155 PHE B C 1
ATOM 6229 O O . PHE B 1 155 ? 6.281 28.295 8.060 1.00 15.55 155 PHE B O 1
ATOM 6246 N N . ALA B 1 156 ? 6.795 27.446 10.066 1.00 13.73 156 ALA B N 1
ATOM 6247 C CA . ALA B 1 156 ? 7.130 26.160 9.459 1.00 14.77 156 ALA B CA 1
ATOM 6248 C C . ALA B 1 156 ? 5.978 25.584 8.631 1.00 15.32 156 ALA B C 1
ATOM 6249 O O . ALA B 1 156 ? 6.187 24.895 7.615 1.00 18.29 156 ALA B O 1
ATOM 6256 N N . ALA B 1 157 ? 4.760 25.766 9.083 1.00 12.58 157 ALA B N 1
ATOM 6257 C CA . ALA B 1 157 ? 3.604 25.176 8.422 1.00 17.48 157 ALA B CA 1
ATOM 6258 C C . ALA B 1 157 ? 2.909 26.136 7.461 1.00 17.26 157 ALA B C 1
ATOM 6259 O O . ALA B 1 157 ? 1.908 25.756 6.852 1.00 18.86 157 ALA B O 1
ATOM 6266 N N . GLY B 1 158 ? 3.416 27.365 7.301 1.00 19.28 158 GLY B N 1
ATOM 6267 C CA . GLY B 1 158 ? 2.726 28.401 6.537 1.00 21.72 158 GLY B CA 1
ATOM 6268 C C . GLY B 1 158 ? 2.695 29.703 7.323 1.00 19.27 158 GLY B C 1
ATOM 6269 O O . GLY B 1 158 ? 3.439 29.872 8.284 1.00 18.67 158 GLY B O 1
ATOM 6273 N N . PRO B 1 159 ? 1.831 30.643 6.923 1.00 18.99 159 PRO B N 1
ATOM 6274 C CA . PRO B 1 159 ? 1.746 31.947 7.619 1.00 19.37 159 PRO B CA 1
ATOM 6275 C C . PRO B 1 159 ? 1.569 31.917 9.137 1.00 21.02 159 PRO B C 1
ATOM 6276 O O . PRO B 1 159 ? 2.070 32.851 9.789 1.00 20.71 159 PRO B O 1
ATOM 6287 N N . GLN B 1 160 ? 0.868 30.937 9.724 1.00 19.05 160 GLN B N 1
ATOM 6288 C CA . GLN B 1 160 ? 0.556 30.913 11.154 1.00 21.12 160 GLN B CA 1
ATOM 6289 C C . GLN B 1 160 ? 1.570 30.075 11.944 1.00 16.91 160 GLN B C 1
ATOM 6290 O O . GLN B 1 160 ? 1.934 28.973 11.528 1.00 17.70 160 GLN B O 1
ATOM 6304 N N . TRP B 1 161 ? 1.958 30.587 13.107 1.00 15.96 161 TRP B N 1
ATOM 6305 C CA . TRP B 1 161 ? 2.774 29.816 14.038 1.00 13.87 161 TRP B CA 1
ATOM 6306 C C . TRP B 1 161 ? 2.042 28.524 14.402 1.00 13.70 161 TRP B C 1
ATOM 6307 O O . TRP B 1 161 ? 0.822 28.503 14.564 1.00 16.06 161 TRP B O 1
ATOM 6328 N N . SER B 1 162 ? 2.817 27.462 14.640 1.00 12.17 162 SER B N 1
ATOM 6329 C CA . SER B 1 162 ? 2.259 26.187 15.110 1.00 13.55 162 SER B CA 1
ATOM 6330 C C . SER B 1 162 ? 3.256 25.469 16.019 1.00 11.68 162 SER B C 1
ATOM 6331 O O . SER B 1 162 ? 4.436 25.858 16.145 1.00 11.98 162 SER B O 1
ATOM 6339 N N . ILE B 1 163 ? 2.794 24.320 16.528 1.00 12.08 163 ILE B N 1
ATOM 6340 C CA . ILE B 1 163 ? 3.658 23.460 17.321 1.00 10.89 163 ILE B CA 1
ATOM 6341 C C . ILE B 1 163 ? 4.867 22.970 16.545 1.00 11.14 163 ILE B C 1
ATOM 6342 O O . ILE B 1 163 ? 5.816 22.507 17.165 1.00 11.63 163 ILE B O 1
ATOM 6358 N N . ALA B 1 164 ? 4.859 23.019 15.214 1.00 10.62 164 ALA B N 1
ATOM 6359 C CA . ALA B 1 164 ? 6.083 22.698 14.496 1.00 10.59 164 ALA B CA 1
ATOM 6360 C C . ALA B 1 164 ? 7.204 23.686 14.797 1.00 13.12 164 ALA B C 1
ATOM 6361 O O . ALA B 1 164 ? 8.389 23.311 14.884 1.00 12.95 164 ALA B O 1
ATOM 6368 N N . ASP B 1 165 ? 6.851 24.965 14.984 1.00 11.84 165 ASP B N 1
ATOM 6369 C CA . ASP B 1 165 ? 7.838 25.968 15.352 1.00 10.36 165 ASP B CA 1
ATOM 6370 C C . ASP B 1 165 ? 8.319 25.744 16.788 1.00 11.58 165 ASP B C 1
ATOM 6371 O O . ASP B 1 165 ? 9.513 25.828 17.078 1.00 12.69 165 ASP B O 1
ATOM 6380 N N . ALA B 1 166 ? 7.400 25.387 17.703 1.00 11.32 166 ALA B N 1
ATOM 6381 C CA . ALA B 1 166 ? 7.774 24.998 19.074 1.00 11.79 166 ALA B CA 1
ATOM 6382 C C . ALA B 1 166 ? 8.778 23.872 19.073 1.00 11.54 166 ALA B C 1
ATOM 6383 O O . ALA B 1 166 ? 9.666 23.807 19.941 1.00 12.55 166 ALA B O 1
ATOM 6390 N N . ALA B 1 167 ? 8.606 22.905 18.189 1.00 10.90 167 ALA B N 1
ATOM 6391 C CA . ALA B 1 167 ? 9.497 21.743 18.151 1.00 12.60 167 ALA B CA 1
ATOM 6392 C C . ALA B 1 167 ? 10.924 22.092 17.760 1.00 12.10 167 ALA B C 1
ATOM 6393 O O . ALA B 1 167 ? 11.870 21.518 18.318 1.00 14.41 167 ALA B O 1
ATOM 6400 N N . VAL B 1 168 ? 11.144 23.038 16.833 1.00 11.40 168 VAL B N 1
ATOM 6401 C CA . VAL B 1 168 ? 12.492 23.283 16.291 1.00 10.38 168 VAL B CA 1
ATOM 6402 C C . VAL B 1 168 ? 13.194 24.463 16.969 1.00 12.57 168 VAL B C 1
ATOM 6403 O O . VAL B 1 168 ? 14.429 24.471 17.063 1.00 12.10 168 VAL B O 1
ATOM 6416 N N . MET B 1 169 ? 12.461 25.488 17.405 1.00 11.48 169 MET B N 1
ATOM 6417 C CA . MET B 1 169 ? 13.131 26.704 17.855 1.00 12.20 169 MET B CA 1
ATOM 6418 C C . MET B 1 169 ? 14.042 26.487 19.052 1.00 12.33 169 MET B C 1
ATOM 6419 O O . MET B 1 169 ? 15.160 27.034 19.046 1.00 12.89 169 MET B O 1
ATOM 6433 N N . PRO B 1 170 ? 13.709 25.652 20.020 1.00 11.22 170 PRO B N 1
ATOM 6434 C CA . PRO B 1 170 ? 14.627 25.451 21.156 1.00 11.65 170 PRO B CA 1
ATOM 6435 C C . PRO B 1 170 ? 15.944 24.840 20.717 1.00 13.14 170 PRO B C 1
ATOM 6436 O O . PRO B 1 170 ? 17.001 25.099 21.333 1.00 14.09 170 PRO B O 1
ATOM 6447 N N . ILE B 1 171 ? 15.903 23.976 19.697 1.00 13.52 171 ILE B N 1
ATOM 6448 C CA . ILE B 1 171 ? 17.111 23.366 19.155 1.00 12.27 171 ILE B CA 1
ATOM 6449 C C . ILE B 1 171 ? 17.978 24.412 18.468 1.00 14.09 171 ILE B C 1
ATOM 6450 O O . ILE B 1 171 ? 19.212 24.430 18.647 1.00 15.40 171 ILE B O 1
ATOM 6466 N N . LEU B 1 172 ? 17.378 25.253 17.612 1.00 12.79 172 LEU B N 1
ATOM 6467 C CA . LEU B 1 172 ? 18.167 26.246 16.885 1.00 14.01 172 LEU B CA 1
ATOM 6468 C C . LEU B 1 172 ? 18.857 27.217 17.835 1.00 13.72 172 LEU B C 1
ATOM 6469 O O . LEU B 1 172 ? 20.020 27.608 17.593 1.00 15.30 172 LEU B O 1
ATOM 6485 N N . LEU B 1 173 ? 18.154 27.655 18.875 1.00 14.28 173 LEU B N 1
ATOM 6486 C CA . LEU B 1 173 ? 18.731 28.598 19.845 1.00 15.16 173 LEU B CA 1
ATOM 6487 C C . LEU B 1 173 ? 19.899 27.967 20.597 1.00 15.26 173 LEU B C 1
ATOM 6488 O O . LEU B 1 173 ? 20.929 28.621 20.821 1.00 15.61 173 LEU B O 1
ATOM 6504 N N . ARG B 1 174 ? 19.819 26.676 20.919 1.00 13.79 174 ARG B N 1
ATOM 6505 C CA . ARG B 1 174 ? 20.881 26.026 21.671 1.00 14.58 174 ARG B CA 1
ATOM 6506 C C . ARG B 1 174 ? 22.032 25.660 20.764 1.00 17.84 174 ARG B C 1
ATOM 6507 O O . ARG B 1 174 ? 23.187 25.730 21.179 1.00 16.82 174 ARG B O 1
ATOM 6528 N N . LEU B 1 175 ? 21.755 25.323 19.497 1.00 16.19 175 LEU B N 1
ATOM 6529 C CA . LEU B 1 175 ? 22.846 25.103 18.542 1.00 14.47 175 LEU B CA 1
ATOM 6530 C C . LEU B 1 175 ? 23.669 26.363 18.357 1.00 16.74 175 LEU B C 1
ATOM 6531 O O . LEU B 1 175 ? 24.913 26.322 18.410 1.00 18.01 175 LEU B O 1
ATOM 6547 N N . ARG B 1 176 ? 23.007 27.503 18.199 1.00 15.51 176 ARG B N 1
ATOM 6548 C CA . ARG B 1 176 ? 23.711 28.764 18.036 1.00 17.20 176 ARG B CA 1
ATOM 6549 C C . ARG B 1 176 ? 24.527 29.055 19.284 1.00 18.11 176 ARG B C 1
ATOM 6550 O O . ARG B 1 176 ? 25.693 29.435 19.194 1.00 20.39 176 ARG B O 1
ATOM 6571 N N . MET B 1 177 ? 23.938 28.856 20.455 1.00 17.07 177 MET B N 1
ATOM 6572 C CA . MET B 1 177 ? 24.693 29.062 21.695 1.00 18.34 177 MET B CA 1
ATOM 6573 C C . MET B 1 177 ? 25.927 28.171 21.730 1.00 18.25 177 MET B C 1
ATOM 6574 O O . MET B 1 177 ? 27.030 28.640 22.056 1.00 21.64 177 MET B O 1
ATOM 6588 N N . SER B 1 178 ? 25.782 26.879 21.418 1.00 16.34 178 SER B N 1
ATOM 6589 C CA . SER B 1 178 ? 26.920 25.963 21.525 1.00 18.19 178 SER B CA 1
ATOM 6590 C C . SER B 1 178 ? 28.059 26.384 20.612 1.00 20.76 178 SER B C 1
ATOM 6591 O O . SER B 1 178 ? 29.222 26.327 21.017 1.00 22.07 178 SER B O 1
ATOM 6599 N N . VAL B 1 179 ? 27.756 26.826 19.390 1.00 19.44 179 VAL B N 1
ATOM 6600 C CA . VAL B 1 179 ? 28.838 27.185 18.474 1.00 21.11 179 VAL B CA 1
ATOM 6601 C C . VAL B 1 179 ? 29.357 28.594 18.736 1.00 25.02 179 VAL B C 1
ATOM 6602 O O . VAL B 1 179 ? 30.467 28.927 18.319 1.00 27.42 179 VAL B O 1
ATOM 6615 N N . THR B 1 180 ? 28.601 29.441 19.413 1.00 21.88 180 THR B N 1
ATOM 6616 C CA . THR B 1 180 ? 29.108 30.770 19.722 1.00 22.66 180 THR B CA 1
ATOM 6617 C C . THR B 1 180 ? 30.003 30.729 20.958 1.00 27.35 180 THR B C 1
ATOM 6618 O O . THR B 1 180 ? 31.056 31.381 20.995 1.00 28.81 180 THR B O 1
ATOM 6629 N N . LEU B 1 181 ? 29.597 29.976 21.978 1.00 25.86 181 LEU B N 1
ATOM 6630 C CA . LEU B 1 181 ? 30.433 29.770 23.164 1.00 23.94 181 LEU B CA 1
ATOM 6631 C C . LEU B 1 181 ? 31.521 28.743 22.937 1.00 26.58 181 LEU B C 1
ATOM 6632 O O . LEU B 1 181 ? 32.462 28.680 23.738 1.00 29.36 181 LEU B O 1
ATOM 6648 N N . GLU B 1 182 ? 31.437 27.985 21.853 1.00 24.75 182 GLU B N 1
ATOM 6649 C CA . GLU B 1 182 ? 32.351 26.894 21.541 1.00 25.63 182 GLU B CA 1
ATOM 6650 C C . GLU B 1 182 ? 32.382 25.856 22.644 1.00 33.20 182 GLU B C 1
ATOM 6651 O O . GLU B 1 182 ? 33.433 25.309 22.986 1.00 39.18 182 GLU B O 1
ATOM 6663 N N . VAL B 1 183 ? 31.214 25.590 23.192 1.00 26.58 183 VAL B N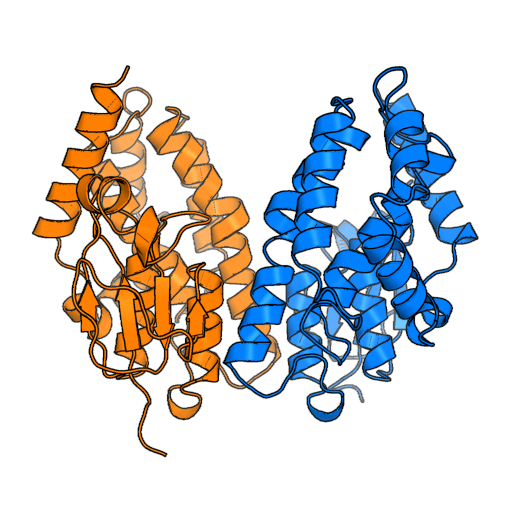 1
ATOM 6664 C CA . VAL B 1 183 ? 31.014 24.626 24.254 1.00 28.79 183 VAL B CA 1
ATOM 6665 C C . VAL B 1 183 ? 30.438 23.365 23.617 1.00 26.96 183 VAL B C 1
ATOM 6666 O O . VAL B 1 183 ? 29.285 23.364 23.168 1.00 27.63 183 VAL B O 1
ATOM 6679 N N . GLY B 1 184 ? 31.233 22.300 23.551 1.00 27.92 184 GLY B N 1
ATOM 6680 C CA . GLY B 1 184 ? 30.828 21.039 22.950 1.00 20.87 184 GLY B CA 1
ATOM 6681 C C . GLY B 1 184 ? 32.048 20.205 22.601 1.00 25.56 184 GLY B C 1
ATOM 6682 O O . GLY B 1 184 ? 33.185 20.637 22.796 1.00 27.38 184 GLY B O 1
ATOM 6686 N N . PHE B 1 185 ? 31.794 18.974 22.137 1.00 23.50 185 PHE B N 1
ATOM 6687 C CA . PHE B 1 185 ? 32.873 18.041 21.755 1.00 29.01 185 PHE B CA 1
ATOM 6688 C C . PHE B 1 185 ? 33.150 18.104 20.260 1.00 26.79 185 PHE B C 1
ATOM 6689 O O . PHE B 1 185 ? 33.110 17.103 19.551 1.00 30.85 185 PHE B O 1
ATOM 6706 N N . PHE B 1 186 ? 33.489 19.309 19.832 1.00 35.18 186 PHE B N 1
ATOM 6707 C CA . PHE B 1 186 ? 33.646 19.621 18.422 1.00 34.36 186 PHE B CA 1
ATOM 6708 C C . PHE B 1 186 ? 34.998 19.169 17.895 1.00 36.75 186 PHE B C 1
ATOM 6709 O O . PHE B 1 186 ? 36.021 19.303 18.579 1.00 39.85 186 PHE B O 1
ATOM 6726 N N . ALA B 1 187 ? 34.986 18.640 16.663 1.00 36.24 187 ALA B N 1
ATOM 6727 C CA . ALA B 1 187 ? 36.180 18.461 15.841 1.00 37.64 187 ALA B CA 1
ATOM 6728 C C . ALA B 1 187 ? 36.927 19.791 15.772 1.00 33.73 187 ALA B C 1
ATOM 6729 O O . ALA B 1 187 ? 36.332 20.864 15.913 1.00 40.76 187 ALA B O 1
ATOM 6736 N N . PRO B 1 188 ? 38.245 19.776 15.592 1.00 48.79 188 PRO B N 1
ATOM 6737 C CA . PRO B 1 188 ? 38.999 21.028 15.726 1.00 48.51 188 PRO B CA 1
ATOM 6738 C C . PRO B 1 188 ? 38.579 22.010 14.643 1.00 30.30 188 PRO B C 1
ATOM 6739 O O . PRO B 1 188 ? 38.428 21.639 13.478 1.00 41.27 188 PRO B O 1
ATOM 6750 N N . GLY B 1 189 ? 38.361 23.249 15.055 1.00 35.27 189 GLY B N 1
ATOM 6751 C CA . GLY B 1 189 ? 37.875 24.297 14.190 1.00 35.76 189 GLY B CA 1
ATOM 6752 C C . GLY B 1 189 ? 36.433 24.170 13.732 1.00 36.29 189 GLY B C 1
ATOM 6753 O O . GLY B 1 189 ? 35.948 25.084 13.063 1.00 32.69 189 GLY B O 1
ATOM 6757 N N . ALA B 1 190 ? 35.719 23.100 14.098 1.00 32.45 190 ALA B N 1
ATOM 6758 C CA . ALA B 1 190 ? 34.383 22.866 13.530 1.00 28.60 190 ALA B CA 1
ATOM 6759 C C . ALA B 1 190 ? 33.354 23.891 14.007 1.00 29.65 190 ALA B C 1
ATOM 6760 O O . ALA B 1 190 ? 32.473 24.293 13.236 1.00 28.21 190 ALA B O 1
ATOM 6767 N N . ALA B 1 191 ? 33.411 24.315 15.267 1.00 25.46 191 ALA B N 1
ATOM 6768 C CA . ALA B 1 191 ? 32.395 25.251 15.751 1.00 24.49 191 ALA B CA 1
ATOM 6769 C C . ALA B 1 191 ? 32.422 26.573 15.013 1.00 24.18 191 ALA B C 1
ATOM 6770 O O . ALA B 1 191 ? 31.350 27.047 14.596 1.00 25.91 191 ALA B O 1
ATOM 6777 N N . PRO B 1 192 ? 33.575 27.230 14.837 1.00 30.25 192 PRO B N 1
ATOM 6778 C CA . PRO B 1 192 ? 33.598 28.491 14.086 1.00 25.17 192 PRO B CA 1
ATOM 6779 C C . PRO B 1 192 ? 33.070 28.376 12.669 1.00 19.51 192 PRO B C 1
ATOM 6780 O O . PRO B 1 192 ? 32.502 29.345 12.166 1.00 24.04 192 PRO B O 1
ATOM 6791 N N . VAL B 1 193 ? 33.277 27.235 12.019 1.00 22.24 193 VAL B N 1
ATOM 6792 C CA . VAL B 1 193 ? 32.806 27.051 10.649 1.00 20.32 193 VAL B CA 1
ATOM 6793 C C . VAL B 1 193 ? 31.288 27.135 10.612 1.00 22.81 193 VAL B C 1
ATOM 6794 O O . VAL B 1 193 ? 30.703 27.800 9.752 1.00 21.90 193 VAL B O 1
ATOM 6807 N N . VAL B 1 194 ? 30.632 26.437 11.541 1.00 22.03 194 VAL B N 1
ATOM 6808 C CA . VAL B 1 194 ? 29.170 26.471 11.626 1.00 18.25 194 VAL B CA 1
ATOM 6809 C C . VAL B 1 194 ? 28.677 27.844 12.071 1.00 19.03 194 VAL B C 1
ATOM 6810 O O . VAL B 1 194 ? 27.705 28.379 11.525 1.00 20.53 194 VAL B O 1
ATOM 6823 N N . ARG B 1 195 ? 29.321 28.435 13.094 1.00 20.29 195 ARG B N 1
ATOM 6824 C CA . ARG B 1 195 ? 28.902 29.748 13.572 1.00 19.74 195 ARG B CA 1
ATOM 6825 C C . ARG B 1 195 ? 28.936 30.773 12.448 1.00 22.61 195 ARG B C 1
ATOM 6826 O O . ARG B 1 195 ? 27.984 31.536 12.252 1.00 23.77 195 ARG B O 1
ATOM 6847 N N . ALA B 1 196 ? 30.024 30.779 11.666 1.00 21.10 196 ALA B N 1
ATOM 6848 C CA . ALA B 1 196 ? 30.130 31.752 10.594 1.00 23.00 196 ALA B CA 1
ATOM 6849 C C . ALA B 1 196 ? 29.103 31.489 9.481 1.00 20.02 196 ALA B C 1
ATOM 6850 O O . ALA B 1 196 ? 28.517 32.426 8.946 1.00 21.64 196 ALA B O 1
ATOM 6857 N N . ALA B 1 197 ? 28.864 30.230 9.140 1.00 19.72 197 ALA B N 1
ATOM 6858 C CA . ALA B 1 197 ? 27.904 29.949 8.080 1.00 18.42 197 ALA B CA 1
ATOM 6859 C C . ALA B 1 197 ? 26.493 30.375 8.493 1.00 17.76 197 ALA B C 1
ATOM 6860 O O . ALA B 1 197 ? 25.724 30.891 7.660 1.00 18.95 197 ALA B O 1
ATOM 6867 N N . LEU B 1 198 ? 26.152 30.179 9.768 1.00 20.03 198 LEU B N 1
ATOM 6868 C CA . LEU B 1 198 ? 24.797 30.499 10.236 1.00 20.38 198 LEU B CA 1
ATOM 6869 C C . LEU B 1 198 ? 24.503 31.982 10.156 1.00 23.05 198 LEU B C 1
ATOM 6870 O O . LEU B 1 198 ? 23.333 32.376 10.055 1.00 23.10 198 LEU B O 1
ATOM 6886 N N . GLU B 1 199 ? 25.534 32.817 10.158 1.00 21.64 199 GLU B N 1
ATOM 6887 C CA . GLU B 1 199 ? 25.363 34.257 10.003 1.00 20.56 199 GLU B CA 1
ATOM 6888 C C . GLU B 1 199 ? 25.485 34.731 8.556 1.00 21.74 199 GLU B C 1
ATOM 6889 O O . GLU B 1 199 ? 25.406 35.937 8.310 1.00 26.49 199 GLU B O 1
ATOM 6901 N N . SER B 1 200 ? 25.664 33.839 7.582 1.00 20.77 200 SER B N 1
ATOM 6902 C CA . SER B 1 200 ? 25.983 34.205 6.207 1.00 21.71 200 SER B CA 1
ATOM 6903 C C . SER B 1 200 ? 24.769 34.164 5.276 1.00 23.35 200 SER B C 1
ATOM 6904 O O . SER B 1 200 ? 23.684 33.691 5.637 1.00 19.89 200 SER B O 1
ATOM 6912 N N . PRO B 1 201 ? 24.929 34.650 4.042 1.00 19.84 201 PRO B N 1
ATOM 6913 C CA . PRO B 1 201 ? 23.809 34.594 3.081 1.00 20.06 201 PRO B CA 1
ATOM 6914 C C . PRO B 1 201 ? 23.286 33.187 2.800 1.00 19.50 201 PRO B C 1
ATOM 6915 O O . PRO B 1 201 ? 22.117 33.034 2.426 1.00 20.29 201 PRO B O 1
ATOM 6926 N N . ARG B 1 202 ? 24.110 32.153 2.973 1.00 19.27 202 ARG B N 1
ATOM 6927 C CA . ARG B 1 202 ? 23.643 30.777 2.841 1.00 19.34 202 ARG B CA 1
ATOM 6928 C C . ARG B 1 202 ? 22.379 30.537 3.662 1.00 18.68 202 ARG B C 1
ATOM 6929 O O . ARG B 1 202 ? 21.505 29.765 3.248 1.00 19.85 202 ARG B O 1
ATOM 6950 N N . PHE B 1 203 ? 22.284 31.167 4.841 1.00 16.89 203 PHE B N 1
ATOM 6951 C CA . PHE B 1 203 ? 21.193 30.896 5.769 1.00 14.95 203 PHE B CA 1
ATOM 6952 C C . PHE B 1 203 ? 20.268 32.092 5.975 1.00 17.77 203 PHE B C 1
ATOM 6953 O O . PHE B 1 203 ? 19.607 32.213 7.002 1.00 17.54 203 PHE B O 1
ATOM 6970 N N . ALA B 1 204 ? 20.110 32.930 4.947 1.00 19.35 204 ALA B N 1
ATOM 6971 C CA . ALA B 1 204 ? 19.212 34.076 5.048 1.00 19.37 204 ALA B CA 1
ATOM 6972 C C . ALA B 1 204 ? 17.798 33.661 5.434 1.00 17.76 204 ALA B C 1
ATOM 6973 O O . ALA B 1 204 ? 17.179 34.277 6.310 1.00 19.55 204 AL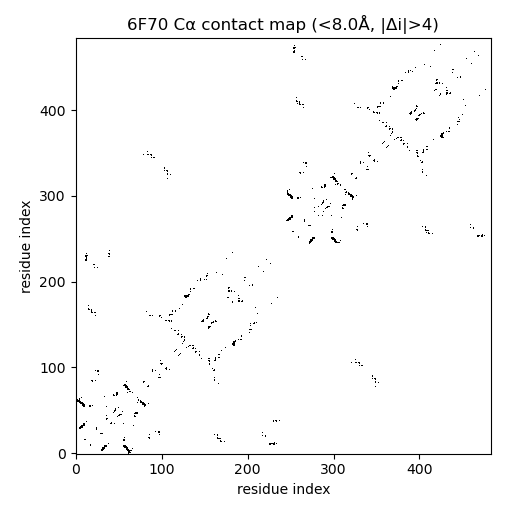A B O 1
ATOM 6980 N N . ARG B 1 205 ? 17.260 32.635 4.777 1.00 17.91 205 ARG B N 1
ATOM 6981 C CA . ARG B 1 205 ? 15.889 32.221 5.068 1.00 16.56 205 ARG B CA 1
ATOM 6982 C C . ARG B 1 205 ? 15.771 31.764 6.516 1.00 16.95 205 ARG B C 1
ATOM 6983 O O . ARG B 1 205 ? 14.782 32.067 7.186 1.00 16.02 205 ARG B O 1
ATOM 7004 N N . LEU B 1 206 ? 16.709 30.941 6.972 1.00 16.68 206 LEU B N 1
ATOM 7005 C CA . LEU B 1 206 ? 16.676 30.443 8.327 1.00 14.06 206 LEU B CA 1
ATOM 7006 C C . LEU B 1 206 ? 16.859 31.554 9.354 1.00 18.78 206 LEU B C 1
ATOM 7007 O O . LEU B 1 206 ? 16.247 31.522 10.434 1.00 16.65 206 LEU B O 1
ATOM 7023 N N . GLN B 1 207 ? 17.705 32.536 9.044 1.00 17.19 207 GLN B N 1
ATOM 7024 C CA . GLN B 1 207 ? 17.870 33.666 9.943 1.00 19.04 207 GLN B CA 1
ATOM 7025 C C . GLN B 1 207 ? 16.572 34.437 10.095 1.00 20.03 207 GLN B C 1
ATOM 7026 O O . GLN B 1 207 ? 16.227 34.857 11.211 1.00 20.00 207 GLN B O 1
ATOM 7040 N N . ARG B 1 208 ? 15.869 34.674 8.979 1.00 18.02 208 ARG B N 1
ATOM 7041 C CA . ARG B 1 208 ? 14.567 35.346 9.020 1.00 19.20 208 ARG B CA 1
ATOM 7042 C C . ARG B 1 208 ? 13.582 34.563 9.877 1.00 21.41 208 ARG B C 1
ATOM 7043 O O . ARG B 1 208 ? 12.868 35.133 10.719 1.00 19.26 208 ARG B O 1
ATOM 7064 N N . TYR B 1 209 ? 13.556 33.239 9.704 1.00 16.85 209 TYR B N 1
ATOM 7065 C CA . TYR B 1 209 ? 12.663 32.399 10.496 1.00 14.57 209 TYR B CA 1
ATOM 7066 C C . TYR B 1 209 ? 12.964 32.514 12.003 1.00 14.39 209 TYR B C 1
ATOM 7067 O O . TYR B 1 209 ? 12.051 32.655 12.853 1.00 14.10 209 TYR B O 1
ATOM 7085 N N . ILE B 1 210 ? 14.227 32.401 12.373 1.00 15.64 210 ILE B N 1
ATOM 7086 C CA . ILE B 1 210 ? 14.603 32.534 13.781 1.00 14.54 210 ILE B CA 1
ATOM 7087 C C . ILE B 1 210 ? 14.161 33.886 14.321 1.00 15.70 210 ILE B C 1
ATOM 7088 O O . ILE B 1 210 ? 13.565 33.983 15.395 1.00 16.07 210 ILE B O 1
ATOM 7104 N N . ALA B 1 211 ? 14.425 34.936 13.573 1.00 17.59 211 ALA B N 1
ATOM 7105 C CA . ALA B 1 211 ? 14.062 36.278 14.034 1.00 19.85 211 ALA B CA 1
ATOM 7106 C C . ALA B 1 211 ? 12.554 36.402 14.230 1.00 17.06 211 ALA B C 1
ATOM 7107 O O . ALA B 1 211 ? 12.090 37.014 15.208 1.00 18.30 211 ALA B O 1
ATOM 7114 N N . ASP B 1 212 ? 11.771 35.886 13.271 1.00 18.89 212 ASP B N 1
ATOM 7115 C CA . ASP B 1 212 ? 10.312 35.929 13.382 1.00 18.03 212 ASP B CA 1
ATOM 7116 C C . ASP B 1 212 ? 9.819 35.235 14.646 1.00 16.10 212 ASP B C 1
ATOM 7117 O O . ASP B 1 212 ? 8.838 35.673 15.278 1.00 16.46 212 ASP B O 1
ATOM 7126 N N . ASN B 1 213 ? 10.436 34.115 15.010 1.00 15.09 213 ASN B N 1
ATOM 7127 C CA . ASN B 1 213 ? 10.031 33.419 16.221 1.00 14.16 213 ASN B CA 1
ATOM 7128 C C . ASN B 1 213 ? 10.478 34.144 17.480 1.00 15.12 213 ASN B C 1
ATOM 7129 O O . ASN B 1 213 ? 9.713 34.235 18.444 1.00 15.97 213 ASN B O 1
ATOM 7140 N N . VAL B 1 214 ? 11.712 34.657 17.499 1.00 15.49 214 VAL B N 1
ATOM 7141 C CA . VAL B 1 214 ? 12.221 35.371 18.669 1.00 15.59 214 VAL B CA 1
ATOM 7142 C C . VAL B 1 214 ? 11.425 36.636 18.965 1.00 17.20 214 VAL B C 1
ATOM 7143 O O . VAL B 1 214 ? 11.354 37.072 20.116 1.00 18.89 214 VAL B O 1
ATOM 7156 N N . ALA B 1 215 ? 10.847 37.258 17.938 1.00 16.98 215 ALA B N 1
ATOM 7157 C CA . ALA B 1 215 ? 10.087 38.488 18.137 1.00 17.26 215 ALA B CA 1
ATOM 7158 C C . ALA B 1 215 ? 8.733 38.245 18.793 1.00 19.08 215 ALA B C 1
ATOM 7159 O O . ALA B 1 215 ? 8.089 39.200 19.239 1.00 21.18 215 ALA B O 1
ATOM 7166 N N . ARG B 1 216 ? 8.265 37.000 18.874 1.00 17.44 216 ARG B N 1
ATOM 7167 C CA . ARG B 1 216 ? 6.957 36.773 19.476 1.00 17.52 216 ARG B CA 1
ATOM 7168 C C . ARG B 1 216 ? 7.056 36.794 21.001 1.00 15.44 216 ARG B C 1
ATOM 7169 O O . ARG B 1 216 ? 8.064 36.373 21.580 1.00 18.24 216 ARG B O 1
ATOM 7190 N N . PRO B 1 217 ? 6.007 37.254 21.695 1.00 17.13 217 PRO B N 1
ATOM 7191 C CA . PRO B 1 217 ? 6.069 37.286 23.171 1.00 17.82 217 PRO B CA 1
ATOM 7192 C C . PRO B 1 217 ? 6.382 35.964 23.847 1.00 18.39 217 PRO B C 1
ATOM 7193 O O . PRO B 1 217 ? 6.951 35.948 24.959 1.00 18.78 217 PRO B O 1
ATOM 7204 N N . SER B 1 218 ? 6.012 34.836 23.219 1.00 16.81 218 SER B N 1
ATOM 7205 C CA . SER B 1 218 ? 6.290 33.552 23.844 1.00 16.00 218 SER B CA 1
ATOM 7206 C C . SER B 1 218 ? 7.784 33.309 23.987 1.00 14.78 218 SER B C 1
ATOM 7207 O O . SER B 1 218 ? 8.187 32.552 24.871 1.00 14.62 218 SER B O 1
ATOM 7215 N N . MET B 1 219 ? 8.616 33.927 23.151 1.00 15.41 219 MET B N 1
ATOM 7216 C CA . MET B 1 219 ? 10.046 33.689 23.319 1.00 16.11 219 MET B CA 1
ATOM 7217 C C . MET B 1 219 ? 10.590 34.414 24.550 1.00 17.05 219 MET B C 1
ATOM 7218 O O . MET B 1 219 ? 11.288 33.807 25.358 1.00 17.61 219 MET B O 1
ATOM 7232 N N . ALA B 1 220 ? 10.285 35.703 24.716 1.00 18.40 220 ALA B N 1
ATOM 7233 C CA . ALA B 1 220 ? 10.789 36.393 25.906 1.00 19.87 220 ALA B CA 1
ATOM 7234 C C . ALA B 1 220 ? 10.269 35.741 27.166 1.00 19.88 220 ALA B C 1
ATOM 7235 O O . ALA B 1 220 ? 10.965 35.718 28.196 1.00 22.29 220 ALA B O 1
ATOM 7242 N N . ALA B 1 221 ? 9.052 35.198 27.109 1.00 17.08 221 ALA B N 1
ATOM 7243 C CA . ALA B 1 221 ? 8.482 34.546 28.283 1.00 16.50 221 ALA B CA 1
ATOM 7244 C C . ALA B 1 221 ? 9.141 33.211 28.634 1.00 23.57 221 ALA B C 1
ATOM 7245 O O . ALA B 1 221 ? 8.935 32.708 29.755 1.00 25.52 221 ALA B O 1
ATOM 7252 N N . THR B 1 222 ? 9.885 32.604 27.716 1.00 17.89 222 THR B N 1
ATOM 7253 C CA . THR B 1 222 ? 10.390 31.266 27.927 1.00 15.17 222 THR B CA 1
ATOM 7254 C C . THR B 1 222 ? 11.889 31.128 27.739 1.00 15.99 222 THR B C 1
ATOM 7255 O O . THR B 1 222 ? 12.405 30.043 28.030 1.00 18.55 222 THR B O 1
ATOM 7266 N N . TRP B 1 223 ? 12.598 32.155 27.268 1.00 18.29 223 TRP B N 1
ATOM 7267 C CA . TRP B 1 223 ? 14.029 32.069 27.011 1.00 17.51 223 TRP B CA 1
ATOM 7268 C C . TRP B 1 223 ? 14.771 33.001 27.969 1.00 16.98 223 TRP B C 1
ATOM 7269 O O . TRP B 1 223 ? 14.714 34.232 27.836 1.00 20.80 223 TRP B O 1
ATOM 7290 N N . ASP B 1 224 ? 15.492 32.395 28.894 1.00 19.29 224 ASP B N 1
ATOM 7291 C CA . ASP B 1 224 ? 16.341 33.087 29.867 1.00 20.54 224 ASP B CA 1
ATOM 7292 C C . ASP B 1 224 ? 17.764 32.670 29.514 1.00 17.98 224 ASP B C 1
ATOM 7293 O O . ASP B 1 224 ? 18.220 31.588 29.877 1.00 18.56 224 ASP B O 1
ATOM 7302 N N . GLU B 1 225 ? 18.434 33.505 28.733 1.00 19.69 225 GLU B N 1
ATOM 7303 C CA . GLU B 1 225 ? 19.735 33.150 28.190 1.00 20.39 225 GLU B CA 1
ATOM 7304 C C . GLU B 1 225 ? 20.728 32.808 29.298 1.00 17.81 225 GLU B C 1
ATOM 7305 O O . GLU B 1 225 ? 21.477 31.840 29.171 1.00 19.06 225 GLU B O 1
ATOM 7317 N N . ALA B 1 226 ? 20.746 33.585 30.386 1.00 20.77 226 ALA B N 1
ATOM 7318 C CA . ALA B 1 226 ? 21.692 33.310 31.473 1.00 20.09 226 ALA B CA 1
ATOM 7319 C C . ALA B 1 226 ? 21.465 31.929 32.078 1.00 18.80 226 ALA B C 1
ATOM 7320 O O . ALA B 1 226 ? 22.425 31.213 32.370 1.00 18.70 226 ALA B O 1
ATOM 7327 N N . ALA B 1 227 ? 20.198 31.558 32.314 1.00 18.78 227 ALA B N 1
ATOM 7328 C CA . ALA B 1 227 ? 19.901 30.271 32.929 1.00 16.90 227 ALA B CA 1
ATOM 7329 C C . ALA B 1 227 ? 20.213 29.114 31.990 1.00 15.82 227 ALA B C 1
ATOM 7330 O O . ALA B 1 227 ? 20.719 28.068 32.406 1.00 15.93 227 ALA B O 1
ATOM 7337 N N . VAL B 1 228 ? 19.865 29.272 30.710 1.00 17.07 228 VAL B N 1
ATOM 7338 C CA . VAL B 1 228 ? 20.134 28.200 29.758 1.00 16.72 228 VAL B CA 1
ATOM 7339 C C . VAL B 1 228 ? 21.639 27.980 29.622 1.00 14.94 228 VAL B C 1
ATOM 7340 O O . VAL B 1 228 ? 22.120 26.849 29.692 1.00 17.46 228 VAL B O 1
ATOM 7353 N N . LYS B 1 229 ? 22.396 29.073 29.447 1.00 17.87 229 LYS B N 1
ATOM 7354 C CA . LYS B 1 229 ? 23.857 28.985 29.392 1.00 16.97 229 LYS B CA 1
ATOM 7355 C C . LYS B 1 229 ? 24.417 28.296 30.635 1.00 15.80 229 LYS B C 1
ATOM 7356 O O . LYS B 1 229 ? 25.220 27.374 30.541 1.00 17.20 229 LYS B O 1
ATOM 7375 N N . ALA B 1 230 ? 24.013 28.756 31.814 1.00 17.78 230 ALA B N 1
ATOM 7376 C CA . ALA B 1 230 ? 24.626 28.202 33.010 1.00 20.45 230 ALA B CA 1
ATOM 7377 C C . ALA B 1 230 ? 24.408 26.708 33.143 1.00 17.09 230 ALA B C 1
ATOM 7378 O O . ALA B 1 230 ? 25.334 25.978 33.480 1.00 17.76 230 ALA B O 1
ATOM 7385 N N . GLU B 1 231 ? 23.197 26.220 32.844 1.00 17.53 231 GLU B N 1
ATOM 7386 C CA . GLU B 1 231 ? 22.940 24.786 32.900 1.00 16.75 231 GLU B CA 1
ATOM 7387 C C . GLU B 1 231 ? 23.545 24.025 31.727 1.00 15.87 231 GLU B C 1
ATOM 7388 O O . GLU B 1 231 ? 23.920 22.858 31.882 1.00 19.68 231 GLU B O 1
ATOM 7400 N N . PHE B 1 232 ? 23.542 24.635 30.538 1.00 18.50 232 PHE B N 1
ATOM 7401 C CA . PHE B 1 232 ? 24.134 24.008 29.351 1.00 20.32 232 PHE B CA 1
ATOM 7402 C C . PHE B 1 232 ? 25.633 23.785 29.541 1.00 21.38 232 PHE B C 1
ATOM 7403 O O . PHE B 1 232 ? 26.142 22.673 29.376 1.00 21.84 232 PHE B O 1
ATOM 7420 N N . VAL B 1 233 ? 26.346 24.838 29.963 1.00 20.95 233 VAL B N 1
ATOM 7421 C CA . VAL B 1 233 ? 27.773 24.725 30.234 1.00 21.23 233 VAL B CA 1
ATOM 7422 C C . VAL B 1 233 ? 28.016 23.779 31.403 1.00 20.40 233 VAL B C 1
ATOM 7423 O O . VAL B 1 233 ? 28.925 22.955 31.369 1.00 19.11 233 VAL B O 1
ATOM 7436 N N . GLY B 1 234 ? 27.201 23.882 32.459 1.00 20.74 234 GLY B N 1
ATOM 7437 C CA . GLY B 1 234 ? 27.340 22.954 33.571 1.00 20.47 234 GLY B CA 1
ATOM 7438 C C . GLY B 1 234 ? 27.206 21.501 33.152 1.00 22.34 234 GLY B C 1
ATOM 7439 O O . GLY B 1 234 ? 27.952 20.645 33.623 1.00 20.29 234 GLY B O 1
ATOM 7443 N N . ARG B 1 235 ? 26.213 21.199 32.305 1.00 21.24 235 ARG B N 1
ATOM 7444 C CA . ARG B 1 235 ? 26.042 19.832 31.797 1.00 25.88 235 ARG B CA 1
ATOM 7445 C C . ARG B 1 235 ? 27.243 19.386 30.971 1.00 20.69 235 ARG B C 1
ATOM 7446 O O . ARG B 1 235 ? 27.711 18.247 31.105 1.00 22.51 235 ARG B O 1
ATOM 7467 N N . PHE B 1 236 ? 27.753 20.266 30.108 1.00 22.21 236 PHE B N 1
ATOM 7468 C CA . PHE B 1 236 ? 28.922 19.927 29.325 1.00 22.50 236 PHE B CA 1
ATOM 7469 C C . PHE B 1 236 ? 30.115 19.634 30.218 1.00 24.05 236 PHE B C 1
ATOM 7470 O O . PHE B 1 236 ? 30.850 18.667 29.982 1.00 22.59 236 PHE B O 1
ATOM 7487 N N . 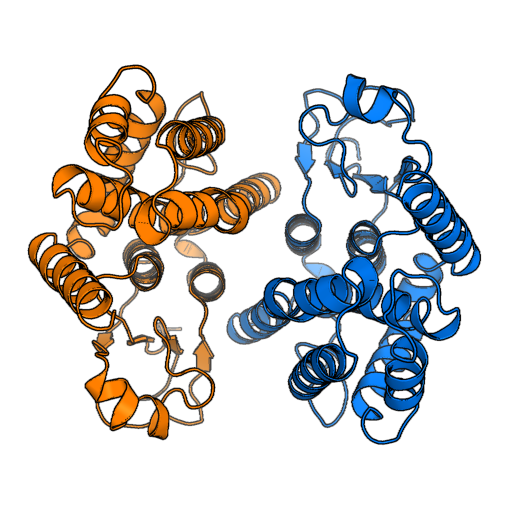GLU B 1 237 ? 30.340 20.466 31.240 1.00 21.33 237 GLU B N 1
ATOM 7488 C CA . GLU B 1 237 ? 31.464 20.198 32.141 1.00 21.93 237 GLU B CA 1
ATOM 7489 C C . GLU B 1 237 ? 31.288 18.883 32.910 1.00 22.70 237 GLU B C 1
ATOM 7490 O O . GLU B 1 237 ? 32.267 18.169 33.148 1.00 26.52 237 GLU B O 1
ATOM 7502 N N . LYS B 1 238 ? 30.066 18.533 33.296 1.00 23.21 238 LYS B N 1
ATOM 7503 C CA . LYS B 1 238 ? 29.848 17.219 33.903 1.00 22.81 238 LYS B CA 1
ATOM 7504 C C . LYS B 1 238 ? 30.180 16.103 32.915 1.00 28.62 238 LYS B C 1
ATOM 7505 O O . LYS B 1 238 ? 30.889 15.150 33.259 1.00 29.55 238 LYS B O 1
ATOM 7524 N N . LEU B 1 239 ? 29.698 16.217 31.670 1.00 29.12 239 LEU B N 1
ATOM 7525 C CA . LEU B 1 239 ? 29.998 15.199 30.662 1.00 31.01 239 LEU B CA 1
ATOM 7526 C C . LEU B 1 239 ? 31.492 15.067 30.461 1.00 31.56 239 LEU B C 1
ATOM 7527 O O . LEU B 1 239 ? 32.024 13.953 30.384 1.00 34.39 239 LEU B O 1
ATOM 7543 N N . ARG B 1 240 ? 32.179 16.201 30.381 1.00 27.83 240 ARG B N 1
ATOM 7544 C CA . ARG B 1 240 ? 33.619 16.216 30.194 1.00 31.99 240 ARG B CA 1
ATOM 7545 C C . ARG B 1 240 ? 34.316 15.528 31.361 1.00 41.40 240 ARG B C 1
ATOM 7546 O O . ARG B 1 240 ? 35.266 14.760 31.167 1.00 41.47 240 ARG B O 1
ATOM 7567 N N . SER B 1 241 ? 33.845 15.779 32.582 1.00 37.67 241 SER B N 1
ATOM 7568 C CA . SER B 1 241 ? 34.516 15.245 33.759 1.00 38.86 241 SER B CA 1
ATOM 7569 C C . SER B 1 241 ? 34.268 13.749 33.925 1.00 44.86 241 SER B C 1
ATOM 7570 O O . SER B 1 241 ? 35.162 13.030 34.387 1.00 50.06 241 SER B O 1
ATOM 7578 N N . LEU B 1 242 ? 33.095 13.243 33.549 1.00 38.11 242 LEU B N 1
ATOM 7579 C CA . LEU B 1 242 ? 32.887 11.796 33.622 1.00 46.10 242 LEU B CA 1
ATOM 7580 C C . LEU B 1 242 ? 33.359 11.228 32.293 1.00 49.68 242 LEU B C 1
ATOM 7581 O O . LEU B 1 242 ? 32.589 11.065 31.349 1.00 53.52 242 LEU B O 1
ATOM 7597 N N . LYS B 1 243 ? 34.661 10.945 32.227 1.00 56.33 243 LYS B N 1
ATOM 7598 C CA . LYS B 1 243 ? 35.362 10.744 30.965 1.00 48.02 243 LYS B CA 1
ATOM 7599 C C . LYS B 1 243 ? 36.831 11.091 31.159 1.00 51.02 243 LYS B C 1
ATOM 7600 O O . LYS B 1 243 ? 37.248 11.507 32.252 1.00 54.75 243 LYS B O 1
#

Nearest PDB structures (foldseek):
  6f71-assembly1_B  TM=1.001E+00  e=4.827E-42  Trametes versicolor
  8awz-assembly1_A  TM=9.284E-01  e=1.273E-21  Trametes versicolor
  6sr8-assembly1_A  TM=9.002E-01  e=1.873E-20  Trametes versicolor FP-101664 SS1
  6ht6-assembly1_B  TM=9.314E-01  e=1.350E-19  Trametes versicolor
  6sr8-assembly2_B-3  TM=9.108E-01  e=1.028E-18  Trametes versicolor FP-101664 SS1

Solvent-accessible surface area: 21860 Å² total; per-residue (Å²): 104,64,135,120,79,6,3,0,0,0,3,18,0,11,19,65,0,4,0,0,31,3,0,0,47,28,13,161,16,125,41,107,62,8,107,2,35,44,45,100,100,54,96,29,0,77,132,91,1,16,69,113,139,8,105,16,7,8,0,5,28,10,16,90,111,18,82,78,70,65,64,17,33,133,137,11,22,86,3,24,79,8,42,7,0,2,22,1,0,12,39,36,56,97,96,36,116,3,7,32,95,60,32,33,65,40,2,124,1,17,47,7,22,38,16,0,52,95,52,0,32,67,19,28,115,47,2,28,72,135,27,14,82,28,101,55,1,15,60,8,0,47,36,1,27,87,73,5,41,122,96,14,22,21,5,7,13,110,135,18,1,10,0,0,0,0,0,1,0,1,4,2,7,1,78,6,2,0,73,77,100,21,12,61,34,29,140,49,1,3,61,71,0,96,50,13,18,113,33,123,132,0,52,36,1,66,125,1,21,57,47,3,66,85,73,115,7,4,95,51,6,37,86,58,76,43,5,80,70,29,13,40,25,60,14,90,78,84,132,87,129,214,170,97,73,119,100,2,4,0,0,1,14,13,2,20,17,64,0,3,0,0,34,4,0,0,51,26,11,157,14,103,35,114,67,14,118,10,62,108,91,28,59,101,88,17,0,64,132,91,0,17,80,122,130,11,86,30,8,14,0,4,24,9,36,89,106,21,84,78,74,66,61,8,31,134,140,12,20,76,4,23,78,9,45,7,0,3,21,1,0,12,32,36,33,92,94,36,91,3,7,10,94,67,35,47,64,40,2,100,2,18,43,7,23,36,16,0,55,95,52,1,30,70,21,32,120,48,3,33,61,134,25,12,86,25,108,59,2,4,54,10,0,50,35,1,26,78,67,2,13,126,110,31,24,22,1,4,3,121,104,18,0,9,0,0,0,0,0,1,0,0,6,14,10,2,105,10,3,1,78,62,103,21,13,42,37,26,138,49,2,3,55,69,0,84,50,15,22,119,32,126,113,0,55,46,1,54,152,0,12,55,34,3,69,85,71,117,8,6,89,54,4,47,82,100,76,39,5,94,70,68,23,38,38,129,22,75,117,53,138,82,103,186

Secondary structure (DSSP, 8-state):
-TTT-EEEEE-SSSHHHHHHHHHHHHTT---EEEE--SSS--HHIIIII-TTT--S-EEEESSS---TT-PPPTTSEEEE-HHHHHHHHHHH-GGG-SS-SSHHHHHHHHHHHHHIIIIIHHHHHHHHTS---HHHHHHHHHHHHHHS-TTSSBTTBSS--HHHHHHHHHHHHHHHHHHHT-SS--TTHHHHHHHHHTSGGGHHHHHHHHHHHTSHHHHTT--HHHHHHHHHHHHHHHHHT-/-PPPPEEEEE-SSSHHHHHHHHHHHHTT---EEEE--HHHIIIIIHHHT-TTT--S-EEEESSS---TT-PPPTTSEEEE-HHHHHHHHHHH-GGG-SS-SSHHHHHHHHHHHHHIIIIIHHHHHHHHTS---HHHHHHHHHHHHHHS-TTSSBTTBSS--HHHHHHHHHHHHHHHHHHHT-S-PPTTHHHHHHHHHTSGGGHHHHHHHHHHHTSHHHHHH--HHHHHHHHHHHHHHHHH--

InterPro domains:
  IPR004045 Glutathione S-transferase, N-terminal [PF13417] (9-96)
  IPR004045 Glutathione S-transferase, N-terminal [PS50404] (5-98)
  IPR036249 Thioredoxin-like superfamily [SSF52833] (6-121)
  IPR036282 Glutathione S-transferase, C-terminal domain superfamily [SSF47616] (92-236)
  IPR040079 Glutathione transferase family [SFLDS00019] (7-211)
  IPR050983 Glutathione S-transferase Omega/HSP26 [PTHR43968] (3-241)